Protein AF-A0A354T948-F1 (afdb_monomer_lite)

Sequence (761 aa):
MATTEVTRESWFSRLGNSIKGMIGGIILFVAGIGVTAWNEGRAVKTAKGLEEGSAAVISVESASADSANEGRLVHLSGLATTEEILRDDIFAVEAKALRLKRNAEMLQWKEKSSSKTQNKVGGGTETVTTYTYEKVWSDKVIPSDGFREAATHVNPGVLPVESATKAAKVVTLGGFQLGGSMPGRVGKAEPLAPPAQVPPEFKVQGNTIYRSITPNAVMPQPGVVQPGAVVPNPLGSAPGAVPAPTAVATTPAAMTPQIGDVRITFEVVKPAEVSVVAQQRGSRLEPYRTKTGTSIELVDDGVVPAADMFAAAVAANTMMTWLLRLGGFVAMYIGMSMLLAPLGVLADVLPILGSIMRFGTSLIAVVVAVPTSLVTIAIAWLAYRPALGITLLVIGVGVPIALLIMKKGKAAAPPPAAALLLLAGLLFSGSGFQIHASTPVGGLAVGVSSDGKFLAAAGDNRVLYILDPVTLETKQRILADTTVVKLIFSKDNSRLALLDTSDEIRLFKTSDWSADGTPADAPYFTAAPMADVYACALSSPKRVEIRSLTDHKVKATIPLPDKPNAALLGLDSKGSRVAVLFSSEDDKTETKQTPPTDLKRAEKNAFVHANDAKSSQFLIADATSGKIIQQGKTGYSAPYSGAFGFIDEGDFFVVKSGDDNARIKPDGSFSIFDLTVSGFYGAGLSNDRKVLATGSMRDGMLTTVANIQPVKFKVDTIPGWPEYFQSFSFNGDGTLYGSTSAYRVTRIAKDGKVEKTASVY

pLDDT: mean 83.77, std 18.14, range [21.73, 98.31]

Secondary structure (DSSP, 8-state):
--EEEEEEE-HHHHHHHHHHHHHHHHHHHHHHHHHHHHHHHHHHHHHHHHHHHHHH-EE--SSS--GGGTTSEEEEEEEEE---EEE-TTT--EEESSEEEEEEEEEEEEEEEEEEEEEPTTS-EEEEEEEEEEEEEESS----TT-TTTTTS---SS-SS--EEEE-S--EETTEEE-TTGGGTSS--EEEPPPS---TT-EEETTEEEE---S---PPP-----------------------------PPP-----TT-EEEEEEEE-SEEEEEEEEEETTEEE-EE-TTS-EE-EEEESS--HHHHHHHHHHHHHHHHHHHHHHHHHHHHHHHHHHHHHHHHHHTTSHHHHHHHHHHHHHHHHHHHHHHHHHHHHHHHHTT-HHHHHHHHIIIIIHHHHHHHHTTSS-PPPPPHHHHHHHHHHTT-SS------SS-S---EEEE-TTS--EEEE-TT-EEEEE-TTT--EEEEEE-SS-EEEEEE-TTSSEEEEEETTSEEEEEETTT--EEEEEEE-TT-EEEGGGTEEEEEEETTEEEEEEETTT--EEEEEE--SSSPEEEEEE-TTS-EEEEEEPPEE-TTSPP-PPPTT--HHHHHHHHHTTSSEEEEEEEEETTT--EEEEEEESSPPPSSSEEEEEETTEEEEEESSS-EEEE-TTS-EEEE--SSS--SEEEE-TTS-EEEEEETTEEEEEETTTTEEEEEEPPPPSSSPP-EEEEEE-TTS-EEEEETTSEEEEE-TTS-EEEEEE--

Radius of gyration: 33.38 Å; chains: 1; bounding box: 106×67×81 Å

Structure (mmCIF, N/CA/C/O backbone):
data_AF-A0A354T948-F1
#
_entry.id   AF-A0A354T948-F1
#
loop_
_atom_site.group_PDB
_atom_site.id
_atom_site.type_symbol
_atom_site.label_atom_id
_atom_site.label_alt_id
_atom_site.label_comp_id
_atom_site.label_asym_id
_atom_site.label_entity_id
_atom_site.label_seq_id
_atom_site.pdbx_PDB_ins_code
_atom_site.Cartn_x
_atom_site.Cartn_y
_atom_site.Cartn_z
_atom_site.occupancy
_atom_site.B_iso_or_equiv
_atom_site.auth_seq_id
_atom_site.auth_comp_id
_atom_site.auth_asym_id
_atom_site.auth_atom_id
_atom_site.pdbx_PDB_model_num
ATOM 1 N N . MET A 1 1 ? 22.321 0.120 25.757 1.00 53.56 1 MET A N 1
ATOM 2 C CA . MET A 1 1 ? 21.807 0.622 27.051 1.00 53.56 1 MET A CA 1
ATOM 3 C C . MET A 1 1 ? 21.145 1.968 26.795 1.00 53.56 1 MET A C 1
ATOM 5 O O . MET A 1 1 ? 21.493 2.592 25.801 1.00 53.56 1 MET A O 1
ATOM 9 N N . ALA A 1 2 ? 20.140 2.345 27.583 1.00 72.06 2 ALA A N 1
ATOM 10 C CA . ALA A 1 2 ? 19.379 3.578 27.388 1.00 72.06 2 ALA A CA 1
ATOM 11 C C . ALA A 1 2 ? 19.568 4.486 28.605 1.00 72.06 2 ALA A C 1
ATOM 13 O O . ALA A 1 2 ? 19.483 3.995 29.731 1.00 72.06 2 ALA A O 1
ATOM 14 N N . THR A 1 3 ? 19.789 5.777 28.375 1.00 84.31 3 THR A N 1
ATOM 15 C CA . THR A 1 3 ? 20.048 6.754 29.442 1.00 84.31 3 THR A CA 1
ATOM 16 C C . THR A 1 3 ? 18.938 7.774 29.498 1.00 84.31 3 THR A C 1
ATOM 18 O O . THR A 1 3 ? 18.426 8.203 28.466 1.00 84.31 3 THR A O 1
ATOM 21 N N . THR A 1 4 ? 18.515 8.129 30.708 1.00 86.75 4 THR A N 1
ATOM 22 C CA . THR A 1 4 ? 17.354 8.991 30.930 1.00 86.75 4 THR A CA 1
ATOM 23 C C . THR A 1 4 ? 17.757 10.304 31.578 1.00 86.75 4 THR A C 1
ATOM 25 O O . THR A 1 4 ? 18.403 10.306 32.622 1.00 86.75 4 THR A O 1
ATOM 28 N N . GLU A 1 5 ? 17.312 11.414 31.003 1.00 87.19 5 GLU A N 1
ATOM 29 C CA . GLU A 1 5 ? 17.450 12.762 31.553 1.00 87.19 5 GLU A CA 1
ATOM 30 C C . GLU A 1 5 ? 16.074 13.288 31.962 1.00 87.19 5 GLU A C 1
ATOM 32 O O . GLU A 1 5 ? 15.095 13.109 31.235 1.00 87.19 5 GLU A O 1
ATOM 37 N N . VAL A 1 6 ? 15.999 13.949 33.116 1.00 85.31 6 VAL A N 1
ATOM 38 C CA . VAL A 1 6 ? 14.759 14.542 33.623 1.00 85.31 6 VAL A CA 1
ATOM 39 C C . VAL A 1 6 ? 14.909 16.057 33.675 1.00 85.31 6 VAL A C 1
ATOM 41 O O . VAL A 1 6 ? 15.645 16.585 34.506 1.00 85.31 6 VAL A O 1
ATOM 44 N N . THR A 1 7 ? 14.180 16.769 32.819 1.00 84.88 7 THR A N 1
ATOM 45 C CA . THR A 1 7 ? 14.152 18.238 32.800 1.00 84.88 7 THR A CA 1
ATOM 46 C C . THR A 1 7 ? 12.864 18.748 33.435 1.00 84.88 7 THR A C 1
ATOM 48 O O . THR A 1 7 ? 11.784 18.196 33.208 1.00 84.88 7 THR A O 1
ATOM 51 N N . ARG A 1 8 ? 12.960 19.818 34.232 1.00 84.12 8 ARG A N 1
ATOM 52 C CA . ARG A 1 8 ? 11.815 20.455 34.895 1.00 84.12 8 ARG A CA 1
ATOM 53 C C . ARG A 1 8 ? 11.693 21.903 34.454 1.00 84.12 8 ARG A C 1
ATOM 55 O O . ARG A 1 8 ? 12.653 22.657 34.560 1.00 84.12 8 ARG A O 1
ATOM 62 N N . GLU A 1 9 ? 10.502 22.297 34.023 1.00 81.00 9 GLU A N 1
ATOM 63 C CA . GLU A 1 9 ? 10.200 23.688 33.684 1.00 81.00 9 GLU A CA 1
ATOM 64 C C . GLU A 1 9 ? 9.137 24.254 34.622 1.00 81.00 9 GLU A C 1
ATOM 66 O O . GLU A 1 9 ? 8.114 23.614 34.892 1.00 81.00 9 GLU A O 1
ATOM 71 N N . SER A 1 10 ? 9.372 25.477 35.102 1.00 82.44 10 SER A N 1
ATOM 72 C CA . SER A 1 10 ? 8.384 26.226 35.875 1.00 82.44 10 SER A CA 1
ATOM 73 C C . SER A 1 10 ? 7.283 26.774 34.966 1.00 82.44 10 SER A C 1
ATOM 75 O O . SER A 1 10 ? 7.501 27.055 33.786 1.00 82.44 10 SER A O 1
ATOM 77 N N . TRP A 1 11 ? 6.095 26.978 35.531 1.00 79.62 11 TRP A N 1
ATOM 78 C CA . TRP A 1 11 ? 4.948 27.525 34.807 1.00 79.62 11 TRP A CA 1
ATOM 79 C C . TRP A 1 11 ? 5.238 28.895 34.157 1.00 79.62 11 TRP A C 1
ATOM 81 O O . TRP A 1 11 ? 4.944 29.094 32.980 1.00 79.62 11 TRP A O 1
ATOM 91 N N . PHE A 1 12 ? 5.905 29.811 34.873 1.00 77.25 12 PHE A N 1
ATOM 92 C CA . PHE A 1 12 ? 6.280 31.132 34.345 1.00 77.25 12 PHE A CA 1
ATOM 93 C C . PHE A 1 12 ? 7.278 31.056 33.179 1.00 77.25 12 PHE A C 1
ATOM 95 O O . PHE A 1 12 ? 7.148 31.812 32.217 1.00 77.25 12 PHE A O 1
ATOM 102 N N . SER A 1 13 ? 8.240 30.125 33.233 1.00 81.25 13 SER A N 1
ATOM 103 C CA . SER A 1 13 ? 9.189 29.891 32.132 1.00 81.25 13 SER A CA 1
ATOM 104 C C . SER A 1 13 ? 8.460 29.418 30.869 1.00 81.25 13 SER A C 1
ATOM 106 O O . SER A 1 13 ? 8.652 29.968 29.783 1.00 81.25 13 SER A O 1
ATOM 108 N N . ARG A 1 14 ? 7.528 28.467 31.026 1.00 80.06 14 ARG A N 1
ATOM 109 C CA . ARG A 1 14 ? 6.680 27.953 29.937 1.00 80.06 14 ARG A CA 1
ATOM 110 C C . ARG A 1 14 ? 5.821 29.056 29.323 1.00 80.06 14 ARG A C 1
ATOM 112 O O . ARG A 1 14 ? 5.702 29.131 28.100 1.00 80.06 14 ARG A O 1
ATOM 119 N N . LEU A 1 15 ? 5.255 29.935 30.154 1.00 80.38 15 LEU A N 1
ATOM 120 C CA . LEU A 1 15 ? 4.430 31.049 29.689 1.00 80.38 15 LEU A CA 1
ATOM 121 C C . LEU A 1 15 ? 5.271 32.054 28.891 1.00 80.38 15 LEU A C 1
ATOM 123 O O . LEU A 1 15 ? 4.910 32.387 27.762 1.00 80.38 15 LEU A O 1
ATOM 127 N N . GLY A 1 16 ? 6.434 32.454 29.412 1.00 80.06 16 GLY A N 1
ATOM 128 C CA . GLY A 1 16 ? 7.366 33.341 28.710 1.00 80.06 16 GLY A CA 1
ATOM 129 C C . GLY A 1 16 ? 7.846 32.776 27.367 1.00 80.06 16 GLY A C 1
ATOM 130 O O . GLY A 1 16 ? 7.874 33.498 26.368 1.00 80.06 16 GLY A O 1
ATOM 131 N N . ASN A 1 17 ? 8.155 31.477 27.306 1.00 81.69 17 ASN A N 1
ATOM 132 C CA . ASN A 1 17 ? 8.554 30.803 26.066 1.00 81.69 17 ASN A CA 1
ATOM 133 C C . ASN A 1 17 ? 7.406 30.726 25.046 1.00 81.69 17 ASN A C 1
ATOM 135 O O . ASN A 1 17 ? 7.630 30.953 23.857 1.00 81.69 17 ASN A O 1
ATOM 139 N N . SER A 1 18 ? 6.170 30.483 25.495 1.00 81.81 18 SER A N 1
ATOM 140 C CA . SER A 1 18 ? 5.000 30.456 24.607 1.00 81.81 18 SER A CA 1
ATOM 141 C C . SER A 1 18 ? 4.702 31.817 23.963 1.00 81.81 18 SER A C 1
ATOM 143 O O . SER A 1 18 ? 4.337 3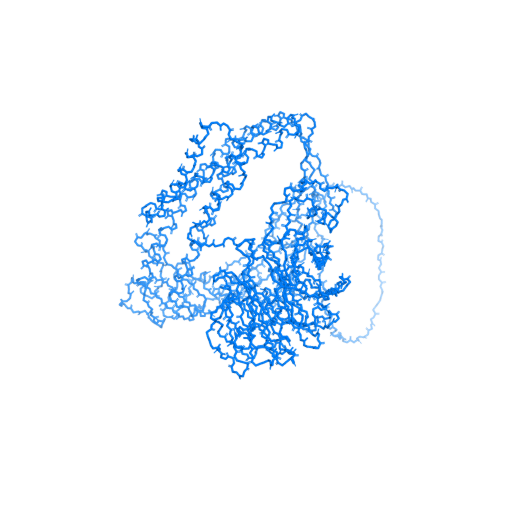1.871 22.791 1.00 81.81 18 SER A O 1
ATOM 145 N N . ILE A 1 19 ? 4.934 32.923 24.682 1.00 83.88 19 ILE A N 1
ATOM 146 C CA . ILE A 1 19 ? 4.753 34.287 24.157 1.00 83.88 19 ILE A CA 1
ATOM 147 C C . ILE A 1 19 ? 5.798 34.597 23.077 1.00 83.88 19 ILE A C 1
ATOM 149 O O . ILE A 1 19 ? 5.452 35.134 22.028 1.00 83.88 19 ILE A O 1
ATOM 153 N N . LYS A 1 20 ? 7.063 34.202 23.275 1.00 82.19 20 LYS A N 1
ATOM 154 C CA . LYS A 1 20 ? 8.100 34.318 22.230 1.00 82.19 20 LYS A CA 1
ATOM 155 C C . LYS A 1 20 ? 7.758 33.467 21.002 1.00 82.19 20 LYS A C 1
ATOM 157 O O . LYS A 1 20 ? 7.931 33.916 19.870 1.00 82.19 20 LYS A O 1
ATOM 162 N N . GLY A 1 21 ? 7.220 32.266 21.228 1.00 85.00 21 GLY A N 1
ATOM 163 C CA . GLY A 1 21 ? 6.734 31.373 20.177 1.00 85.00 21 GLY A CA 1
ATOM 164 C C . GLY A 1 21 ? 5.606 31.971 19.330 1.00 85.00 21 GLY A C 1
ATOM 165 O O . GLY A 1 21 ? 5.540 31.684 18.139 1.00 85.00 21 GLY A O 1
ATOM 166 N N . MET A 1 22 ? 4.771 32.855 19.887 1.00 88.56 22 MET A N 1
ATOM 167 C CA . MET A 1 22 ? 3.660 33.494 19.168 1.00 88.56 22 MET A CA 1
ATOM 168 C C . MET A 1 22 ? 4.124 34.258 17.918 1.00 88.56 22 MET A C 1
ATOM 170 O O . MET A 1 22 ? 3.529 34.114 16.851 1.00 88.56 22 MET A O 1
ATOM 174 N N . ILE A 1 23 ? 5.210 35.031 18.028 1.00 89.12 23 ILE A N 1
ATOM 175 C CA . ILE A 1 23 ? 5.761 35.820 16.912 1.00 89.12 23 ILE A CA 1
ATOM 176 C C . ILE A 1 23 ? 6.252 34.888 15.798 1.00 89.12 23 ILE A C 1
ATOM 178 O O . ILE A 1 23 ? 5.931 35.093 14.627 1.00 89.12 23 ILE A O 1
ATOM 182 N N . GLY A 1 24 ? 6.971 33.822 16.166 1.00 89.25 24 GLY A N 1
ATOM 183 C CA . GLY A 1 24 ? 7.383 32.782 15.219 1.00 89.25 24 GLY A CA 1
ATOM 184 C C . GLY A 1 24 ? 6.187 32.093 14.555 1.00 89.25 24 GLY A C 1
ATOM 185 O O . GLY A 1 24 ? 6.221 31.818 13.358 1.00 89.25 24 GLY A O 1
ATOM 186 N N . GLY A 1 25 ? 5.102 31.889 15.307 1.00 92.62 25 GLY A N 1
ATOM 187 C CA . GLY A 1 25 ? 3.852 31.328 14.805 1.00 92.62 25 GLY A CA 1
ATOM 188 C C . GLY A 1 25 ? 3.198 32.181 13.716 1.00 92.62 25 GLY A C 1
ATOM 189 O O . GLY A 1 25 ? 2.814 31.647 12.678 1.00 92.62 25 GLY A O 1
ATOM 190 N N . ILE A 1 26 ? 3.136 33.506 13.904 1.00 93.06 26 ILE A N 1
ATOM 191 C CA . ILE A 1 26 ? 2.608 34.449 12.899 1.00 93.06 26 ILE A CA 1
ATOM 192 C C . ILE A 1 26 ? 3.431 34.383 11.611 1.00 93.06 26 ILE A C 1
ATOM 194 O O . ILE A 1 26 ? 2.870 34.259 10.522 1.00 93.06 26 ILE A O 1
ATOM 198 N N . ILE A 1 27 ? 4.760 34.433 11.734 1.00 95.25 27 ILE A N 1
ATOM 199 C CA . ILE A 1 27 ? 5.670 34.371 10.584 1.00 95.25 27 ILE A CA 1
ATOM 200 C C . ILE A 1 27 ? 5.458 33.063 9.815 1.00 95.25 27 ILE A C 1
ATOM 202 O O . ILE A 1 27 ? 5.304 33.085 8.594 1.00 95.25 27 ILE A O 1
ATOM 206 N N . LEU A 1 28 ? 5.392 31.932 10.523 1.00 95.19 28 LEU A N 1
ATOM 207 C CA . LEU A 1 28 ? 5.191 30.619 9.914 1.00 95.19 28 LEU A CA 1
ATOM 208 C C . LEU A 1 28 ? 3.816 30.490 9.241 1.00 95.19 28 LEU A C 1
ATOM 210 O O . LEU A 1 28 ? 3.717 29.909 8.160 1.00 95.19 28 LEU A O 1
ATOM 214 N N . PHE A 1 29 ? 2.769 31.066 9.836 1.00 95.38 29 PHE A N 1
ATOM 215 C CA . PHE A 1 29 ? 1.426 31.085 9.256 1.00 95.38 29 PHE A CA 1
ATOM 216 C C . PHE A 1 29 ? 1.402 31.834 7.918 1.00 95.38 29 PHE A C 1
ATOM 218 O O . PHE A 1 29 ? 0.931 31.303 6.912 1.00 95.38 29 PHE A O 1
ATOM 225 N N . VAL A 1 30 ? 1.975 33.042 7.881 1.00 96.19 30 VAL A N 1
ATOM 226 C CA . VAL A 1 30 ? 2.074 33.857 6.658 1.00 96.19 30 VAL A CA 1
ATOM 227 C C . VAL A 1 30 ? 2.961 33.179 5.612 1.00 96.19 30 VAL A C 1
ATOM 229 O O . VAL A 1 30 ? 2.611 33.151 4.431 1.00 96.19 30 VAL A O 1
ATOM 232 N N . ALA A 1 31 ? 4.074 32.571 6.031 1.00 94.06 31 ALA A N 1
ATOM 233 C CA . ALA A 1 31 ? 4.928 31.792 5.141 1.00 94.06 31 ALA A CA 1
ATOM 234 C C . ALA A 1 31 ? 4.168 30.611 4.514 1.00 94.06 31 ALA A C 1
ATOM 236 O O . ALA A 1 31 ? 4.303 30.372 3.315 1.00 94.06 31 ALA A O 1
ATOM 237 N N . GLY A 1 32 ? 3.316 29.919 5.280 1.00 94.25 32 GLY A N 1
ATOM 238 C CA . GLY A 1 32 ? 2.462 28.839 4.778 1.00 94.25 32 GLY A CA 1
ATOM 239 C C . GLY A 1 32 ? 1.493 29.293 3.678 1.00 94.25 32 GLY A C 1
ATOM 240 O O . GLY A 1 32 ? 1.347 28.600 2.667 1.00 94.25 32 GLY A O 1
ATOM 241 N N . ILE A 1 33 ? 0.899 30.486 3.815 1.00 94.31 33 ILE A N 1
ATOM 242 C CA . ILE A 1 33 ? 0.080 31.110 2.758 1.00 94.31 33 ILE A CA 1
ATOM 243 C C . ILE A 1 33 ? 0.937 31.387 1.519 1.00 94.31 33 ILE A C 1
ATOM 245 O O . ILE A 1 33 ? 0.562 31.001 0.412 1.00 94.31 33 ILE A O 1
ATOM 249 N N . GLY A 1 34 ? 2.105 32.013 1.701 1.00 92.38 34 GLY A N 1
ATOM 250 C CA . GLY A 1 34 ? 3.020 32.352 0.609 1.00 92.38 34 GLY A CA 1
ATOM 251 C C . GLY A 1 34 ? 3.487 31.129 -0.185 1.00 92.38 34 GLY A C 1
ATOM 252 O O . GLY A 1 34 ? 3.417 31.131 -1.414 1.00 92.38 34 GLY A O 1
ATOM 253 N N . VAL A 1 35 ? 3.891 30.057 0.507 1.00 92.25 35 VAL A N 1
ATOM 254 C CA . VAL A 1 35 ? 4.288 28.779 -0.109 1.00 92.25 35 VAL A CA 1
ATOM 255 C C . VAL A 1 35 ? 3.128 28.166 -0.887 1.00 92.25 35 VAL A C 1
ATOM 257 O O . VAL A 1 35 ? 3.322 27.738 -2.024 1.00 92.25 35 VAL A O 1
ATOM 260 N N . THR A 1 36 ? 1.922 28.162 -0.314 1.00 90.75 36 THR A N 1
ATOM 261 C CA . THR A 1 36 ? 0.729 27.616 -0.976 1.00 90.75 36 THR A CA 1
ATOM 262 C C . THR A 1 36 ? 0.400 28.410 -2.242 1.00 90.75 36 THR A C 1
ATOM 264 O O . THR A 1 36 ? 0.282 27.826 -3.315 1.00 90.75 36 THR A O 1
ATOM 267 N N . ALA A 1 37 ? 0.338 29.742 -2.163 1.00 89.88 37 ALA A N 1
ATOM 268 C CA . ALA A 1 37 ? 0.035 30.604 -3.307 1.00 89.88 37 ALA A CA 1
ATOM 269 C C . ALA A 1 37 ? 1.082 30.486 -4.430 1.00 89.88 37 ALA A C 1
ATOM 271 O O . ALA A 1 37 ? 0.734 30.351 -5.607 1.00 89.88 37 ALA A O 1
ATOM 272 N N . TRP A 1 38 ? 2.370 30.487 -4.073 1.00 92.38 38 TRP A N 1
ATOM 273 C CA . TRP A 1 38 ? 3.459 30.276 -5.026 1.00 92.38 38 TRP A CA 1
ATOM 274 C C . TRP A 1 38 ? 3.371 28.898 -5.693 1.00 92.38 38 TRP A C 1
ATOM 276 O O . TRP A 1 38 ? 3.515 28.788 -6.915 1.00 92.38 38 TRP A O 1
ATOM 286 N N . ASN A 1 39 ? 3.078 27.858 -4.907 1.00 93.19 39 ASN A N 1
ATOM 287 C CA . ASN A 1 39 ? 2.915 26.497 -5.395 1.00 93.19 39 ASN A CA 1
ATOM 288 C C . ASN A 1 39 ? 1.792 26.380 -6.432 1.00 93.19 39 ASN A C 1
ATOM 290 O O . ASN A 1 39 ? 2.011 25.753 -7.467 1.00 93.19 39 ASN A O 1
ATOM 294 N N . GLU A 1 40 ? 0.630 26.996 -6.199 1.00 87.38 40 GLU A N 1
ATOM 295 C CA . GLU A 1 40 ? -0.472 26.971 -7.169 1.00 87.38 40 GLU A CA 1
ATOM 296 C C . GLU A 1 40 ? -0.082 27.648 -8.487 1.00 87.38 40 GLU A C 1
ATOM 298 O O . GLU A 1 40 ? -0.295 27.095 -9.568 1.00 87.38 40 GLU A O 1
ATOM 303 N N . GLY A 1 41 ? 0.567 28.815 -8.408 1.00 87.31 41 GLY A N 1
ATOM 304 C CA . GLY A 1 41 ? 1.059 29.520 -9.590 1.00 87.31 41 GLY A CA 1
ATOM 305 C C . GLY A 1 41 ? 2.058 28.685 -10.397 1.00 87.31 41 GLY A C 1
ATOM 306 O O . GLY A 1 41 ? 1.950 28.599 -11.621 1.00 87.31 41 GLY A O 1
ATOM 307 N N . ARG A 1 42 ? 3.008 28.029 -9.718 1.00 90.31 42 ARG A N 1
ATOM 308 C CA . ARG A 1 42 ? 3.953 27.079 -10.327 1.00 90.31 42 ARG A CA 1
ATOM 309 C C . ARG A 1 42 ? 3.215 25.906 -10.973 1.00 90.31 42 ARG A C 1
ATOM 311 O O . ARG A 1 42 ? 3.457 25.617 -12.141 1.00 90.31 42 ARG A O 1
ATOM 318 N N . ALA A 1 43 ? 2.323 25.249 -10.232 1.00 86.56 43 ALA A N 1
ATOM 319 C CA . ALA A 1 43 ? 1.613 24.052 -10.674 1.00 86.56 43 ALA A CA 1
ATOM 320 C C . ALA A 1 43 ? 0.853 24.300 -11.979 1.00 86.56 43 ALA A C 1
ATOM 322 O O . ALA A 1 43 ? 0.963 23.505 -12.914 1.00 86.56 43 ALA A O 1
ATOM 323 N N . VAL A 1 44 ? 0.148 25.431 -12.062 1.00 85.62 44 VAL A N 1
ATOM 324 C CA . VAL A 1 44 ? -0.618 25.813 -13.248 1.00 85.62 44 VAL A CA 1
ATOM 325 C C . VAL A 1 44 ? 0.282 26.184 -14.425 1.00 85.62 44 VAL A C 1
ATOM 327 O O . VAL A 1 44 ? 0.035 25.724 -15.540 1.00 85.62 44 VAL A O 1
ATOM 330 N N . LYS A 1 45 ? 1.333 26.988 -14.203 1.00 88.31 45 LYS A N 1
ATOM 331 C CA . LYS A 1 45 ? 2.289 27.344 -15.269 1.00 88.31 45 LYS A CA 1
ATOM 332 C C . LYS A 1 45 ? 2.926 26.099 -15.878 1.00 88.31 45 LYS A C 1
ATOM 334 O O . LYS A 1 45 ? 2.988 25.990 -17.102 1.00 88.31 45 LYS A O 1
ATOM 339 N N . THR A 1 46 ? 3.328 25.151 -15.031 1.00 88.62 46 THR A N 1
ATOM 340 C CA . THR A 1 46 ? 3.888 23.867 -15.455 1.00 88.62 46 THR A CA 1
ATOM 341 C C . THR A 1 46 ? 2.867 23.011 -16.189 1.00 88.62 46 THR A C 1
ATOM 343 O O . THR A 1 46 ? 3.191 22.507 -17.254 1.00 88.62 46 THR A O 1
ATOM 346 N N . ALA A 1 47 ? 1.634 22.887 -15.688 1.00 87.56 47 ALA A N 1
ATOM 347 C CA . ALA A 1 47 ? 0.594 22.101 -16.355 1.00 87.56 47 ALA A CA 1
ATOM 348 C C . ALA A 1 47 ? 0.293 22.621 -17.771 1.00 87.56 47 ALA A C 1
ATOM 350 O O . ALA A 1 47 ? 0.309 21.844 -18.718 1.00 87.56 47 ALA A O 1
ATOM 351 N N . LYS A 1 48 ? 0.117 23.940 -17.929 1.00 87.38 48 LYS A N 1
ATOM 352 C CA . LYS A 1 48 ? -0.080 24.571 -19.245 1.00 87.38 48 LYS A CA 1
ATOM 353 C C . LYS A 1 48 ? 1.131 24.419 -20.162 1.00 87.38 48 LYS A C 1
ATOM 355 O O . LYS A 1 48 ? 0.967 24.208 -21.355 1.00 87.38 48 LYS A O 1
ATOM 360 N N . GLY A 1 49 ? 2.339 24.543 -19.608 1.00 92.00 49 GLY A N 1
ATOM 361 C CA . GLY A 1 49 ? 3.568 24.341 -20.369 1.00 92.00 49 GLY A CA 1
ATOM 362 C C . GLY A 1 49 ? 3.675 22.909 -20.894 1.00 92.00 49 GLY A C 1
ATOM 363 O O . GLY A 1 49 ? 3.987 22.712 -22.061 1.00 92.00 49 GLY A O 1
ATOM 364 N N . LEU A 1 50 ? 3.358 21.911 -20.064 1.00 92.56 50 LEU A N 1
ATOM 365 C CA . LEU A 1 50 ? 3.344 20.504 -20.472 1.00 92.56 50 LEU A CA 1
ATOM 366 C C . LEU A 1 50 ? 2.248 20.210 -21.503 1.00 92.56 50 LEU A C 1
ATOM 368 O O . LEU A 1 50 ? 2.513 19.476 -22.445 1.00 92.56 50 LEU A O 1
ATOM 372 N N . GLU A 1 51 ? 1.061 20.807 -21.370 1.00 90.00 51 GLU A N 1
ATOM 373 C CA . GLU A 1 51 ? -0.014 20.708 -22.367 1.00 90.00 51 GLU A CA 1
ATOM 374 C C . GLU A 1 51 ? 0.427 21.291 -23.722 1.00 90.00 51 GLU A C 1
ATOM 376 O O . GLU A 1 51 ? 0.347 20.602 -24.738 1.00 90.00 51 GLU A O 1
ATOM 381 N N . GLU A 1 52 ? 0.996 22.505 -23.727 1.00 91.62 52 GLU A N 1
ATOM 382 C CA . GLU A 1 52 ? 1.587 23.137 -24.918 1.00 91.62 52 GLU A CA 1
ATOM 383 C C . GLU A 1 52 ? 2.658 22.242 -25.554 1.00 91.62 52 GLU A C 1
ATOM 385 O O . GLU A 1 52 ? 2.640 22.012 -26.762 1.00 91.62 52 GLU A O 1
ATOM 390 N N . GLY A 1 53 ? 3.570 21.705 -24.741 1.00 93.94 53 GLY A N 1
ATOM 391 C CA . GLY A 1 53 ? 4.620 20.808 -25.209 1.00 93.94 53 GLY A CA 1
ATOM 392 C C . GLY A 1 53 ? 4.076 19.513 -25.802 1.00 93.94 53 GLY A C 1
ATOM 393 O O . GLY A 1 53 ? 4.492 19.119 -26.886 1.00 93.94 53 GLY A O 1
ATOM 394 N N . SER A 1 54 ? 3.110 18.884 -25.133 1.00 94.31 54 SER A N 1
ATOM 395 C CA . SER A 1 54 ? 2.494 17.636 -25.596 1.00 94.31 54 SER A CA 1
ATOM 396 C C . SER A 1 54 ? 1.756 17.802 -26.926 1.00 94.31 54 SER A C 1
ATOM 398 O O . SER A 1 54 ? 1.745 16.882 -27.736 1.00 94.31 54 SER A O 1
ATOM 400 N N . ALA A 1 55 ? 1.192 18.986 -27.185 1.00 91.56 55 ALA A N 1
ATOM 401 C CA . ALA A 1 55 ? 0.541 19.305 -28.451 1.00 91.56 55 ALA A CA 1
ATOM 402 C C . ALA A 1 55 ? 1.538 19.674 -29.566 1.00 91.56 55 ALA A C 1
ATOM 404 O O . ALA A 1 55 ? 1.217 19.539 -30.745 1.00 91.56 55 ALA A O 1
ATOM 405 N N . ALA A 1 56 ? 2.729 20.168 -29.209 1.00 93.50 56 ALA A N 1
ATOM 406 C CA . ALA A 1 56 ? 3.739 20.641 -30.157 1.00 93.50 56 ALA A CA 1
ATOM 407 C C . ALA A 1 56 ? 4.812 19.596 -30.509 1.00 93.50 56 ALA A C 1
ATOM 409 O O . ALA A 1 56 ? 5.494 19.756 -31.526 1.00 93.50 56 ALA A O 1
ATOM 410 N N . VAL A 1 57 ? 4.996 18.574 -29.665 1.00 97.44 57 VAL A N 1
ATOM 411 C CA . VAL A 1 57 ? 6.047 17.564 -29.824 1.00 97.44 57 VAL A CA 1
ATOM 412 C C . VAL A 1 57 ? 5.838 16.737 -31.092 1.00 97.44 57 VAL A C 1
ATOM 414 O O . VAL A 1 57 ? 4.731 16.303 -31.404 1.00 97.44 57 VAL A O 1
ATOM 417 N N . ILE A 1 58 ? 6.927 16.485 -31.811 1.00 96.50 58 ILE A N 1
ATOM 418 C CA . ILE A 1 58 ? 6.963 15.558 -32.947 1.00 96.50 58 ILE A CA 1
ATOM 419 C C . ILE A 1 58 ? 8.004 14.474 -32.687 1.00 96.50 58 ILE A C 1
ATOM 421 O O . ILE A 1 58 ? 9.071 14.763 -32.155 1.00 96.50 58 ILE A O 1
ATOM 425 N N . SER A 1 59 ? 7.705 13.224 -33.039 1.00 96.88 59 SER A N 1
ATOM 426 C CA . SER A 1 59 ? 8.691 12.142 -32.931 1.00 96.88 59 SER A CA 1
ATOM 427 C C . SER A 1 59 ? 9.572 12.103 -34.175 1.00 96.88 59 SER A C 1
ATOM 429 O O . SER A 1 59 ? 9.055 12.181 -35.288 1.00 96.88 59 SER A O 1
ATOM 431 N N . VAL A 1 60 ? 10.883 11.995 -33.981 1.00 96.31 60 VAL A N 1
ATOM 432 C CA . VAL A 1 60 ? 11.899 11.990 -35.039 1.00 96.31 60 VAL A CA 1
ATOM 433 C C . VAL A 1 60 ? 12.885 10.845 -34.816 1.00 96.31 60 VAL A C 1
ATOM 435 O O . VAL A 1 60 ? 13.009 10.320 -33.708 1.00 96.31 60 VAL A O 1
ATOM 438 N N . GLU A 1 61 ? 13.600 10.452 -35.866 1.00 93.69 61 GLU A N 1
ATOM 439 C CA . GLU A 1 61 ? 14.683 9.477 -35.744 1.00 93.69 61 GLU A CA 1
ATOM 440 C C . GLU A 1 61 ? 15.919 10.100 -35.086 1.00 93.69 61 GLU A C 1
ATOM 442 O O . GLU A 1 61 ? 16.227 11.277 -35.275 1.00 93.69 61 GLU A O 1
ATOM 447 N N . SER A 1 62 ? 16.668 9.296 -34.330 1.00 92.69 62 SER A N 1
ATOM 448 C CA . SER A 1 62 ? 17.872 9.758 -33.636 1.00 92.69 62 SER A CA 1
ATOM 449 C C . SER A 1 62 ? 19.124 9.794 -34.515 1.00 92.69 62 SER A C 1
ATOM 451 O O . SER A 1 62 ? 20.142 10.316 -34.075 1.00 92.69 62 SER A O 1
ATOM 453 N N . ALA A 1 63 ? 19.084 9.284 -35.752 1.00 91.75 63 ALA A N 1
ATOM 454 C CA . ALA A 1 63 ? 20.273 9.102 -36.592 1.00 91.75 63 ALA A CA 1
ATOM 455 C C . ALA A 1 63 ? 20.977 10.417 -36.985 1.00 91.75 63 ALA A C 1
ATOM 457 O O . ALA A 1 63 ? 22.204 10.490 -36.931 1.00 91.75 63 ALA A O 1
ATOM 458 N N . SER A 1 64 ? 20.228 11.460 -37.355 1.00 90.12 64 SER A N 1
ATOM 459 C CA . SER A 1 64 ? 20.789 12.752 -37.773 1.00 90.12 64 SER A CA 1
ATOM 460 C C . SER A 1 64 ? 19.803 13.901 -37.582 1.00 90.12 64 SER A C 1
ATOM 462 O O . SER A 1 64 ? 18.597 13.716 -37.731 1.00 90.12 64 SER A O 1
ATOM 464 N N . ALA A 1 65 ? 20.324 15.102 -37.331 1.00 91.31 65 ALA A N 1
ATOM 465 C CA . ALA A 1 65 ? 19.522 16.318 -37.272 1.00 91.31 65 ALA A CA 1
ATOM 466 C C . ALA A 1 65 ? 18.932 16.693 -38.638 1.00 91.31 65 ALA A C 1
ATOM 468 O O . ALA A 1 65 ? 19.651 16.759 -39.634 1.00 91.31 65 ALA A O 1
ATOM 469 N N . ASP A 1 66 ? 17.636 17.007 -38.657 1.00 92.31 66 ASP A N 1
ATOM 470 C CA . ASP A 1 66 ? 16.949 17.559 -39.826 1.00 92.31 66 ASP A CA 1
ATOM 471 C C . ASP A 1 66 ? 16.709 19.058 -39.625 1.00 92.31 66 ASP A C 1
ATOM 473 O O . ASP A 1 66 ? 16.038 19.467 -38.675 1.00 92.31 66 ASP A O 1
ATOM 477 N N . SER A 1 67 ? 17.227 19.885 -40.534 1.00 93.25 67 SER A N 1
ATOM 478 C CA . SER A 1 67 ? 17.033 21.340 -40.521 1.00 93.25 67 SER A CA 1
ATOM 479 C C . SER A 1 67 ? 15.560 21.779 -40.506 1.00 93.25 67 SER A C 1
ATOM 481 O O . SER A 1 67 ? 15.259 22.857 -39.995 1.00 93.25 67 SER A O 1
ATOM 483 N N . ALA A 1 68 ? 14.625 20.948 -40.984 1.00 93.88 68 ALA A N 1
ATOM 484 C CA . ALA A 1 68 ? 13.188 21.223 -40.917 1.00 93.88 68 ALA A CA 1
ATOM 485 C C . ALA A 1 68 ? 12.630 21.226 -39.478 1.00 93.88 68 ALA A C 1
ATOM 487 O O . ALA A 1 68 ? 11.556 21.781 -39.224 1.00 93.88 68 ALA A O 1
ATOM 488 N N . ASN A 1 69 ? 13.361 20.632 -38.529 1.00 96.06 69 ASN A N 1
ATOM 489 C CA . ASN A 1 69 ? 12.990 20.551 -37.118 1.00 96.06 69 ASN A CA 1
ATOM 490 C C . ASN A 1 69 ? 13.683 21.603 -36.243 1.00 96.06 69 ASN A C 1
ATOM 492 O O . ASN A 1 69 ? 13.505 21.598 -35.025 1.00 96.06 69 ASN A O 1
ATOM 496 N N . GLU A 1 70 ? 14.436 22.532 -36.838 1.00 96.44 70 GLU A N 1
ATOM 497 C CA . GLU A 1 70 ? 15.143 23.579 -36.103 1.00 96.44 70 GLU A CA 1
ATOM 498 C C . GLU A 1 70 ? 14.189 24.404 -35.222 1.00 96.44 70 GLU A C 1
ATOM 500 O O . GLU A 1 70 ? 13.168 24.928 -35.674 1.00 96.44 70 GLU A O 1
ATOM 505 N N . GLY A 1 71 ? 14.502 24.496 -33.928 1.00 95.25 71 GLY A N 1
ATOM 506 C CA . GLY A 1 71 ? 13.685 25.187 -32.932 1.00 95.25 71 GLY A CA 1
ATOM 507 C C . GLY A 1 71 ? 12.399 24.457 -32.525 1.00 95.25 71 GLY A C 1
ATOM 508 O O . GLY A 1 71 ? 11.697 24.938 -31.627 1.00 95.25 71 GLY A O 1
ATOM 509 N N . ARG A 1 72 ? 12.079 23.301 -33.120 1.00 96.50 72 ARG A N 1
ATOM 510 C CA . ARG A 1 72 ? 10.905 22.498 -32.753 1.00 96.50 72 ARG A CA 1
ATOM 511 C C . ARG A 1 72 ? 11.183 21.637 -31.526 1.00 96.50 72 ARG A C 1
ATOM 513 O O . ARG A 1 72 ? 12.323 21.283 -31.233 1.00 96.50 72 ARG A O 1
ATOM 520 N N . LEU A 1 73 ? 10.111 21.308 -30.811 1.00 97.62 73 LEU A N 1
ATOM 521 C CA . LEU A 1 73 ? 10.128 20.321 -29.740 1.00 97.62 73 LEU A CA 1
ATOM 522 C C . LEU A 1 73 ? 10.071 18.927 -30.365 1.00 97.62 73 LEU A C 1
ATOM 524 O O . LEU A 1 73 ? 9.091 18.587 -31.028 1.00 97.62 73 LEU A O 1
ATOM 528 N N . VAL A 1 74 ? 11.121 18.141 -30.167 1.00 98.00 74 VAL A N 1
ATOM 529 C CA . VAL A 1 74 ? 11.258 16.807 -30.747 1.00 98.00 74 VAL A CA 1
ATOM 530 C C . VAL A 1 74 ? 11.296 15.748 -29.655 1.00 98.00 74 VAL A C 1
ATOM 532 O O . VAL A 1 74 ? 11.775 15.996 -28.549 1.00 98.00 74 VAL A O 1
ATOM 535 N N . HIS A 1 75 ? 10.781 14.573 -29.985 1.00 98.31 75 HIS A N 1
ATOM 536 C CA . HIS A 1 75 ? 10.915 13.341 -29.230 1.00 98.31 75 HIS A CA 1
ATOM 537 C C . HIS A 1 75 ? 11.769 12.363 -30.036 1.00 98.31 75 HIS A C 1
ATOM 539 O O . HIS A 1 75 ? 11.497 12.148 -31.215 1.00 98.31 75 HIS A O 1
ATOM 545 N N . LEU A 1 76 ? 12.772 11.755 -29.414 1.00 97.25 76 LEU A N 1
ATOM 546 C CA . LEU A 1 76 ? 13.541 10.678 -30.031 1.00 97.25 76 LEU A CA 1
ATOM 547 C C . LEU A 1 76 ? 14.036 9.684 -28.987 1.00 97.25 76 LEU A C 1
ATOM 549 O O . LEU A 1 76 ? 14.299 10.048 -27.839 1.00 97.25 76 LEU A O 1
ATOM 553 N N . SER A 1 77 ? 14.223 8.448 -29.436 1.00 97.06 77 SER A N 1
ATOM 554 C CA . SER A 1 77 ? 14.814 7.370 -28.650 1.00 97.06 77 SER A CA 1
ATOM 555 C C . SER A 1 77 ? 16.083 6.856 -29.325 1.00 97.06 77 SER A C 1
ATOM 557 O O . SER A 1 77 ? 16.218 6.882 -30.554 1.00 97.06 77 SER A O 1
ATOM 559 N N . GLY A 1 78 ? 17.032 6.385 -28.527 1.00 94.94 78 GLY A N 1
ATOM 560 C CA . GLY A 1 78 ? 18.257 5.784 -29.038 1.00 94.94 78 GLY A CA 1
ATOM 561 C C . GLY A 1 78 ? 19.249 5.444 -27.937 1.00 94.94 78 GLY A C 1
ATOM 562 O O . GLY A 1 78 ? 18.999 5.677 -26.756 1.00 94.94 78 GLY A O 1
ATOM 563 N N . LEU A 1 79 ? 20.402 4.915 -28.336 1.00 95.38 79 LEU A N 1
ATOM 564 C CA . LEU A 1 79 ? 21.499 4.637 -27.419 1.00 95.38 79 LEU A CA 1
ATOM 565 C C . LEU A 1 79 ? 22.231 5.940 -27.074 1.00 95.38 79 LEU A C 1
ATOM 567 O O . LEU A 1 79 ? 22.861 6.548 -27.943 1.00 95.38 79 LEU A O 1
ATOM 571 N N . ALA A 1 80 ? 22.167 6.361 -25.812 1.00 95.94 80 ALA A N 1
ATOM 572 C CA . ALA A 1 80 ? 22.990 7.453 -25.318 1.00 95.94 80 ALA A CA 1
ATOM 573 C C . ALA A 1 80 ? 24.417 6.960 -25.060 1.00 95.94 80 ALA A C 1
ATOM 575 O O . ALA A 1 80 ? 24.626 6.001 -24.318 1.00 95.94 80 ALA A O 1
ATOM 576 N N . THR A 1 81 ? 25.408 7.617 -25.652 1.00 96.06 81 THR A N 1
ATOM 577 C CA . THR A 1 81 ? 26.821 7.226 -25.613 1.00 96.06 81 THR A CA 1
ATOM 578 C C . THR A 1 81 ? 27.724 8.411 -25.269 1.00 96.06 81 THR A C 1
ATOM 580 O O . THR A 1 81 ? 27.316 9.571 -25.296 1.00 96.06 81 THR A O 1
ATOM 583 N N . THR A 1 82 ? 28.973 8.120 -24.915 1.00 96.00 82 THR A N 1
ATOM 584 C CA . THR A 1 82 ? 30.045 9.109 -24.772 1.00 96.00 82 THR A CA 1
ATOM 585 C C . THR A 1 82 ? 31.378 8.454 -25.112 1.00 96.00 82 THR A C 1
ATOM 587 O O . THR A 1 82 ? 31.532 7.246 -24.925 1.00 96.00 82 THR A O 1
ATOM 590 N N . GLU A 1 83 ? 32.339 9.249 -25.577 1.00 94.81 83 GLU A N 1
ATOM 591 C CA . GLU A 1 83 ? 33.737 8.839 -25.759 1.00 94.81 83 GLU A CA 1
ATOM 592 C C . GLU A 1 83 ? 34.617 9.188 -24.549 1.00 94.81 83 GLU A C 1
ATOM 594 O O . GLU A 1 83 ? 35.786 8.812 -24.499 1.00 94.81 83 GLU A O 1
ATOM 599 N N . GLU A 1 84 ? 34.066 9.879 -23.547 1.00 94.81 84 GLU A N 1
ATOM 600 C CA . GLU A 1 84 ? 34.808 10.255 -22.347 1.00 94.81 84 GLU A CA 1
ATOM 601 C C . GLU A 1 84 ? 35.071 9.051 -21.432 1.00 94.81 84 GLU A C 1
ATOM 603 O O . GLU A 1 84 ? 34.189 8.235 -21.150 1.00 94.81 84 GLU A O 1
ATOM 608 N N . ILE A 1 85 ? 36.299 8.982 -20.913 1.00 95.06 85 ILE A N 1
ATOM 609 C CA . ILE A 1 85 ? 36.674 8.090 -19.815 1.00 95.06 85 ILE A CA 1
ATOM 610 C C . ILE A 1 85 ? 36.594 8.902 -18.525 1.00 95.06 85 ILE A C 1
ATOM 612 O O . ILE A 1 85 ? 37.346 9.857 -18.322 1.00 95.06 85 ILE A O 1
ATOM 616 N N . LEU A 1 86 ? 35.663 8.532 -17.650 1.00 95.00 86 LEU A N 1
ATOM 617 C CA . LEU A 1 86 ? 35.506 9.154 -16.343 1.00 95.00 86 LEU A CA 1
ATOM 618 C C . LEU A 1 86 ? 36.428 8.466 -15.343 1.00 95.00 86 LEU A C 1
ATOM 620 O O . LEU A 1 86 ? 36.444 7.240 -15.269 1.00 95.00 86 LEU A O 1
ATOM 624 N N . ARG A 1 87 ? 37.162 9.261 -14.558 1.00 93.62 87 ARG A N 1
ATOM 625 C CA . ARG A 1 87 ? 38.150 8.778 -13.587 1.00 93.62 87 ARG A CA 1
ATOM 626 C C . ARG A 1 87 ? 37.838 9.245 -12.175 1.00 93.62 87 ARG A C 1
ATOM 628 O O . ARG A 1 87 ? 37.690 10.442 -11.959 1.00 93.62 87 ARG A O 1
ATOM 635 N N . ASP A 1 88 ? 37.816 8.348 -11.202 1.00 94.25 88 ASP A N 1
ATOM 636 C CA . ASP A 1 88 ? 37.920 8.699 -9.786 1.00 94.25 88 ASP A CA 1
ATOM 637 C C . ASP A 1 88 ? 39.388 8.930 -9.406 1.00 94.25 88 ASP A C 1
ATOM 639 O O . ASP A 1 88 ? 40.221 8.048 -9.596 1.00 94.25 88 ASP A O 1
ATOM 643 N N . ASP A 1 89 ? 39.727 10.103 -8.870 1.00 89.62 89 ASP A N 1
ATOM 644 C CA . ASP A 1 89 ? 41.136 10.458 -8.642 1.00 89.62 89 ASP A CA 1
ATOM 645 C C . ASP A 1 89 ? 41.732 9.800 -7.387 1.00 89.62 89 ASP A C 1
ATOM 647 O O . ASP A 1 89 ? 42.950 9.687 -7.289 1.00 89.62 89 ASP A O 1
ATOM 651 N N . ILE A 1 90 ? 40.895 9.347 -6.443 1.00 90.12 90 ILE A N 1
ATOM 652 C CA . ILE A 1 90 ? 41.353 8.748 -5.177 1.00 90.12 90 ILE A CA 1
ATOM 653 C C . ILE A 1 90 ? 41.679 7.270 -5.379 1.00 90.12 90 ILE A C 1
ATOM 655 O O . ILE A 1 90 ? 42.714 6.790 -4.925 1.00 90.12 90 ILE A O 1
ATOM 659 N N . PHE A 1 91 ? 40.796 6.549 -6.067 1.00 91.25 91 PHE A N 1
ATOM 660 C CA . PHE A 1 91 ? 40.930 5.107 -6.270 1.00 91.25 91 PHE A CA 1
ATOM 661 C C . PHE A 1 91 ? 41.383 4.742 -7.687 1.00 91.25 91 PHE A C 1
ATOM 663 O O . PHE A 1 91 ? 41.501 3.563 -7.992 1.00 91.25 91 PHE A O 1
ATOM 670 N N . ALA A 1 92 ? 41.632 5.729 -8.557 1.00 89.25 92 ALA A N 1
ATOM 671 C CA . ALA A 1 92 ? 42.011 5.525 -9.959 1.00 89.25 92 ALA A CA 1
ATOM 672 C C . ALA A 1 92 ? 41.039 4.606 -10.730 1.00 89.25 92 ALA A C 1
ATOM 674 O O . ALA A 1 92 ? 41.438 3.894 -11.649 1.00 89.25 92 ALA A O 1
ATOM 675 N N . VAL A 1 93 ? 39.755 4.613 -10.351 1.00 91.81 93 VAL A N 1
ATOM 676 C CA . VAL A 1 93 ? 38.704 3.866 -11.053 1.00 91.81 93 VAL A CA 1
ATOM 677 C C . VAL A 1 93 ? 38.364 4.608 -12.331 1.00 91.81 93 VAL A C 1
ATOM 679 O O . VAL A 1 93 ? 37.943 5.761 -12.273 1.00 91.81 93 VAL A O 1
ATOM 682 N N . GLU A 1 94 ? 38.518 3.943 -13.470 1.00 92.31 94 GLU A N 1
ATOM 683 C CA . GLU A 1 94 ? 38.234 4.503 -14.787 1.00 92.31 94 GLU A CA 1
ATOM 684 C C . GLU A 1 94 ? 37.131 3.712 -15.487 1.00 92.31 94 GLU A C 1
ATOM 686 O O . GLU A 1 94 ? 37.122 2.480 -15.475 1.00 92.31 94 GLU A O 1
ATOM 691 N N . ALA A 1 95 ? 36.193 4.421 -16.110 1.00 92.88 95 ALA A N 1
ATOM 692 C CA . ALA A 1 95 ? 35.151 3.813 -16.924 1.00 92.88 95 ALA A CA 1
ATOM 693 C C . ALA A 1 95 ? 34.766 4.733 -18.088 1.00 92.88 95 ALA A C 1
ATOM 695 O O . ALA A 1 95 ? 34.494 5.918 -17.885 1.00 92.88 95 ALA A O 1
ATOM 696 N N . LYS A 1 96 ? 34.678 4.174 -19.303 1.00 94.31 96 LYS A N 1
ATOM 697 C CA . LYS A 1 96 ? 33.983 4.823 -20.425 1.00 94.31 96 LYS A CA 1
ATOM 698 C C . LYS A 1 96 ? 32.484 4.781 -20.132 1.00 94.31 96 LYS A C 1
ATOM 700 O O . LYS A 1 96 ? 31.848 3.737 -20.279 1.00 94.31 96 LYS A O 1
ATOM 705 N N . ALA A 1 97 ? 31.949 5.883 -19.619 1.00 94.75 97 ALA A N 1
ATOM 706 C CA . ALA A 1 97 ? 30.639 5.907 -18.982 1.00 94.75 97 ALA A CA 1
ATOM 707 C C . ALA A 1 97 ? 30.006 7.296 -19.023 1.00 94.75 97 ALA A C 1
ATOM 709 O O . ALA A 1 97 ? 30.695 8.309 -18.982 1.00 94.75 97 ALA A O 1
ATOM 710 N N . LEU A 1 98 ? 28.674 7.332 -19.017 1.00 94.31 98 LEU A N 1
ATOM 711 C CA . LEU A 1 98 ? 27.894 8.566 -18.937 1.00 94.31 98 LEU A CA 1
ATOM 712 C C . LEU A 1 98 ? 28.028 9.219 -17.554 1.00 94.31 98 LEU A C 1
ATOM 714 O O . LEU A 1 98 ? 28.032 10.443 -17.429 1.00 94.31 98 LEU A O 1
ATOM 718 N N . ARG A 1 99 ? 28.166 8.400 -16.504 1.00 94.50 99 ARG A N 1
ATOM 719 C CA . ARG A 1 99 ? 28.368 8.853 -15.125 1.00 94.50 99 ARG A CA 1
ATOM 720 C C . ARG A 1 99 ? 29.134 7.818 -14.309 1.00 94.50 99 ARG A C 1
ATOM 722 O O . ARG A 1 99 ? 28.897 6.624 -14.447 1.00 94.50 99 ARG A O 1
ATOM 729 N N . LEU A 1 100 ? 30.005 8.289 -13.426 1.00 95.19 100 LEU A N 1
ATOM 730 C CA . LEU A 1 100 ? 30.741 7.506 -12.438 1.00 95.19 100 LEU A CA 1
ATOM 731 C C . LEU A 1 100 ? 30.480 8.110 -11.058 1.00 95.19 100 LEU A C 1
ATOM 733 O O . LEU A 1 100 ? 30.684 9.308 -10.851 1.00 95.19 100 LEU A O 1
ATOM 737 N N . LYS A 1 101 ? 30.028 7.293 -10.111 1.00 95.38 101 LYS A N 1
ATOM 738 C CA . LYS A 1 101 ? 29.700 7.717 -8.753 1.00 95.38 101 LYS A CA 1
ATOM 739 C C . LYS A 1 101 ? 30.448 6.869 -7.736 1.00 95.38 101 LYS A C 1
ATOM 741 O O . LYS A 1 101 ? 30.393 5.645 -7.766 1.00 95.38 101 LYS A O 1
ATOM 746 N N . ARG A 1 102 ? 31.124 7.546 -6.817 1.00 95.56 102 ARG A N 1
ATOM 747 C CA . ARG A 1 102 ? 31.716 6.982 -5.611 1.00 95.56 102 ARG A CA 1
ATOM 748 C C . ARG A 1 102 ? 30.760 7.231 -4.452 1.00 95.56 102 ARG A C 1
ATOM 750 O O . ARG A 1 102 ? 30.490 8.388 -4.133 1.00 95.56 102 ARG A O 1
ATOM 757 N N . ASN A 1 103 ? 30.289 6.166 -3.817 1.00 95.94 103 ASN A N 1
ATOM 758 C CA . ASN A 1 103 ? 29.514 6.228 -2.582 1.00 95.94 103 ASN A CA 1
ATOM 759 C C . ASN A 1 103 ? 30.440 5.879 -1.418 1.00 95.94 103 ASN A C 1
ATOM 761 O O . ASN A 1 103 ? 30.903 4.743 -1.336 1.00 95.94 103 ASN A O 1
ATOM 765 N N . ALA A 1 104 ? 30.720 6.845 -0.548 1.00 94.88 104 ALA A N 1
ATOM 766 C CA . ALA A 1 104 ? 31.531 6.661 0.649 1.00 94.88 104 ALA A CA 1
ATOM 767 C C . ALA A 1 104 ? 30.676 6.889 1.897 1.00 94.88 104 ALA A C 1
ATOM 769 O O . ALA A 1 104 ? 30.016 7.921 2.028 1.00 94.88 104 ALA A O 1
ATOM 770 N N . GLU A 1 105 ? 30.705 5.926 2.812 1.00 95.69 105 GLU A N 1
ATOM 771 C CA . GLU A 1 105 ? 29.996 5.985 4.087 1.00 95.69 105 GLU A CA 1
ATOM 772 C C . GLU A 1 105 ? 30.947 5.632 5.227 1.00 95.69 105 GLU A C 1
ATOM 774 O O . GLU A 1 105 ? 31.780 4.734 5.098 1.00 95.69 105 GLU A O 1
ATOM 779 N N . MET A 1 106 ? 30.782 6.296 6.367 1.00 94.38 106 MET A N 1
ATOM 780 C CA . MET A 1 106 ? 31.532 6.029 7.591 1.00 94.38 106 MET A CA 1
ATOM 781 C C . MET A 1 106 ? 30.607 5.450 8.658 1.00 94.38 106 MET A C 1
ATOM 783 O O . MET A 1 106 ? 29.512 5.980 8.880 1.00 94.38 106 MET A O 1
ATOM 787 N N . LEU A 1 107 ? 31.043 4.376 9.322 1.00 94.00 107 LEU A N 1
ATOM 788 C CA . LEU A 1 107 ? 30.310 3.792 10.438 1.00 94.00 107 LEU A CA 1
ATOM 789 C C . LEU A 1 107 ? 30.406 4.723 11.645 1.00 94.00 107 LEU A C 1
ATOM 791 O O . LEU A 1 107 ? 31.490 5.016 12.139 1.00 94.00 107 LEU A O 1
ATOM 795 N N . GLN A 1 108 ? 29.268 5.190 12.131 1.00 95.25 108 GLN A N 1
ATOM 796 C CA . GLN A 1 108 ? 29.177 6.203 13.174 1.00 95.25 108 GLN A CA 1
ATOM 797 C C . GLN A 1 108 ? 28.082 5.828 14.167 1.00 95.25 108 GLN A C 1
ATOM 799 O O . GLN A 1 108 ? 27.107 5.156 13.827 1.00 95.25 108 GLN A O 1
ATOM 804 N N . TRP A 1 109 ? 28.228 6.269 15.408 1.00 95.12 109 TRP A N 1
ATOM 805 C CA . TRP A 1 109 ? 27.145 6.275 16.373 1.00 95.12 109 TRP A CA 1
ATOM 806 C C . TRP A 1 109 ? 26.082 7.286 15.960 1.00 95.12 109 TRP A C 1
ATOM 808 O O . TRP A 1 109 ? 26.388 8.392 15.514 1.00 95.12 109 TRP A O 1
ATOM 818 N N . LYS A 1 110 ? 24.822 6.920 16.161 1.00 95.00 110 LYS A N 1
ATOM 819 C CA . LYS A 1 110 ? 23.671 7.801 16.014 1.00 95.00 110 LYS A CA 1
ATOM 820 C C . LYS A 1 110 ? 22.847 7.756 17.288 1.00 95.00 110 LYS A C 1
ATOM 822 O O . LYS A 1 110 ? 22.360 6.694 17.673 1.00 95.00 110 LYS A O 1
ATOM 827 N N . GLU A 1 111 ? 22.690 8.915 17.917 1.00 94.00 111 GLU A N 1
ATOM 828 C CA . GLU A 1 111 ? 21.776 9.092 19.038 1.00 94.00 111 GLU A CA 1
ATOM 829 C C . GLU A 1 111 ? 20.329 9.175 18.534 1.00 94.00 111 GLU A C 1
ATOM 831 O O . GLU A 1 111 ? 20.003 9.888 17.582 1.00 94.00 111 GLU A O 1
ATOM 836 N N . LYS A 1 112 ? 19.447 8.439 19.200 1.00 90.62 112 LYS A N 1
ATOM 837 C CA . LYS A 1 112 ? 17.996 8.544 19.095 1.00 90.62 112 LYS A CA 1
ATOM 838 C C . LYS A 1 112 ? 17.456 8.953 20.453 1.00 90.62 112 LYS A C 1
ATOM 840 O O . LYS A 1 112 ? 17.695 8.256 21.439 1.00 90.62 112 LYS A O 1
ATOM 845 N N . SER A 1 113 ? 16.689 10.034 20.491 1.00 86.38 113 SER A N 1
ATOM 846 C CA . SER A 1 113 ? 16.014 10.500 21.697 1.00 86.38 113 SER A CA 1
ATOM 847 C C . SER A 1 113 ? 14.502 10.286 21.604 1.00 86.38 113 SER A C 1
ATOM 849 O O . SER A 1 113 ? 13.898 10.357 20.534 1.00 86.38 113 SER A O 1
ATOM 851 N N . SER A 1 114 ? 13.884 9.998 22.744 1.00 76.12 114 SER A N 1
ATOM 852 C CA . SER A 1 114 ? 12.435 9.911 22.901 1.00 76.12 114 SER A CA 1
ATOM 853 C C . SER A 1 114 ? 12.045 10.577 24.208 1.00 76.12 114 SER A C 1
ATOM 855 O O . SER A 1 114 ? 12.543 10.197 25.265 1.00 76.12 114 SER A O 1
ATOM 857 N N . SER A 1 115 ? 11.132 11.542 24.158 1.00 75.75 115 SER A N 1
ATOM 858 C CA . SER A 1 115 ? 10.724 12.315 25.331 1.00 75.75 115 SER A CA 1
ATOM 859 C C . SER A 1 115 ? 9.289 12.008 25.740 1.00 75.75 115 SER A C 1
ATOM 861 O O . SER A 1 115 ? 8.394 11.906 24.902 1.00 75.75 115 SER A O 1
ATOM 863 N N . LYS A 1 116 ? 9.051 11.916 27.049 1.00 69.69 116 LYS A N 1
ATOM 864 C CA . LYS A 1 116 ? 7.718 11.851 27.648 1.00 69.69 116 LYS A CA 1
ATOM 865 C C . LYS A 1 116 ? 7.559 12.993 28.642 1.00 69.69 116 LYS A C 1
ATOM 867 O O . LYS A 1 116 ? 8.245 13.029 29.660 1.00 69.69 116 LYS A O 1
ATOM 872 N N . THR A 1 117 ? 6.643 13.909 28.353 1.00 75.56 117 THR A N 1
ATOM 873 C CA . THR A 1 117 ? 6.337 15.050 29.225 1.00 75.56 117 THR A CA 1
ATOM 874 C C . THR A 1 117 ? 5.105 14.763 30.073 1.00 75.56 117 THR A C 1
ATOM 876 O O . THR A 1 117 ? 4.087 14.298 29.563 1.00 75.56 117 THR A O 1
ATOM 879 N N . GLN A 1 118 ? 5.190 15.057 31.368 1.00 71.19 118 GLN A N 1
ATOM 880 C CA . GLN A 1 118 ? 4.089 14.977 32.321 1.00 71.19 118 GLN A CA 1
ATOM 881 C C . GLN A 1 118 ? 3.899 16.327 33.019 1.00 71.19 118 GLN A C 1
ATOM 883 O O . GLN A 1 118 ? 4.864 16.991 33.401 1.00 71.19 118 GLN A O 1
ATOM 888 N N . ASN A 1 119 ? 2.643 16.734 33.190 1.00 70.56 119 ASN A N 1
ATOM 889 C CA . ASN A 1 119 ? 2.296 17.943 33.932 1.00 70.56 119 ASN A CA 1
ATOM 890 C C . ASN A 1 119 ? 2.363 17.668 35.441 1.00 70.56 119 ASN A C 1
ATOM 892 O O . ASN A 1 119 ? 1.941 16.608 35.903 1.00 70.56 119 ASN A O 1
ATOM 896 N N . LYS A 1 120 ? 2.855 18.637 36.213 1.00 66.12 120 LYS A N 1
ATOM 897 C CA . LYS A 1 120 ? 2.859 18.610 37.680 1.00 66.12 120 LYS A CA 1
ATOM 898 C C . LYS A 1 120 ? 1.766 19.507 38.249 1.00 66.12 120 LYS A C 1
ATOM 900 O O . LYS A 1 120 ? 1.355 20.487 37.629 1.00 66.12 120 LYS A O 1
ATOM 905 N N . VAL A 1 121 ? 1.335 19.186 39.468 1.00 59.62 121 VAL A N 1
ATOM 906 C CA . VAL A 1 121 ? 0.463 20.055 40.269 1.00 59.62 121 VAL A CA 1
ATOM 907 C C . VAL A 1 121 ? 1.147 21.423 40.420 1.00 59.62 121 VAL A C 1
ATOM 909 O O . VAL A 1 121 ? 2.307 21.481 40.825 1.00 59.62 121 VAL A O 1
ATOM 912 N N . GLY A 1 122 ? 0.461 22.506 40.028 1.00 60.47 122 GLY A N 1
ATOM 913 C CA . GLY A 1 122 ? 1.020 23.869 39.982 1.00 60.47 122 GLY A CA 1
ATOM 914 C C . GLY A 1 122 ? 1.523 24.344 38.607 1.00 60.47 122 GLY A C 1
ATOM 915 O O . GLY A 1 122 ? 2.183 25.377 38.528 1.00 60.47 122 GLY A O 1
ATOM 916 N N . GLY A 1 123 ? 1.242 23.616 37.518 1.00 59.88 123 GLY A N 1
ATOM 917 C CA . GLY A 1 123 ? 1.454 24.080 36.135 1.00 59.88 123 GLY A CA 1
ATOM 918 C C . GLY A 1 123 ? 2.874 23.959 35.571 1.00 59.88 123 GLY A C 1
ATOM 919 O O . GLY A 1 123 ? 3.124 24.361 34.430 1.00 59.88 123 GLY A O 1
ATOM 920 N N . GLY A 1 124 ? 3.809 23.385 36.331 1.00 71.38 124 GLY A N 1
ATOM 921 C CA . GLY A 1 124 ? 5.123 22.980 35.820 1.00 71.38 124 GLY A CA 1
ATOM 922 C C . GLY A 1 124 ? 5.064 21.676 35.015 1.00 71.38 124 GLY A C 1
ATOM 923 O O . GLY A 1 124 ? 4.102 20.915 35.116 1.00 71.38 124 GLY A O 1
ATOM 924 N N . THR A 1 125 ? 6.109 21.385 34.242 1.00 76.19 125 THR A N 1
ATOM 925 C CA . THR A 1 125 ? 6.260 20.104 33.526 1.00 76.19 125 THR A CA 1
ATOM 926 C C . THR A 1 125 ? 7.529 19.378 33.918 1.00 76.19 125 THR A C 1
ATOM 928 O O . THR A 1 125 ? 8.550 20.002 34.201 1.00 76.19 125 THR A O 1
ATOM 931 N N . GLU A 1 126 ? 7.464 18.052 33.894 1.00 81.25 126 GLU A N 1
ATOM 932 C CA . GLU A 1 126 ? 8.622 17.170 33.937 1.00 81.25 126 GLU A CA 1
ATOM 933 C C . GLU A 1 126 ? 8.705 16.388 32.627 1.00 81.25 126 GLU A C 1
ATOM 935 O O . GLU A 1 126 ? 7.769 15.681 32.257 1.00 81.25 126 GLU A O 1
ATOM 940 N N . THR A 1 127 ? 9.814 16.544 31.911 1.00 79.00 127 THR A N 1
ATOM 941 C CA . THR A 1 127 ? 10.094 15.824 30.668 1.00 79.00 127 THR A CA 1
ATOM 942 C C . THR A 1 127 ? 11.179 14.800 30.939 1.00 79.00 127 THR A C 1
ATOM 944 O O . THR A 1 127 ? 12.286 15.168 31.323 1.00 79.00 127 THR A O 1
ATOM 947 N N . VAL A 1 128 ? 10.856 13.524 30.737 1.00 83.56 128 VAL A N 1
ATOM 948 C CA . VAL A 1 128 ? 11.823 12.425 30.775 1.00 83.56 128 VAL A CA 1
ATOM 949 C C . VAL A 1 128 ? 12.247 12.127 29.344 1.00 83.56 128 VAL A C 1
ATOM 951 O O . VAL A 1 128 ? 11.429 11.655 28.554 1.00 83.56 128 VAL A O 1
ATOM 954 N N . THR A 1 129 ? 13.501 12.402 29.002 1.00 83.75 129 THR A N 1
ATOM 955 C CA . THR A 1 129 ? 14.074 12.081 27.690 1.00 83.75 129 THR A CA 1
ATOM 956 C C . THR A 1 129 ? 14.956 10.850 27.809 1.00 83.75 129 THR A C 1
ATOM 958 O O . THR A 1 129 ? 15.892 10.827 28.598 1.00 83.75 129 THR A O 1
ATOM 961 N N . THR A 1 130 ? 14.638 9.810 27.045 1.00 85.12 130 THR A N 1
ATOM 962 C CA . THR A 1 130 ? 15.431 8.586 26.920 1.00 85.12 130 THR A CA 1
ATOM 963 C C . THR A 1 130 ? 16.282 8.657 25.662 1.00 85.12 130 THR A C 1
ATOM 965 O O . THR A 1 130 ? 15.746 8.858 24.574 1.00 85.12 130 THR A O 1
ATOM 968 N N . TYR A 1 131 ? 17.585 8.454 25.811 1.00 88.06 131 TYR A N 1
ATOM 969 C CA . TYR A 1 131 ? 18.567 8.434 24.735 1.00 88.06 131 TYR A CA 1
ATOM 970 C C . TYR A 1 131 ? 19.036 7.001 24.498 1.00 88.06 131 TYR A C 1
ATOM 972 O O . TYR A 1 131 ? 19.322 6.256 25.437 1.00 88.06 131 TYR A O 1
ATOM 980 N N . THR A 1 132 ? 19.086 6.610 23.231 1.00 89.25 132 THR A N 1
ATOM 981 C CA . THR A 1 132 ? 19.553 5.304 22.760 1.00 89.25 132 THR A CA 1
ATOM 982 C C . THR A 1 132 ? 20.539 5.507 21.622 1.00 89.25 132 THR A C 1
ATOM 984 O O . THR A 1 132 ? 20.441 6.492 20.895 1.00 89.25 132 THR A O 1
ATOM 987 N N . TYR A 1 133 ? 21.476 4.578 21.455 1.00 90.31 133 TYR A N 1
ATOM 988 C CA . TYR A 1 133 ? 22.533 4.687 20.455 1.00 90.31 133 TYR A CA 1
ATOM 989 C C . TYR A 1 133 ? 22.565 3.450 19.573 1.00 90.31 133 TYR A C 1
ATOM 991 O O . TYR A 1 133 ? 22.448 2.320 20.052 1.00 90.31 133 TYR A O 1
ATOM 999 N N . GLU A 1 134 ? 22.755 3.670 18.281 1.00 93.69 134 GLU A N 1
ATOM 1000 C CA . GLU A 1 134 ? 22.953 2.619 17.287 1.00 93.69 134 GLU A CA 1
ATOM 1001 C C . GLU A 1 134 ? 24.130 2.966 16.377 1.00 93.69 134 GLU A C 1
ATOM 1003 O O . GLU A 1 134 ? 24.471 4.137 16.211 1.00 93.69 134 GLU A O 1
ATOM 1008 N N . LYS A 1 135 ? 24.757 1.949 15.782 1.00 93.06 135 LYS A N 1
ATOM 1009 C CA . LYS A 1 135 ? 25.797 2.144 14.769 1.00 93.06 135 LYS A CA 1
ATOM 1010 C C . LYS A 1 135 ? 25.143 2.194 13.394 1.00 93.06 135 LYS A C 1
ATOM 1012 O O . LYS A 1 135 ? 24.403 1.279 13.040 1.00 93.06 135 LYS A O 1
ATOM 1017 N N . VAL A 1 136 ? 25.436 3.230 12.620 1.00 94.50 136 VAL A N 1
ATOM 1018 C CA . VAL A 1 136 ? 24.906 3.432 11.269 1.00 94.50 136 VAL A CA 1
ATOM 1019 C C . VAL A 1 136 ? 26.033 3.754 10.304 1.00 94.50 136 VAL A C 1
ATOM 1021 O O . VAL A 1 136 ? 26.990 4.433 10.664 1.00 94.50 136 VAL A O 1
ATOM 1024 N N . TRP A 1 137 ? 25.912 3.290 9.067 1.00 94.38 137 TRP A N 1
ATOM 1025 C CA . TRP A 1 137 ? 26.709 3.818 7.966 1.00 94.38 137 TRP A CA 1
ATOM 1026 C C . TRP A 1 137 ? 26.063 5.121 7.501 1.00 94.38 137 TRP A C 1
ATOM 1028 O O . TRP A 1 137 ? 24.850 5.167 7.300 1.00 94.38 137 TRP A O 1
ATOM 1038 N N . SER A 1 138 ? 26.853 6.186 7.415 1.00 94.12 138 SER A N 1
ATOM 1039 C CA . SER A 1 138 ? 26.376 7.512 7.025 1.00 94.12 138 SER A CA 1
ATOM 1040 C C . SER A 1 138 ? 27.347 8.143 6.037 1.00 94.12 138 SER A C 1
ATOM 1042 O O . SER A 1 138 ? 28.559 8.113 6.251 1.00 94.12 138 SER A O 1
ATOM 1044 N N . ASP A 1 139 ? 26.803 8.737 4.977 1.00 92.44 139 ASP A N 1
ATOM 1045 C CA . ASP A 1 139 ? 27.521 9.519 3.963 1.00 92.44 139 ASP A CA 1
ATOM 1046 C C . ASP A 1 139 ? 27.851 10.949 4.434 1.00 92.44 139 ASP A C 1
ATOM 1048 O O . ASP A 1 139 ? 28.487 11.718 3.716 1.00 92.44 139 ASP A O 1
ATOM 1052 N N . LYS A 1 140 ? 27.416 11.305 5.649 1.00 93.00 140 LYS A N 1
ATOM 1053 C CA . LYS A 1 140 ? 27.657 12.587 6.326 1.00 93.00 140 LYS A CA 1
ATOM 1054 C C . LYS A 1 140 ? 28.261 12.368 7.709 1.00 93.00 140 LYS A C 1
ATOM 1056 O O . LYS A 1 140 ? 27.980 11.356 8.360 1.00 93.00 140 LYS A O 1
ATOM 1061 N N . VAL A 1 141 ? 29.038 13.343 8.182 1.00 92.38 141 VAL A N 1
ATOM 1062 C CA . VAL A 1 141 ? 29.504 13.396 9.577 1.00 92.38 141 VAL A CA 1
ATOM 1063 C C . VAL A 1 141 ? 28.296 13.528 10.507 1.00 92.38 141 VAL A C 1
ATOM 1065 O O . VAL A 1 141 ? 27.434 14.380 10.287 1.00 92.38 141 VAL A O 1
ATOM 1068 N N . ILE A 1 142 ? 28.244 12.696 11.546 1.00 93.06 142 ILE A N 1
ATOM 1069 C CA . ILE A 1 142 ? 27.294 12.798 12.654 1.00 93.06 142 ILE A CA 1
ATOM 1070 C C . ILE A 1 142 ? 28.057 13.378 13.853 1.00 93.06 142 ILE A C 1
ATOM 1072 O O . ILE A 1 142 ? 28.795 12.633 14.506 1.00 93.06 142 ILE A O 1
ATOM 1076 N N . PRO A 1 143 ? 27.897 14.681 14.161 1.00 91.00 143 PRO A N 1
ATOM 1077 C CA . PRO A 1 143 ? 28.589 15.300 15.286 1.00 91.00 143 PRO A CA 1
ATOM 1078 C C . PRO A 1 143 ? 28.187 14.627 16.602 1.00 91.00 143 PRO A C 1
ATOM 1080 O O . PRO A 1 143 ? 27.015 14.657 16.979 1.00 91.00 143 PRO A O 1
ATOM 1083 N N . SER A 1 144 ? 29.151 14.023 17.299 1.00 92.12 144 SER A N 1
ATOM 1084 C CA . SER A 1 144 ? 28.922 13.365 18.593 1.00 92.12 144 SER A CA 1
ATOM 1085 C C . SER A 1 144 ? 29.067 14.302 19.793 1.00 92.12 144 SER A C 1
ATOM 1087 O O . SER A 1 144 ? 28.700 13.919 20.897 1.00 92.12 144 SER A O 1
ATOM 1089 N N . ASP A 1 145 ? 29.561 15.531 19.602 1.00 89.38 145 ASP A N 1
ATOM 1090 C CA . ASP A 1 145 ? 29.768 16.509 20.688 1.00 89.38 145 ASP A CA 1
ATOM 1091 C C . ASP A 1 145 ? 28.460 16.879 21.404 1.00 89.38 145 ASP A C 1
ATOM 1093 O O . ASP A 1 145 ? 28.459 17.252 22.574 1.00 89.38 145 ASP A O 1
ATOM 1097 N N . GLY A 1 146 ? 27.335 16.764 20.691 1.00 86.62 146 GLY A N 1
ATOM 1098 C CA . GLY A 1 146 ? 25.994 16.986 21.228 1.00 86.62 146 GLY A CA 1
ATOM 1099 C C . GLY A 1 146 ? 25.342 15.748 21.847 1.00 86.62 146 GLY A C 1
ATOM 1100 O O . GLY A 1 146 ? 24.232 15.869 22.364 1.00 86.62 146 GLY A O 1
ATOM 1101 N N . PHE A 1 147 ? 25.979 14.573 21.788 1.00 92.81 147 PHE A N 1
ATOM 1102 C CA . PHE A 1 147 ? 25.412 13.355 22.363 1.00 92.81 147 PHE A CA 1
ATOM 1103 C C . PHE A 1 147 ? 25.384 13.442 23.881 1.00 92.81 147 PHE A C 1
ATOM 1105 O O . PHE A 1 147 ? 26.320 13.924 24.523 1.00 92.81 147 PHE A O 1
ATOM 1112 N N . ARG A 1 148 ? 24.330 12.898 24.485 1.00 91.31 148 ARG A N 1
ATOM 1113 C CA . ARG A 1 148 ? 24.219 12.833 25.943 1.00 91.31 148 ARG A CA 1
ATOM 1114 C C . ARG A 1 148 ? 25.290 11.974 26.580 1.00 91.31 148 ARG A C 1
ATOM 1116 O O . ARG A 1 148 ? 25.717 12.265 27.690 1.00 91.31 148 ARG A O 1
ATOM 1123 N N . GLU A 1 149 ? 25.754 10.962 25.865 1.00 87.75 149 GLU A N 1
ATOM 1124 C CA . GLU A 1 149 ? 26.861 10.099 26.257 1.00 87.75 149 GLU A CA 1
ATOM 1125 C C . GLU A 1 149 ? 28.044 10.256 25.303 1.00 87.75 149 GLU A C 1
ATOM 1127 O O . GLU A 1 149 ? 28.616 9.273 24.826 1.00 87.75 149 GLU A O 1
ATOM 1132 N N . ALA A 1 150 ? 28.435 11.504 25.031 1.00 86.88 150 ALA A N 1
ATOM 1133 C CA . ALA A 1 150 ? 29.581 11.804 24.176 1.00 86.88 150 ALA A CA 1
ATOM 1134 C C . ALA A 1 150 ? 30.871 11.093 24.632 1.00 86.88 150 ALA A C 1
ATOM 1136 O O . ALA A 1 150 ? 31.667 10.692 23.794 1.00 86.88 150 ALA A O 1
ATOM 1137 N N . ALA A 1 151 ? 31.055 10.854 25.938 1.00 82.62 151 ALA A N 1
ATOM 1138 C CA . ALA A 1 151 ? 32.240 10.180 26.480 1.00 82.62 151 ALA A CA 1
ATOM 1139 C C . ALA A 1 151 ? 32.412 8.721 26.010 1.00 82.62 151 ALA A C 1
ATOM 1141 O O . ALA A 1 151 ? 33.535 8.223 25.961 1.00 82.62 151 ALA A O 1
ATOM 1142 N N . THR A 1 152 ? 31.320 8.026 25.677 1.00 85.38 152 THR A N 1
ATOM 1143 C CA . THR A 1 152 ? 31.329 6.604 25.280 1.00 85.38 152 THR A CA 1
ATOM 1144 C C . THR A 1 152 ? 30.915 6.382 23.822 1.00 85.38 152 THR A C 1
ATOM 1146 O O . THR A 1 152 ? 31.147 5.299 23.284 1.00 85.38 152 THR A O 1
ATOM 1149 N N . HIS A 1 153 ? 30.359 7.402 23.158 1.00 90.75 153 HIS A N 1
ATOM 1150 C CA . HIS A 1 153 ? 29.835 7.336 21.790 1.00 90.75 153 HIS A CA 1
ATOM 1151 C C . HIS A 1 153 ? 30.469 8.396 20.874 1.00 90.75 153 HIS A C 1
ATOM 1153 O O . HIS A 1 153 ? 29.779 9.158 20.201 1.00 90.75 153 HIS A O 1
ATOM 1159 N N . VAL A 1 154 ? 31.801 8.445 20.848 1.00 91.56 154 VAL A N 1
ATOM 1160 C CA . VAL A 1 154 ? 32.565 9.403 20.034 1.00 91.56 154 VAL A CA 1
ATOM 1161 C C . VAL A 1 154 ? 32.567 8.993 18.558 1.00 91.56 154 VAL A C 1
ATOM 1163 O O . VAL A 1 154 ? 32.866 7.842 18.236 1.00 91.56 154 VAL A O 1
ATOM 1166 N N . ASN A 1 155 ? 32.291 9.947 17.667 1.00 91.31 155 ASN A N 1
ATOM 1167 C CA . ASN A 1 155 ? 32.448 9.819 16.219 1.00 91.31 155 ASN A CA 1
ATOM 1168 C C . ASN A 1 155 ? 33.640 10.650 15.721 1.00 91.31 155 ASN A C 1
ATOM 1170 O O . ASN A 1 155 ? 33.918 11.713 16.277 1.00 91.31 155 ASN A O 1
ATOM 1174 N N . PRO A 1 156 ? 34.315 10.239 14.633 1.00 90.62 156 PRO A N 1
ATOM 1175 C CA . PRO A 1 156 ? 35.258 11.114 13.946 1.00 90.62 156 PRO A CA 1
ATOM 1176 C C . PRO A 1 156 ? 34.564 12.372 13.407 1.00 90.62 156 PRO A C 1
ATOM 1178 O O . PRO A 1 156 ? 33.508 12.288 12.782 1.00 90.62 156 PRO A O 1
ATOM 1181 N N . GLY A 1 157 ? 35.181 13.539 13.608 1.00 85.44 157 GLY A N 1
ATOM 1182 C CA . GLY A 1 157 ? 34.626 14.832 13.182 1.00 85.44 157 GLY A CA 1
ATOM 1183 C C . GLY A 1 157 ? 34.757 15.138 11.685 1.00 85.44 157 GLY A C 1
ATOM 1184 O O . GLY A 1 157 ? 34.288 16.179 11.235 1.00 85.44 157 GLY A O 1
ATOM 1185 N N . VAL A 1 158 ? 35.399 14.261 10.911 1.00 85.69 158 VAL A N 1
ATOM 1186 C CA . VAL A 1 158 ? 35.626 14.429 9.469 1.00 85.69 158 VAL A CA 1
ATOM 1187 C C . VAL A 1 158 ? 35.400 13.109 8.744 1.00 85.69 158 VAL A C 1
ATOM 1189 O O . VAL A 1 158 ? 35.714 12.046 9.281 1.00 85.69 158 VAL A O 1
ATOM 1192 N N . LEU A 1 159 ? 34.886 13.174 7.515 1.00 85.25 159 LEU A N 1
ATOM 1193 C CA . LEU A 1 159 ? 34.841 12.022 6.619 1.00 85.25 159 LEU A CA 1
ATOM 1194 C C . LEU A 1 159 ? 36.201 11.876 5.926 1.00 85.25 159 LEU A C 1
ATOM 1196 O O . LEU A 1 159 ? 36.606 12.787 5.207 1.00 85.25 159 LEU A O 1
ATOM 1200 N N . PRO A 1 160 ? 36.915 10.747 6.090 1.00 87.12 160 PRO A N 1
ATOM 1201 C CA . PRO A 1 160 ? 38.210 10.560 5.438 1.00 87.12 160 PRO A CA 1
ATOM 1202 C C . PRO A 1 160 ? 38.115 10.468 3.909 1.00 87.12 160 PRO A C 1
ATOM 1204 O O . PRO A 1 160 ? 39.094 10.725 3.214 1.00 87.12 160 PRO A O 1
ATOM 1207 N N . VAL A 1 161 ? 36.951 10.058 3.398 1.00 89.44 161 VAL A N 1
ATOM 1208 C CA . VAL A 1 161 ? 36.617 9.997 1.973 1.00 89.44 161 VAL A CA 1
ATOM 1209 C C . VAL A 1 161 ? 35.163 10.424 1.817 1.00 89.44 161 VAL A C 1
ATOM 1211 O O . VAL A 1 161 ? 34.286 9.875 2.481 1.00 89.44 161 VAL A O 1
ATOM 1214 N N . GLU A 1 162 ? 34.906 11.372 0.922 1.00 90.75 162 GLU A N 1
ATOM 1215 C CA . GLU A 1 162 ? 33.552 11.825 0.600 1.00 90.75 162 GLU A CA 1
ATOM 1216 C C . GLU A 1 162 ? 33.009 11.142 -0.656 1.00 90.75 162 GLU A C 1
ATOM 1218 O O . GLU A 1 162 ? 33.758 10.730 -1.554 1.00 90.75 162 GLU A O 1
ATOM 1223 N N . SER A 1 163 ? 31.684 11.051 -0.741 1.00 93.31 163 SER A N 1
ATOM 1224 C CA . SER A 1 163 ? 31.012 10.642 -1.971 1.00 93.31 163 SER A CA 1
ATOM 1225 C C . SER A 1 163 ? 31.264 11.664 -3.082 1.00 93.31 163 SER A C 1
ATOM 1227 O O . SER A 1 163 ? 31.322 12.866 -2.839 1.00 93.31 163 SER A O 1
ATOM 1229 N N . ALA A 1 164 ? 31.409 11.194 -4.317 1.00 93.00 164 ALA A N 1
ATOM 1230 C CA . ALA A 1 164 ? 31.660 12.050 -5.472 1.00 93.00 164 ALA A CA 1
ATOM 1231 C C . ALA A 1 164 ? 30.927 11.513 -6.700 1.00 93.00 164 ALA A C 1
ATOM 1233 O O . ALA A 1 164 ? 30.732 10.311 -6.846 1.00 93.00 164 ALA A O 1
ATOM 1234 N N . THR A 1 165 ? 30.509 12.399 -7.598 1.00 92.88 165 THR A N 1
ATOM 1235 C CA . THR A 1 165 ? 29.894 12.022 -8.876 1.00 92.88 165 THR A CA 1
ATOM 1236 C C . THR A 1 165 ? 30.560 12.806 -9.994 1.00 92.88 165 THR A C 1
ATOM 1238 O O . THR A 1 165 ? 30.614 14.032 -9.939 1.00 92.88 165 THR A O 1
ATOM 1241 N N . LYS A 1 166 ? 31.047 12.102 -11.014 1.00 91.62 166 LYS A N 1
ATOM 1242 C CA . LYS A 1 166 ? 31.526 12.678 -12.273 1.00 91.62 166 LYS A CA 1
ATOM 1243 C C . LYS A 1 166 ? 30.570 12.262 -13.385 1.00 91.62 166 LYS A C 1
ATOM 1245 O O . LYS A 1 166 ? 30.191 11.098 -13.457 1.00 91.62 166 LYS A O 1
ATOM 1250 N N . ALA A 1 167 ? 30.167 13.202 -14.230 1.00 91.25 167 ALA A N 1
ATOM 1251 C CA . ALA A 1 167 ? 29.330 12.947 -15.399 1.00 91.25 167 ALA A CA 1
ATOM 1252 C C . ALA A 1 167 ? 30.088 13.350 -16.666 1.00 91.25 167 ALA A C 1
ATOM 1254 O O . ALA A 1 167 ? 30.878 14.299 -16.628 1.00 91.25 167 ALA A O 1
ATOM 1255 N N . ALA A 1 168 ? 29.843 12.637 -17.763 1.00 92.44 168 ALA A N 1
ATOM 1256 C CA . ALA A 1 168 ? 30.354 13.003 -19.075 1.00 92.44 168 ALA A CA 1
ATOM 1257 C C . ALA A 1 168 ? 29.789 14.368 -19.486 1.00 92.44 168 ALA A C 1
ATOM 1259 O O . ALA A 1 168 ? 28.606 14.661 -19.289 1.00 92.44 168 ALA A O 1
ATOM 1260 N N . LYS A 1 169 ? 30.650 15.223 -20.035 1.00 89.19 169 LYS A N 1
ATOM 1261 C CA . LYS A 1 169 ? 30.282 16.560 -20.517 1.00 89.19 169 LYS A CA 1
ATOM 1262 C C . LYS A 1 169 ? 29.622 16.493 -21.892 1.00 89.19 169 LYS A C 1
ATOM 1264 O O . LYS A 1 169 ? 28.799 17.342 -22.227 1.00 89.19 169 LYS A O 1
ATOM 1269 N N . VAL A 1 170 ? 30.002 15.500 -22.685 1.00 92.88 170 VAL A N 1
ATOM 1270 C CA . VAL A 1 170 ? 29.551 15.240 -24.044 1.00 92.88 170 VAL A CA 1
ATOM 1271 C C . VAL A 1 170 ? 28.877 13.879 -24.053 1.00 92.88 170 VAL A C 1
ATOM 1273 O O . VAL A 1 170 ? 29.528 12.836 -24.070 1.00 92.88 170 VAL A O 1
ATOM 1276 N N . VAL A 1 171 ? 27.548 13.906 -24.044 1.00 95.62 171 VAL A N 1
ATOM 1277 C CA . VAL A 1 171 ? 26.713 12.722 -24.244 1.00 95.62 171 VAL A CA 1
ATOM 1278 C C . VAL A 1 171 ? 25.967 12.891 -25.555 1.00 95.62 171 VAL A C 1
ATOM 1280 O O . VAL A 1 171 ? 25.384 13.948 -25.801 1.00 95.62 171 VAL A O 1
ATOM 1283 N N . THR A 1 172 ? 25.998 11.863 -26.393 1.00 96.25 172 THR A N 1
ATOM 1284 C CA . THR A 1 172 ? 25.336 11.839 -27.696 1.00 96.25 172 THR A CA 1
ATOM 1285 C C . THR A 1 172 ? 24.219 10.812 -27.717 1.00 96.25 172 THR A C 1
ATOM 1287 O O . THR A 1 172 ? 24.361 9.746 -27.135 1.00 96.25 172 THR A O 1
ATOM 1290 N N . LEU A 1 173 ? 23.125 11.119 -28.402 1.00 95.62 173 LEU A N 1
ATOM 1291 C CA . LEU A 1 173 ? 21.998 10.237 -28.671 1.00 95.62 173 LEU A CA 1
ATOM 1292 C C . LEU A 1 173 ? 21.827 10.179 -30.191 1.00 95.62 173 LEU A C 1
ATOM 1294 O O . LEU A 1 173 ? 21.254 11.089 -30.792 1.00 95.62 173 LEU A O 1
ATOM 1298 N N . GLY A 1 174 ? 22.418 9.157 -30.813 1.00 92.75 174 GLY A N 1
ATOM 1299 C CA . GLY A 1 174 ? 22.595 9.117 -32.266 1.00 92.75 174 GLY A CA 1
ATOM 1300 C C . GLY A 1 174 ? 23.359 10.348 -32.780 1.00 92.75 174 GLY A C 1
ATOM 1301 O O . GLY A 1 174 ? 24.444 10.651 -32.289 1.00 92.75 174 GLY A O 1
ATOM 1302 N N . GLY A 1 175 ? 22.794 11.070 -33.746 1.00 93.31 175 GLY A N 1
ATOM 1303 C CA . GLY A 1 175 ? 23.373 12.277 -34.342 1.00 93.31 175 GLY A CA 1
ATOM 1304 C C . GLY A 1 175 ? 23.244 13.555 -33.504 1.00 93.31 175 GLY A C 1
ATOM 1305 O O . GLY A 1 175 ? 23.631 14.623 -33.982 1.00 93.31 175 GLY A O 1
ATOM 1306 N N . PHE A 1 176 ? 22.703 13.482 -32.282 1.00 96.94 176 PHE A N 1
ATOM 1307 C CA . PHE A 1 176 ? 22.467 14.648 -31.427 1.00 96.94 176 PHE A CA 1
ATOM 1308 C C . PHE A 1 176 ? 23.334 14.651 -30.170 1.00 96.94 176 PHE A C 1
ATOM 1310 O O . PHE A 1 176 ? 23.486 13.629 -29.513 1.00 96.94 176 PHE A O 1
ATOM 1317 N N . GLN A 1 177 ? 23.827 15.817 -29.759 1.00 96.75 177 GLN A N 1
ATOM 1318 C CA . GLN A 1 177 ? 24.440 16.028 -28.448 1.00 96.75 177 GLN A CA 1
ATOM 1319 C C . GLN A 1 177 ? 23.387 16.477 -27.424 1.00 96.75 177 GLN A C 1
ATOM 1321 O O . GLN A 1 177 ? 22.643 17.431 -27.661 1.00 96.75 177 GLN A O 1
ATOM 1326 N N . LEU A 1 178 ? 23.356 15.841 -26.254 1.00 95.44 178 LEU A N 1
ATOM 1327 C CA . LEU A 1 178 ? 22.478 16.215 -25.148 1.00 95.44 178 LEU A CA 1
ATOM 1328 C C . LEU A 1 178 ? 23.022 17.457 -24.424 1.00 95.44 178 LEU A C 1
ATOM 1330 O O . LEU A 1 178 ? 24.139 17.457 -23.908 1.00 95.44 178 LEU A O 1
ATOM 1334 N N . GLY A 1 179 ? 22.235 18.531 -24.392 1.00 92.75 179 GLY A N 1
ATOM 1335 C CA . GLY A 1 179 ? 22.506 19.751 -23.633 1.00 92.75 179 GLY A CA 1
ATOM 1336 C C . GLY A 1 179 ? 21.782 19.812 -22.283 1.00 92.75 179 GLY A C 1
ATOM 1337 O O . GLY A 1 179 ? 21.126 18.866 -21.858 1.00 92.75 179 GLY A O 1
ATOM 1338 N N . GLY A 1 180 ? 21.901 20.956 -21.604 1.00 88.44 180 GLY A N 1
ATOM 1339 C CA . GLY A 1 180 ? 21.181 21.226 -20.356 1.00 88.44 180 GLY A CA 1
ATOM 1340 C C . GLY A 1 180 ? 21.540 20.275 -19.208 1.00 88.44 180 GLY A C 1
ATOM 1341 O O . GLY A 1 180 ? 22.713 20.022 -18.938 1.00 88.44 180 GLY A O 1
ATOM 1342 N N . SER A 1 181 ? 20.517 19.793 -18.505 1.00 89.81 181 SER A N 1
ATOM 1343 C CA . SER A 1 181 ? 20.624 18.822 -17.413 1.00 89.81 181 SER A CA 1
ATOM 1344 C C . SER A 1 181 ? 20.521 17.364 -17.880 1.00 89.81 181 SER A C 1
ATOM 1346 O O . SER A 1 181 ? 20.793 16.460 -17.085 1.00 89.81 181 SER A O 1
ATOM 1348 N N . MET A 1 182 ? 20.163 17.121 -19.151 1.00 92.25 182 MET A N 1
ATOM 1349 C CA . MET A 1 182 ? 19.934 15.776 -19.700 1.00 92.25 182 MET A CA 1
ATOM 1350 C C . MET A 1 182 ? 21.097 14.801 -19.468 1.00 92.25 182 MET A C 1
ATOM 1352 O O . MET A 1 182 ? 20.818 13.721 -18.951 1.00 92.25 182 MET A O 1
ATOM 1356 N N . PRO A 1 183 ? 22.381 15.137 -19.731 1.00 89.31 183 PRO A N 1
ATOM 1357 C CA . PRO A 1 183 ? 23.488 14.194 -19.527 1.00 89.31 183 PRO A CA 1
ATOM 1358 C C . PRO A 1 183 ? 23.545 13.596 -18.114 1.00 89.31 183 PRO A C 1
ATOM 1360 O O . PRO A 1 183 ? 23.879 12.429 -17.938 1.00 89.31 183 PRO A O 1
ATOM 1363 N N . GLY A 1 184 ? 23.168 14.375 -17.095 1.00 85.06 184 GLY A N 1
ATOM 1364 C CA . GLY A 1 184 ? 23.142 13.931 -15.700 1.00 85.06 184 GLY A CA 1
ATOM 1365 C C . GLY A 1 184 ? 21.910 13.103 -15.312 1.00 85.06 184 GLY A C 1
ATOM 1366 O O . GLY A 1 184 ? 21.825 12.654 -14.170 1.00 85.06 184 GLY A O 1
ATOM 1367 N N . ARG A 1 185 ? 20.944 12.919 -16.216 1.00 87.81 185 ARG A N 1
ATOM 1368 C CA . ARG A 1 185 ? 19.654 12.249 -15.968 1.00 87.81 185 ARG A CA 1
ATOM 1369 C C . ARG A 1 185 ? 19.437 11.000 -16.823 1.00 87.81 185 ARG A C 1
ATOM 1371 O O . ARG A 1 185 ? 18.454 10.307 -16.611 1.00 87.81 185 ARG A O 1
ATOM 1378 N N . VAL A 1 186 ? 20.343 10.728 -17.756 1.00 89.00 186 VAL A N 1
ATOM 1379 C CA . VAL A 1 186 ? 20.324 9.555 -18.635 1.00 89.00 186 VAL A CA 1
ATOM 1380 C C . VAL A 1 186 ? 20.845 8.334 -17.889 1.00 89.00 186 VAL A C 1
ATOM 1382 O O . VAL A 1 186 ? 21.893 8.422 -17.247 1.00 89.00 186 VAL A O 1
ATOM 1385 N N . GLY A 1 187 ? 20.162 7.202 -18.050 1.00 83.94 187 GLY A N 1
ATOM 1386 C CA . GLY A 1 187 ? 20.649 5.873 -17.718 1.00 83.94 187 GLY A CA 1
ATOM 1387 C C . GLY A 1 187 ? 20.579 5.519 -16.231 1.00 83.94 187 GLY A C 1
ATOM 1388 O O . GLY A 1 187 ? 20.759 6.344 -15.324 1.00 83.94 187 GLY A O 1
ATOM 1389 N N . LYS A 1 188 ? 20.394 4.222 -15.976 1.00 86.38 188 LYS A N 1
ATOM 1390 C CA . LYS A 1 188 ? 20.378 3.651 -14.626 1.00 86.38 188 LYS A CA 1
ATOM 1391 C C . LYS A 1 188 ? 21.794 3.419 -14.113 1.00 86.38 188 LYS A C 1
ATOM 1393 O O . LYS A 1 188 ? 22.692 3.036 -14.859 1.00 86.38 188 LYS A O 1
ATOM 1398 N N . ALA A 1 189 ? 21.987 3.666 -12.820 1.00 89.62 189 ALA A N 1
ATOM 1399 C CA . ALA A 1 189 ? 23.240 3.369 -12.143 1.00 89.62 189 ALA A CA 1
ATOM 1400 C C . ALA A 1 189 ? 23.349 1.860 -11.877 1.00 89.62 189 ALA A C 1
ATOM 1402 O O . ALA A 1 189 ? 22.431 1.253 -11.330 1.00 89.62 189 ALA A O 1
ATOM 1403 N N . GLU A 1 190 ? 24.482 1.274 -12.246 1.00 92.44 190 GLU A N 1
ATOM 1404 C CA . GLU A 1 190 ? 24.837 -0.123 -12.006 1.00 92.44 190 GLU A CA 1
ATOM 1405 C C . GLU A 1 190 ? 26.060 -0.199 -11.084 1.00 92.44 190 GLU A C 1
ATOM 1407 O O . GLU A 1 190 ? 26.939 0.660 -11.185 1.00 92.44 190 GLU A O 1
ATOM 1412 N N . PRO A 1 191 ? 26.191 -1.224 -10.224 1.00 93.38 191 PRO A N 1
ATOM 1413 C CA . PRO A 1 191 ? 27.412 -1.431 -9.452 1.00 93.38 191 PRO A CA 1
ATOM 1414 C C . PRO A 1 191 ? 28.640 -1.591 -10.360 1.00 93.38 191 PRO A C 1
ATOM 1416 O O . PRO A 1 191 ? 28.621 -2.352 -11.328 1.00 93.38 191 PRO A O 1
ATOM 1419 N N . LEU A 1 192 ? 29.727 -0.899 -10.021 1.00 92.88 192 LEU A N 1
ATOM 1420 C CA . LEU A 1 192 ? 31.029 -1.030 -10.669 1.00 92.88 192 LEU A CA 1
ATOM 1421 C C . LEU A 1 192 ? 32.005 -1.732 -9.723 1.00 92.88 192 LEU A C 1
ATOM 1423 O O . LEU A 1 192 ? 32.033 -1.453 -8.520 1.00 92.88 192 LEU A O 1
ATOM 1427 N N . ALA A 1 193 ? 32.801 -2.645 -10.278 1.00 90.06 193 ALA A N 1
ATOM 1428 C CA . ALA A 1 193 ? 33.822 -3.358 -9.528 1.00 90.06 193 ALA A CA 1
ATOM 1429 C C . ALA A 1 193 ? 34.923 -2.408 -9.026 1.00 90.06 193 ALA A C 1
ATOM 1431 O O . ALA A 1 193 ? 35.302 -1.476 -9.742 1.00 90.06 193 ALA A O 1
ATOM 1432 N N . PRO A 1 194 ? 35.458 -2.632 -7.813 1.00 88.62 194 PRO A N 1
ATOM 1433 C CA . PRO A 1 194 ? 36.607 -1.888 -7.324 1.00 88.62 194 PRO A CA 1
ATOM 1434 C C . PRO A 1 194 ? 37.849 -2.159 -8.195 1.00 88.62 194 PRO A C 1
ATOM 1436 O O . PRO A 1 194 ? 37.937 -3.202 -8.851 1.00 88.62 194 PRO A O 1
ATOM 1439 N N . PRO A 1 195 ? 38.827 -1.240 -8.205 1.00 87.44 195 PRO A N 1
ATOM 1440 C CA . PRO A 1 195 ? 40.043 -1.393 -8.993 1.00 87.44 195 PRO A CA 1
ATOM 1441 C C . PRO A 1 195 ? 40.926 -2.506 -8.410 1.00 87.44 195 PRO A C 1
ATOM 1443 O O . PRO A 1 195 ? 40.867 -2.811 -7.218 1.00 87.44 195 PRO A O 1
ATOM 1446 N N . ALA A 1 196 ? 41.785 -3.098 -9.247 1.00 80.56 196 ALA A N 1
ATOM 1447 C CA . ALA A 1 196 ? 42.683 -4.183 -8.834 1.00 80.56 196 ALA A CA 1
ATOM 1448 C C . ALA A 1 196 ? 43.718 -3.746 -7.780 1.00 80.56 196 ALA A C 1
ATOM 1450 O O . ALA A 1 196 ? 44.192 -4.564 -6.994 1.00 80.56 196 ALA A O 1
ATOM 1451 N N . GLN A 1 197 ? 44.067 -2.458 -7.768 1.00 84.56 197 GLN A N 1
ATOM 1452 C CA . GLN A 1 197 ? 44.947 -1.842 -6.783 1.00 84.56 197 GLN A CA 1
ATOM 1453 C C . GLN A 1 197 ? 44.209 -0.676 -6.131 1.00 84.56 197 GLN A C 1
ATOM 1455 O O . GLN A 1 197 ? 43.624 0.158 -6.817 1.00 84.56 197 GLN A O 1
ATOM 1460 N N . VAL A 1 198 ? 44.249 -0.624 -4.805 1.00 89.50 198 VAL A N 1
ATOM 1461 C CA . VAL A 1 198 ? 43.722 0.477 -3.991 1.00 89.50 198 VAL A CA 1
ATOM 1462 C C . VAL A 1 198 ? 44.866 1.068 -3.163 1.00 89.50 198 VAL A C 1
ATOM 1464 O O . VAL A 1 198 ? 45.869 0.373 -2.967 1.00 89.50 198 VAL A O 1
ATOM 1467 N N . PRO A 1 199 ? 44.760 2.320 -2.676 1.00 89.81 199 PRO A N 1
ATOM 1468 C CA . PRO A 1 199 ? 45.792 2.881 -1.809 1.00 89.81 199 PRO A CA 1
ATOM 1469 C C . PRO A 1 199 ? 46.038 1.984 -0.573 1.00 89.81 199 PRO A C 1
ATOM 1471 O O . PRO A 1 199 ? 45.099 1.316 -0.128 1.00 89.81 199 PRO A O 1
ATOM 1474 N N . PRO A 1 200 ? 47.271 1.923 -0.026 1.00 84.94 200 PRO A N 1
ATOM 1475 C CA . PRO A 1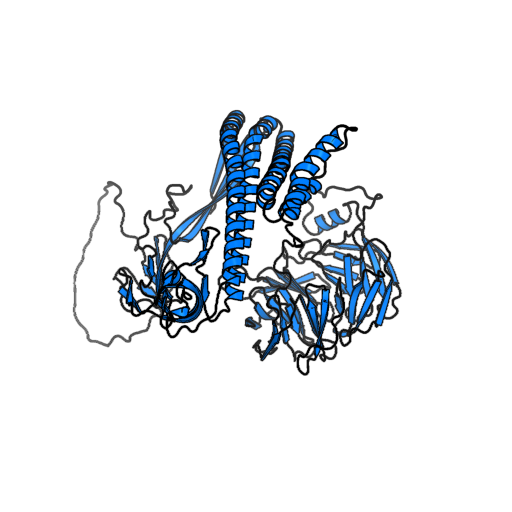 200 ? 47.677 0.916 0.968 1.00 84.94 200 PRO A CA 1
ATOM 1476 C C . PRO A 1 200 ? 46.822 0.852 2.243 1.00 84.94 200 PRO A C 1
ATOM 1478 O O . PRO A 1 200 ? 46.757 -0.183 2.904 1.00 84.94 200 PRO A O 1
ATOM 1481 N N . GLU A 1 201 ? 46.174 1.955 2.607 1.00 84.88 201 GLU A N 1
ATOM 1482 C CA . GLU A 1 201 ? 45.278 2.076 3.755 1.00 84.88 201 GLU A CA 1
ATOM 1483 C C . GLU A 1 201 ? 43.876 1.480 3.522 1.00 84.88 201 GLU A C 1
ATOM 1485 O O . GLU A 1 201 ? 43.067 1.419 4.453 1.00 84.88 201 GLU A O 1
ATOM 1490 N N . PHE A 1 202 ? 43.585 1.020 2.303 1.00 88.69 202 PHE A N 1
ATOM 1491 C CA . PHE A 1 202 ? 42.325 0.394 1.922 1.00 88.69 202 PHE A CA 1
ATOM 1492 C C . PHE A 1 202 ? 42.494 -1.094 1.595 1.00 88.69 202 PHE A C 1
ATOM 1494 O O . PHE A 1 202 ? 43.539 -1.557 1.144 1.00 88.69 202 PHE A O 1
ATOM 1501 N N . LYS A 1 203 ? 41.421 -1.861 1.788 1.00 88.00 203 LYS A N 1
ATOM 1502 C CA . LYS A 1 203 ? 41.325 -3.278 1.431 1.00 88.00 203 LYS A CA 1
ATOM 1503 C C . LYS A 1 203 ? 40.053 -3.532 0.641 1.00 88.00 203 LYS A C 1
ATOM 1505 O O . LYS A 1 203 ? 38.991 -3.029 0.995 1.00 88.00 203 LYS A O 1
ATOM 1510 N N . VAL A 1 204 ? 40.147 -4.340 -0.407 1.00 87.06 204 VAL A N 1
ATOM 1511 C CA . VAL A 1 204 ? 38.990 -4.743 -1.212 1.00 87.06 204 VAL A CA 1
ATOM 1512 C C . VAL A 1 204 ? 38.382 -6.019 -0.635 1.00 87.06 204 VAL A C 1
ATOM 1514 O O . VAL A 1 204 ? 39.091 -6.999 -0.408 1.00 87.06 204 VAL A O 1
ATOM 1517 N N . GLN A 1 205 ? 37.068 -6.026 -0.420 1.00 84.69 205 GLN A N 1
ATOM 1518 C CA . GLN A 1 205 ? 36.304 -7.220 -0.067 1.00 84.69 205 GLN A CA 1
ATOM 1519 C C . GLN A 1 205 ? 34.999 -7.248 -0.873 1.00 84.69 205 GLN A C 1
ATOM 1521 O O . GLN A 1 205 ? 34.096 -6.437 -0.658 1.00 84.69 205 GLN A O 1
ATOM 1526 N N . GLY A 1 206 ? 34.893 -8.193 -1.812 1.00 85.25 206 GLY A N 1
ATOM 1527 C CA . GLY A 1 206 ? 33.783 -8.229 -2.766 1.00 85.25 206 GLY A CA 1
ATOM 1528 C C . GLY A 1 206 ? 33.756 -6.964 -3.627 1.00 85.25 206 GLY A C 1
ATOM 1529 O O . GLY A 1 206 ? 34.774 -6.591 -4.202 1.00 85.25 206 GLY A O 1
ATOM 1530 N N . ASN A 1 207 ? 32.604 -6.289 -3.684 1.00 85.06 207 ASN A N 1
ATOM 1531 C CA . ASN A 1 207 ? 32.428 -5.040 -4.436 1.00 85.06 207 ASN A CA 1
ATOM 1532 C C . ASN A 1 207 ? 32.668 -3.766 -3.600 1.00 85.06 207 ASN A C 1
ATOM 1534 O O . ASN A 1 207 ? 32.302 -2.669 -4.021 1.00 85.06 207 ASN A O 1
ATOM 1538 N N . THR A 1 208 ? 33.236 -3.913 -2.402 1.00 88.50 208 THR A N 1
ATOM 1539 C CA . THR A 1 208 ? 33.383 -2.822 -1.438 1.00 88.50 208 THR A CA 1
ATOM 1540 C C . THR A 1 208 ? 34.844 -2.638 -1.065 1.00 88.50 208 THR A C 1
ATOM 1542 O O . THR A 1 208 ? 35.561 -3.599 -0.780 1.00 88.50 208 THR A O 1
ATOM 1545 N N . ILE A 1 209 ? 35.283 -1.385 -1.040 1.00 90.50 209 ILE A N 1
ATOM 1546 C CA . ILE A 1 209 ? 36.594 -0.986 -0.540 1.00 90.50 209 ILE A CA 1
ATOM 1547 C C . ILE A 1 209 ? 36.414 -0.521 0.902 1.00 90.50 209 ILE A C 1
ATOM 1549 O O . ILE A 1 209 ? 35.608 0.365 1.173 1.00 90.50 209 ILE A O 1
ATOM 1553 N N . TYR A 1 210 ? 37.162 -1.106 1.825 1.00 88.88 210 TYR A N 1
ATOM 1554 C CA . TYR A 1 210 ? 37.131 -0.762 3.238 1.00 88.88 210 TYR A CA 1
ATOM 1555 C C . TYR A 1 210 ? 38.418 -0.072 3.651 1.00 88.88 210 TYR A C 1
ATOM 1557 O O . TYR A 1 210 ? 39.508 -0.523 3.310 1.00 88.88 210 TYR A O 1
ATOM 1565 N N . ARG A 1 211 ? 38.296 0.970 4.465 1.00 88.25 211 ARG A N 1
ATOM 1566 C CA . ARG A 1 211 ? 39.389 1.471 5.295 1.00 88.25 211 ARG A CA 1
ATOM 1567 C C . ARG A 1 211 ? 38.992 1.266 6.736 1.00 88.25 211 ARG A C 1
ATOM 1569 O O . ARG A 1 211 ? 38.012 1.857 7.184 1.00 88.25 211 ARG A O 1
ATOM 1576 N N . SER A 1 212 ? 39.757 0.441 7.440 1.00 79.94 212 SER A N 1
ATOM 1577 C CA . SER A 1 212 ? 39.616 0.358 8.885 1.00 79.94 212 SER A CA 1
ATOM 1578 C C . SER A 1 212 ? 40.489 1.420 9.530 1.00 79.94 212 SER A C 1
ATOM 1580 O O . SER A 1 212 ? 41.637 1.615 9.120 1.00 79.94 212 SER A O 1
ATOM 1582 N N . ILE A 1 213 ? 39.955 2.123 10.521 1.00 71.00 213 ILE A N 1
ATOM 1583 C CA . ILE A 1 213 ? 40.801 2.948 11.374 1.00 71.00 213 ILE A CA 1
ATOM 1584 C C . ILE A 1 213 ? 41.455 1.989 12.362 1.00 71.00 213 ILE A C 1
ATOM 1586 O O . ILE A 1 213 ? 40.819 1.537 13.307 1.00 71.00 213 ILE A O 1
ATOM 1590 N N . THR A 1 214 ? 42.729 1.652 12.155 1.00 52.97 214 THR A N 1
ATOM 1591 C CA . THR A 1 214 ? 43.487 0.944 13.189 1.00 52.97 214 THR A CA 1
ATOM 1592 C C . THR A 1 214 ? 43.468 1.816 14.450 1.00 52.97 214 THR A C 1
ATOM 1594 O O . THR A 1 214 ? 43.871 2.982 14.364 1.00 52.97 214 THR A O 1
ATOM 1597 N N . PRO A 1 215 ? 43.023 1.315 15.617 1.00 41.47 215 PRO A N 1
ATOM 1598 C CA . PRO A 1 215 ? 43.063 2.083 16.851 1.00 41.47 215 PRO A CA 1
ATOM 1599 C C . PRO A 1 215 ? 44.518 2.197 17.311 1.00 41.47 215 PRO A C 1
ATOM 1601 O O . PRO A 1 215 ? 45.001 1.375 18.077 1.00 41.47 215 PRO A O 1
ATOM 1604 N N . ASN A 1 216 ? 45.244 3.166 16.753 1.00 38.00 216 ASN A N 1
ATOM 1605 C CA . ASN A 1 216 ? 46.482 3.731 17.283 1.00 38.00 216 ASN A CA 1
ATOM 1606 C C . ASN A 1 216 ? 46.856 5.000 16.502 1.00 38.00 216 ASN A C 1
ATOM 1608 O O . ASN A 1 216 ? 47.815 5.051 15.739 1.00 38.00 216 ASN A O 1
ATOM 1612 N N . ALA A 1 217 ? 46.088 6.056 16.747 1.00 32.53 217 ALA A N 1
ATOM 1613 C CA . ALA A 1 217 ? 46.614 7.411 16.811 1.00 32.53 217 ALA A CA 1
ATOM 1614 C C . ALA A 1 217 ? 46.005 8.036 18.067 1.00 32.53 217 ALA A C 1
ATOM 1616 O O . ALA A 1 217 ? 44.964 8.687 18.035 1.00 32.53 217 ALA A O 1
ATOM 1617 N N . VAL A 1 218 ? 46.616 7.725 19.210 1.00 31.41 218 VAL A N 1
ATOM 1618 C CA . VAL A 1 218 ? 46.367 8.424 20.469 1.00 31.41 218 VAL A CA 1
ATOM 1619 C C . VAL A 1 218 ? 46.641 9.907 20.215 1.00 31.41 218 VAL A C 1
ATOM 1621 O O . VAL A 1 218 ? 47.787 10.292 19.993 1.00 31.41 218 VAL A O 1
ATOM 1624 N N . MET A 1 219 ? 45.602 10.743 20.234 1.00 30.80 219 MET A N 1
ATOM 1625 C CA . MET A 1 219 ? 45.787 12.176 20.467 1.00 30.80 219 MET A CA 1
ATOM 1626 C C . MET A 1 219 ? 46.377 12.310 21.884 1.00 30.80 219 MET A C 1
ATOM 1628 O O . MET A 1 219 ? 45.778 11.783 22.826 1.00 30.80 219 MET A O 1
ATOM 1632 N N . PRO A 1 220 ? 47.563 12.917 22.061 1.00 31.38 220 PRO A N 1
ATOM 1633 C CA . PRO A 1 220 ? 48.281 12.868 23.328 1.00 31.38 220 PRO A CA 1
ATOM 1634 C C . PRO A 1 220 ? 47.528 13.642 24.417 1.00 31.38 220 PRO A C 1
ATOM 1636 O O . PRO A 1 220 ? 47.282 14.840 24.296 1.00 31.38 220 PRO A O 1
ATOM 1639 N N . GLN A 1 221 ? 47.197 12.948 25.506 1.00 29.86 221 GLN A N 1
ATOM 1640 C CA . GLN A 1 221 ? 46.866 13.564 26.791 1.00 29.86 221 GLN A CA 1
ATOM 1641 C C . GLN A 1 221 ? 48.172 14.078 27.433 1.00 29.86 221 GLN A C 1
ATOM 1643 O O . GLN A 1 221 ? 49.163 13.338 27.441 1.00 29.86 221 GLN A O 1
ATOM 1648 N N . PRO A 1 222 ? 48.228 15.310 27.975 1.00 32.28 222 PRO A N 1
ATOM 1649 C CA . PRO A 1 222 ? 49.418 15.810 28.653 1.00 32.28 222 PRO A CA 1
ATOM 1650 C C . PRO A 1 222 ? 49.688 15.032 29.950 1.00 32.28 222 PRO A C 1
ATOM 1652 O O . PRO A 1 222 ? 48.943 15.137 30.916 1.00 32.28 222 PRO A O 1
ATOM 1655 N N . GLY A 1 223 ? 50.784 14.271 29.939 1.00 31.20 223 GLY A N 1
ATOM 1656 C CA . GLY A 1 223 ? 51.670 13.984 31.069 1.00 31.20 223 GLY A CA 1
ATOM 1657 C C . GLY A 1 223 ? 51.061 13.515 32.393 1.00 31.20 223 GLY A C 1
ATOM 1658 O O . GLY A 1 223 ? 50.788 14.326 33.271 1.00 31.20 223 GLY A O 1
ATOM 1659 N N . VAL A 1 224 ? 51.091 12.200 32.625 1.00 31.17 224 VAL A N 1
ATOM 1660 C CA . VAL A 1 224 ? 51.405 11.655 33.954 1.00 31.17 224 VAL A CA 1
ATOM 1661 C C . VAL A 1 224 ? 52.479 10.586 33.776 1.00 31.17 224 VAL A C 1
ATOM 1663 O O . VAL A 1 224 ? 52.274 9.567 33.122 1.00 31.17 224 VAL A O 1
ATOM 1666 N N . VAL A 1 225 ? 53.660 10.876 34.312 1.00 32.28 225 VAL A N 1
ATOM 1667 C CA . VAL A 1 225 ? 54.833 10.002 34.326 1.00 32.28 225 VAL A CA 1
ATOM 1668 C C . VAL A 1 225 ? 54.675 8.994 35.461 1.00 32.28 225 VAL A C 1
ATOM 1670 O O . VAL A 1 225 ? 54.424 9.408 36.591 1.00 32.28 225 VAL A O 1
ATOM 1673 N N . GLN A 1 226 ? 54.932 7.709 35.207 1.00 27.22 226 GLN A N 1
ATOM 1674 C CA . GLN A 1 226 ? 55.516 6.836 36.228 1.00 27.22 226 GLN A CA 1
ATOM 1675 C C . GLN A 1 226 ? 56.415 5.746 35.606 1.00 27.22 226 GLN A C 1
ATOM 1677 O O . GLN A 1 226 ? 56.097 5.260 34.521 1.00 27.22 226 GLN A O 1
ATOM 1682 N N . PRO A 1 227 ? 57.557 5.395 36.238 1.00 33.12 227 PRO A N 1
ATOM 1683 C CA . PRO A 1 227 ? 58.664 4.688 35.593 1.00 33.12 227 PRO A CA 1
ATOM 1684 C C . PRO A 1 227 ? 58.842 3.224 36.044 1.00 33.12 227 PRO A C 1
ATOM 1686 O O . PRO A 1 227 ? 58.536 2.868 37.178 1.00 33.12 227 PRO A O 1
ATOM 1689 N N . GLY A 1 228 ? 59.475 2.423 35.177 1.00 31.17 228 GLY A N 1
ATOM 1690 C CA . GLY A 1 228 ? 60.023 1.087 35.475 1.00 31.17 228 GLY A CA 1
ATOM 1691 C C . GLY A 1 228 ? 59.210 -0.055 34.844 1.00 31.17 228 GLY A C 1
ATOM 1692 O O . GLY A 1 228 ? 57.994 0.002 34.823 1.00 31.17 228 GLY A O 1
ATOM 1693 N N . ALA A 1 229 ? 59.776 -1.134 34.306 1.00 27.69 229 ALA A N 1
ATOM 1694 C CA . ALA A 1 229 ? 61.146 -1.613 34.346 1.00 27.69 229 ALA A CA 1
ATOM 1695 C C . ALA A 1 229 ? 61.343 -2.736 33.293 1.00 27.69 229 ALA A C 1
ATOM 1697 O O . ALA A 1 229 ? 60.477 -3.588 33.129 1.00 27.69 229 ALA A O 1
ATOM 1698 N N . VAL A 1 230 ? 62.532 -2.728 32.676 1.00 30.62 230 VAL A N 1
ATOM 1699 C CA . VAL A 1 230 ? 63.363 -3.878 32.256 1.00 30.62 230 VAL A CA 1
ATOM 1700 C C . VAL A 1 230 ? 62.929 -4.726 31.044 1.00 30.62 230 VAL A C 1
ATOM 1702 O O . VAL A 1 230 ? 62.040 -5.567 31.095 1.00 30.62 230 VAL A O 1
ATOM 1705 N N . VAL A 1 231 ? 63.723 -4.574 29.979 1.00 35.31 231 VAL A N 1
ATOM 1706 C CA . VAL A 1 231 ? 64.013 -5.584 28.946 1.00 35.31 231 VAL A CA 1
ATOM 1707 C C . VAL A 1 231 ? 65.237 -6.391 29.412 1.00 35.31 231 VAL A C 1
ATOM 1709 O O . VAL A 1 231 ? 66.112 -5.812 30.062 1.00 35.31 231 VAL A O 1
ATOM 1712 N N . PRO A 1 232 ? 65.370 -7.677 29.044 1.00 33.66 232 PRO A N 1
ATOM 1713 C CA . PRO A 1 232 ? 66.463 -7.982 28.114 1.00 33.66 232 PRO A CA 1
ATOM 1714 C C . PRO A 1 232 ? 66.119 -9.040 27.044 1.00 33.66 232 PRO A C 1
ATOM 1716 O O . PRO A 1 232 ? 65.617 -10.121 27.327 1.00 33.66 232 PRO A O 1
ATOM 1719 N N . ASN A 1 233 ? 66.477 -8.712 25.802 1.00 34.09 233 ASN A N 1
ATOM 1720 C CA . ASN A 1 233 ? 66.916 -9.648 24.747 1.00 34.09 233 ASN A CA 1
ATOM 1721 C C . ASN A 1 233 ? 68.386 -10.074 25.082 1.00 34.09 233 ASN A C 1
ATOM 1723 O O . ASN A 1 233 ? 68.944 -9.377 25.937 1.00 34.09 233 ASN A O 1
ATOM 1727 N N . PRO A 1 234 ? 69.110 -11.043 24.444 1.00 47.50 234 PRO A N 1
ATOM 1728 C CA . PRO A 1 234 ? 68.931 -11.576 23.075 1.00 47.50 234 PRO A CA 1
ATOM 1729 C C . PRO A 1 234 ? 69.450 -13.027 22.749 1.00 47.50 234 PRO A C 1
ATOM 1731 O O . PRO A 1 234 ? 70.078 -13.690 23.564 1.00 47.50 234 PRO A O 1
ATOM 1734 N N . LEU A 1 235 ? 69.296 -13.420 21.466 1.00 28.58 235 LEU A N 1
ATOM 1735 C CA . LEU A 1 235 ? 70.247 -14.171 20.593 1.00 28.58 235 LEU A CA 1
ATOM 1736 C C . LEU A 1 235 ? 70.420 -15.721 20.641 1.00 28.58 235 LEU A C 1
ATOM 1738 O O . LEU A 1 235 ? 70.696 -16.318 21.673 1.00 28.58 235 LEU A O 1
ATOM 1742 N N . GLY A 1 236 ? 70.431 -16.312 19.425 1.00 28.47 236 GLY A N 1
ATOM 1743 C CA . GLY A 1 236 ? 70.933 -17.654 19.027 1.00 28.47 236 GLY A CA 1
ATOM 1744 C C . GLY A 1 236 ? 69.825 -18.560 18.446 1.00 28.47 236 GLY A C 1
ATOM 1745 O O . GLY A 1 236 ? 68.781 -18.671 19.065 1.00 28.47 236 GLY A O 1
ATOM 1746 N N . SER A 1 237 ? 69.888 -19.262 17.303 1.00 31.45 237 SER A N 1
ATOM 1747 C CA . SER A 1 237 ? 70.958 -19.699 16.386 1.00 31.45 237 SER A CA 1
ATOM 1748 C C . SER A 1 237 ? 70.320 -20.185 15.051 1.00 31.45 237 SER A C 1
ATOM 1750 O O . SER A 1 237 ? 69.129 -20.483 15.021 1.00 31.45 237 SER A O 1
ATOM 1752 N N . ALA A 1 238 ? 71.100 -20.269 13.965 1.00 29.11 238 ALA A N 1
ATOM 1753 C CA . ALA A 1 238 ? 70.718 -20.651 12.582 1.00 29.11 238 ALA A CA 1
ATOM 1754 C C . ALA A 1 238 ? 70.603 -22.196 12.336 1.00 29.11 238 ALA A C 1
ATOM 1756 O O . ALA A 1 238 ? 70.646 -22.948 13.305 1.00 29.11 238 ALA A O 1
ATOM 1757 N N . PRO A 1 239 ? 70.611 -22.725 11.083 1.00 41.91 239 PRO A N 1
ATOM 1758 C CA . PRO A 1 239 ? 69.542 -22.772 10.069 1.00 41.91 239 PRO A CA 1
ATOM 1759 C C . PRO A 1 239 ? 69.162 -24.222 9.644 1.00 41.91 239 PRO A C 1
ATOM 1761 O O . PRO A 1 239 ? 69.978 -25.137 9.716 1.00 41.91 239 PRO A O 1
ATOM 1764 N N . GLY A 1 240 ? 67.949 -24.439 9.116 1.00 31.16 240 GLY A N 1
ATOM 1765 C CA . GLY A 1 240 ? 67.498 -25.739 8.587 1.00 31.16 240 GLY A CA 1
ATOM 1766 C C . GLY A 1 240 ? 66.489 -25.594 7.439 1.00 31.16 240 GLY A C 1
ATOM 1767 O O . GLY A 1 240 ? 65.685 -24.668 7.431 1.00 31.16 240 GLY A O 1
ATOM 1768 N N . ALA A 1 241 ? 66.588 -26.475 6.444 1.00 29.42 241 ALA A N 1
ATOM 1769 C CA . ALA A 1 241 ? 66.018 -26.358 5.102 1.00 29.42 241 ALA A CA 1
ATOM 1770 C C . ALA A 1 241 ? 64.482 -26.559 4.971 1.00 29.42 241 ALA A C 1
ATOM 1772 O O . ALA A 1 241 ? 63.918 -27.478 5.551 1.00 29.42 241 ALA A O 1
ATOM 1773 N N . VAL A 1 242 ? 63.885 -25.677 4.149 1.00 37.88 242 VAL A N 1
ATOM 1774 C CA . VAL A 1 242 ? 62.737 -25.730 3.193 1.00 37.88 242 VAL A CA 1
ATOM 1775 C C . VAL A 1 242 ? 61.670 -26.847 3.342 1.00 37.88 242 VAL A C 1
ATOM 1777 O O . VAL A 1 242 ? 62.008 -28.027 3.366 1.00 37.88 242 VAL A O 1
ATOM 1780 N N . PRO A 1 243 ? 60.360 -26.501 3.283 1.00 31.23 243 PRO A N 1
ATOM 1781 C CA . PRO A 1 243 ? 59.640 -26.611 2.003 1.00 31.23 243 PRO A CA 1
ATOM 1782 C C . PRO A 1 243 ? 58.731 -25.408 1.660 1.00 31.23 243 PRO A C 1
ATOM 1784 O O . PRO A 1 243 ? 58.429 -24.557 2.492 1.00 31.23 243 PRO A O 1
ATOM 1787 N N . ALA A 1 244 ? 58.336 -25.341 0.386 1.00 27.70 244 ALA A N 1
ATOM 1788 C CA . ALA A 1 244 ? 57.520 -24.304 -0.247 1.00 27.70 244 ALA A CA 1
ATOM 1789 C C . ALA A 1 244 ? 56.216 -23.961 0.510 1.00 27.70 244 ALA A C 1
ATOM 1791 O O . ALA A 1 244 ? 55.567 -24.868 1.036 1.00 27.70 244 ALA A O 1
ATOM 1792 N N . PRO A 1 245 ? 55.767 -22.687 0.517 1.00 35.03 245 PRO A N 1
ATOM 1793 C CA . PRO A 1 245 ? 54.472 -22.344 1.077 1.00 35.03 245 PRO A CA 1
ATOM 1794 C C . PRO A 1 245 ? 53.367 -22.832 0.139 1.00 35.03 245 PRO A C 1
ATOM 1796 O O . PRO A 1 245 ? 53.111 -22.266 -0.924 1.00 35.03 245 PRO A O 1
ATOM 1799 N N . THR A 1 246 ? 52.682 -23.885 0.567 1.00 30.45 246 THR A N 1
ATOM 1800 C CA . THR A 1 246 ? 51.327 -24.209 0.135 1.00 30.45 246 THR A CA 1
ATOM 1801 C C . THR A 1 246 ? 50.467 -22.972 0.390 1.00 30.45 246 THR A C 1
ATOM 1803 O O . THR A 1 246 ? 50.223 -22.609 1.542 1.00 30.45 246 THR A O 1
ATOM 1806 N N . ALA A 1 247 ? 50.041 -22.287 -0.671 1.00 32.50 247 ALA A N 1
ATOM 1807 C CA . ALA A 1 247 ? 49.068 -21.210 -0.573 1.00 32.50 247 ALA A CA 1
ATOM 1808 C C . ALA A 1 247 ? 47.721 -21.816 -0.154 1.00 32.50 247 ALA A C 1
ATOM 1810 O O . ALA A 1 247 ? 46.896 -22.199 -0.980 1.00 32.50 247 ALA A O 1
ATOM 1811 N N . VAL A 1 248 ? 47.520 -21.948 1.156 1.00 31.86 248 VAL A N 1
ATOM 1812 C CA . VAL A 1 248 ? 46.195 -22.124 1.736 1.00 31.86 248 VAL A CA 1
ATOM 1813 C C . VAL A 1 248 ? 45.456 -20.825 1.449 1.00 31.86 248 VAL A C 1
ATOM 1815 O O . VAL A 1 248 ? 45.777 -19.784 2.020 1.00 31.86 248 VAL A O 1
ATOM 1818 N N . ALA A 1 249 ? 44.497 -20.880 0.528 1.00 31.52 249 ALA A N 1
ATOM 1819 C CA . ALA A 1 249 ? 43.505 -19.835 0.354 1.00 31.52 249 ALA A CA 1
ATOM 1820 C C . ALA A 1 249 ? 42.694 -19.742 1.654 1.00 31.52 249 ALA A C 1
ATOM 1822 O O . ALA A 1 249 ? 41.694 -20.433 1.841 1.00 31.52 249 ALA A O 1
ATOM 1823 N N . THR A 1 250 ? 43.170 -18.932 2.597 1.00 31.03 250 THR A N 1
ATOM 1824 C CA . THR A 1 250 ? 42.388 -18.526 3.753 1.00 31.03 250 THR A CA 1
ATOM 1825 C C . THR A 1 250 ? 41.302 -17.593 3.244 1.00 31.03 250 THR A C 1
ATOM 1827 O O . THR A 1 250 ? 41.554 -16.468 2.818 1.00 31.03 250 THR A O 1
ATOM 1830 N N . THR A 1 251 ? 40.067 -18.084 3.254 1.00 30.20 251 THR A N 1
ATOM 1831 C CA . THR A 1 251 ? 38.869 -17.256 3.135 1.00 30.20 251 THR A CA 1
ATOM 1832 C C . THR A 1 251 ? 39.022 -16.065 4.091 1.00 30.20 251 THR A C 1
ATOM 1834 O O . THR A 1 251 ? 39.221 -16.297 5.288 1.00 30.20 251 THR A O 1
ATOM 1837 N N . PRO A 1 252 ? 39.000 -14.803 3.620 1.00 40.72 252 PRO A N 1
ATOM 1838 C CA . PRO A 1 252 ? 39.233 -13.665 4.497 1.00 40.72 252 PRO A CA 1
ATOM 1839 C C . PRO A 1 252 ? 38.154 -13.632 5.582 1.00 40.72 252 PRO A C 1
ATOM 1841 O O . PRO A 1 252 ? 36.959 -13.612 5.282 1.00 40.72 252 PRO A O 1
ATOM 1844 N N . ALA A 1 253 ? 38.587 -13.665 6.845 1.00 46.16 253 ALA A N 1
ATOM 1845 C CA . ALA A 1 253 ? 37.712 -13.567 8.006 1.00 46.16 253 ALA A CA 1
ATOM 1846 C C . ALA A 1 253 ? 36.813 -12.325 7.884 1.00 46.16 253 ALA A C 1
ATOM 1848 O O . ALA A 1 253 ? 37.278 -11.251 7.495 1.00 46.16 253 ALA A O 1
ATOM 1849 N N . ALA A 1 254 ? 35.525 -12.472 8.201 1.00 50.84 254 ALA A N 1
ATOM 1850 C CA . ALA A 1 254 ? 34.571 -11.370 8.175 1.00 50.84 254 ALA A CA 1
ATOM 1851 C C . ALA A 1 254 ? 35.068 -10.230 9.083 1.00 50.84 254 ALA A C 1
ATOM 1853 O O . ALA A 1 254 ? 35.174 -10.395 10.300 1.00 50.84 254 ALA A O 1
ATOM 1854 N N . MET A 1 255 ? 35.404 -9.080 8.492 1.00 61.84 255 MET A N 1
ATOM 1855 C CA . MET A 1 255 ? 35.775 -7.890 9.254 1.00 61.84 255 MET A CA 1
ATOM 1856 C C . MET A 1 255 ? 34.575 -7.467 10.102 1.00 61.84 255 MET A C 1
ATOM 1858 O O . MET A 1 255 ? 33.472 -7.326 9.581 1.00 61.84 255 MET A O 1
ATOM 1862 N N . THR A 1 256 ? 34.779 -7.276 11.405 1.00 74.94 256 THR A N 1
ATOM 1863 C CA . THR A 1 256 ? 33.767 -6.675 12.285 1.00 74.94 256 THR A CA 1
ATOM 1864 C C . THR A 1 256 ? 33.967 -5.159 12.252 1.00 74.94 256 THR A C 1
ATOM 1866 O O . THR A 1 256 ? 34.968 -4.701 12.804 1.00 74.94 256 THR A O 1
ATOM 1869 N N . PRO A 1 257 ? 33.081 -4.374 11.609 1.00 83.31 257 PRO A N 1
ATOM 1870 C CA . PRO A 1 257 ? 33.316 -2.946 11.403 1.00 83.31 257 PRO A CA 1
ATOM 1871 C C . PRO A 1 257 ? 33.341 -2.156 12.719 1.00 83.31 257 PRO A C 1
ATOM 1873 O O . PRO A 1 257 ? 32.516 -2.379 13.614 1.00 83.31 257 PRO A O 1
ATOM 1876 N N . GLN A 1 258 ? 34.270 -1.210 12.825 1.00 88.62 258 GLN A N 1
ATOM 1877 C CA . GLN A 1 258 ? 34.456 -0.313 13.965 1.00 88.62 258 GLN A CA 1
ATOM 1878 C C . GLN A 1 258 ? 34.015 1.118 13.641 1.00 88.62 258 GLN A C 1
ATOM 1880 O O . GLN A 1 258 ? 33.831 1.491 12.485 1.00 88.62 258 GLN A O 1
ATOM 1885 N N . ILE A 1 259 ? 33.783 1.923 14.680 1.00 90.31 259 ILE A N 1
ATOM 1886 C CA . ILE A 1 259 ? 33.413 3.331 14.500 1.00 90.31 259 ILE A CA 1
ATOM 1887 C C . ILE A 1 259 ? 34.553 4.066 13.800 1.00 90.31 259 ILE A C 1
ATOM 1889 O O . ILE A 1 259 ? 35.709 3.952 14.196 1.00 90.31 259 ILE A O 1
ATOM 1893 N N . GLY A 1 260 ? 34.198 4.821 12.767 1.00 87.38 260 GLY A N 1
ATOM 1894 C CA . GLY A 1 260 ? 35.125 5.515 11.892 1.00 87.38 260 GLY A CA 1
ATOM 1895 C C . GLY A 1 260 ? 35.621 4.686 10.710 1.00 87.38 260 GLY A C 1
ATOM 1896 O O . GLY A 1 260 ? 36.199 5.264 9.791 1.00 87.38 260 GLY A O 1
ATOM 1897 N N . ASP A 1 261 ? 35.352 3.376 10.668 1.00 91.31 261 ASP A N 1
ATOM 1898 C CA . ASP A 1 261 ? 35.607 2.596 9.460 1.00 91.31 261 ASP A CA 1
ATOM 1899 C C . ASP A 1 261 ? 34.814 3.185 8.293 1.00 91.31 261 ASP A C 1
ATOM 1901 O O . ASP A 1 261 ? 33.658 3.592 8.443 1.00 91.31 261 ASP A O 1
ATOM 1905 N N . VAL A 1 262 ? 35.444 3.214 7.123 1.00 92.62 262 VAL A N 1
ATOM 1906 C CA . VAL A 1 262 ? 34.851 3.727 5.889 1.00 92.62 262 VAL A CA 1
ATOM 1907 C C . VAL A 1 262 ? 34.627 2.567 4.938 1.00 92.62 262 VAL A C 1
ATOM 1909 O O . VAL A 1 262 ? 35.511 1.727 4.756 1.00 92.62 262 VAL A O 1
ATOM 1912 N N . ARG A 1 263 ? 33.460 2.546 4.297 1.00 93.94 263 ARG A N 1
ATOM 1913 C CA . ARG A 1 263 ? 33.169 1.669 3.167 1.00 93.94 263 ARG A CA 1
ATOM 1914 C C . ARG A 1 263 ? 32.901 2.511 1.931 1.00 93.94 263 ARG A C 1
ATOM 1916 O O . ARG A 1 263 ? 32.201 3.520 1.999 1.00 93.94 263 ARG A O 1
ATOM 1923 N N . ILE A 1 264 ? 33.464 2.088 0.810 1.00 95.00 264 ILE A N 1
ATOM 1924 C CA . ILE A 1 264 ? 33.328 2.747 -0.480 1.00 95.00 264 ILE A CA 1
ATOM 1925 C C . ILE A 1 264 ? 32.814 1.737 -1.496 1.00 95.00 264 ILE A C 1
ATOM 1927 O O . ILE A 1 264 ? 33.331 0.625 -1.600 1.00 95.00 264 ILE A O 1
ATOM 1931 N N . THR A 1 265 ? 31.811 2.140 -2.264 1.00 95.50 265 THR A N 1
ATOM 1932 C CA . THR A 1 265 ? 31.323 1.405 -3.435 1.00 95.50 265 THR A CA 1
ATOM 1933 C C . THR A 1 265 ? 31.298 2.330 -4.643 1.00 95.50 265 THR A C 1
ATOM 1935 O O . THR A 1 265 ? 31.198 3.553 -4.501 1.00 95.50 265 THR A O 1
ATOM 1938 N N . PHE A 1 266 ? 31.401 1.748 -5.833 1.00 95.75 266 PHE A N 1
ATOM 1939 C CA . PHE A 1 266 ? 31.305 2.482 -7.086 1.00 95.75 266 PHE A CA 1
ATOM 1940 C C . PHE A 1 266 ? 30.045 2.089 -7.841 1.00 95.75 266 PHE A C 1
ATOM 1942 O O . PHE A 1 266 ? 29.645 0.926 -7.857 1.00 95.75 266 PHE A O 1
ATOM 1949 N N . GLU A 1 267 ? 29.444 3.077 -8.485 1.00 95.56 267 GLU A N 1
ATOM 1950 C CA . GLU A 1 267 ? 28.338 2.922 -9.415 1.00 95.56 267 GLU A CA 1
ATOM 1951 C C . GLU A 1 267 ? 28.702 3.601 -10.734 1.00 95.56 267 GLU A C 1
ATOM 1953 O O . GLU A 1 267 ? 29.365 4.642 -10.761 1.00 95.56 267 GLU A O 1
ATOM 1958 N N . VAL A 1 268 ? 28.248 3.028 -11.839 1.00 95.25 268 VAL A N 1
ATOM 1959 C CA . VAL A 1 268 ? 28.483 3.531 -13.186 1.00 95.25 268 VAL A CA 1
ATOM 1960 C C . VAL A 1 268 ? 27.175 3.574 -13.959 1.00 95.25 268 VAL A C 1
ATOM 1962 O O . VAL A 1 268 ? 26.328 2.701 -13.813 1.00 95.25 268 VAL A O 1
ATOM 1965 N N . VAL A 1 269 ? 27.011 4.585 -14.801 1.00 94.62 269 VAL A N 1
ATOM 1966 C CA . VAL A 1 269 ? 25.968 4.612 -15.823 1.00 94.62 269 VAL A CA 1
ATOM 1967 C C . VAL A 1 269 ? 26.639 4.378 -17.165 1.00 94.62 269 VAL A C 1
ATOM 1969 O O . VAL A 1 269 ? 27.376 5.235 -17.660 1.00 94.62 269 VAL A O 1
ATOM 1972 N N . LYS A 1 270 ? 26.422 3.195 -17.730 1.00 93.44 270 LYS A N 1
ATOM 1973 C CA . LYS A 1 270 ? 26.939 2.820 -19.049 1.00 93.44 270 LYS A CA 1
ATOM 1974 C C . LYS A 1 270 ? 26.064 3.404 -20.160 1.00 93.44 270 LYS A C 1
ATOM 1976 O O . LYS A 1 270 ? 24.954 3.856 -19.877 1.00 93.44 270 LYS A O 1
ATOM 1981 N N . PRO A 1 271 ? 26.547 3.393 -21.416 1.00 94.50 271 PRO A N 1
ATOM 1982 C CA . PRO A 1 271 ? 25.692 3.651 -22.561 1.00 94.50 271 PRO A CA 1
ATOM 1983 C C . PRO A 1 271 ? 24.400 2.832 -22.499 1.00 94.50 271 PRO A C 1
ATOM 1985 O O . PRO A 1 271 ? 24.451 1.617 -22.312 1.00 94.50 271 PRO A O 1
ATOM 1988 N N . ALA A 1 272 ? 23.261 3.506 -22.619 1.00 92.00 272 ALA A N 1
ATOM 1989 C CA . ALA A 1 272 ? 21.943 2.915 -22.413 1.00 92.00 272 ALA A CA 1
ATOM 1990 C C . ALA A 1 272 ? 20.926 3.526 -23.376 1.00 92.00 272 ALA A C 1
ATOM 1992 O O . ALA A 1 272 ? 21.065 4.684 -23.779 1.00 92.00 272 ALA A O 1
ATOM 1993 N N . GLU A 1 273 ? 19.915 2.744 -23.753 1.00 94.25 273 GLU A N 1
ATOM 1994 C CA . GLU A 1 273 ? 18.787 3.282 -24.505 1.00 94.25 273 GLU A CA 1
ATOM 1995 C C . GLU A 1 273 ? 17.997 4.248 -23.629 1.00 94.25 273 GLU A C 1
ATOM 1997 O O . GLU A 1 273 ? 17.682 3.930 -22.481 1.00 94.25 273 GLU A O 1
ATOM 2002 N N . VAL A 1 274 ? 17.688 5.422 -24.172 1.00 95.81 274 VAL A N 1
ATOM 2003 C CA . VAL A 1 274 ? 16.882 6.454 -23.518 1.00 95.81 274 VAL A CA 1
ATOM 2004 C C . VAL A 1 274 ? 15.977 7.146 -24.519 1.00 95.81 274 VAL A C 1
ATOM 2006 O O . VAL A 1 274 ? 16.238 7.140 -25.724 1.00 95.81 274 VAL A O 1
ATOM 2009 N N . SER A 1 275 ? 14.941 7.787 -23.993 1.00 96.81 275 SER A N 1
ATOM 2010 C CA . SER A 1 275 ? 14.033 8.649 -24.742 1.00 96.81 275 SER A CA 1
ATOM 2011 C C . SER A 1 275 ? 14.115 10.067 -24.206 1.00 96.81 275 SER A C 1
ATOM 2013 O O . SER A 1 275 ? 14.206 10.286 -22.996 1.00 96.81 275 SER A O 1
ATOM 2015 N N . VAL A 1 276 ? 14.133 11.036 -25.116 1.00 97.56 276 VAL A N 1
ATOM 2016 C CA . VAL A 1 276 ? 14.333 12.451 -24.801 1.00 97.56 276 VAL A CA 1
ATOM 2017 C C . VAL A 1 276 ? 13.261 13.286 -25.484 1.00 97.56 276 VAL A C 1
ATOM 2019 O O . VAL A 1 276 ? 12.998 13.103 -26.670 1.00 97.56 276 VAL A O 1
ATOM 2022 N N . VAL A 1 277 ? 12.692 14.246 -24.746 1.00 98.06 277 VAL A N 1
ATOM 2023 C CA . VAL A 1 277 ? 11.867 15.331 -25.298 1.00 98.06 277 VAL A CA 1
ATOM 2024 C C . VAL A 1 277 ? 12.546 16.669 -25.024 1.00 98.06 277 VAL A C 1
ATOM 2026 O O . VAL A 1 277 ? 12.652 17.095 -23.868 1.00 98.06 277 VAL A O 1
ATOM 2029 N N . ALA A 1 278 ? 12.996 17.334 -26.087 1.00 97.81 278 ALA A N 1
ATOM 2030 C CA . ALA A 1 278 ? 13.784 18.565 -26.018 1.00 97.81 278 ALA A CA 1
ATOM 2031 C C . ALA A 1 278 ? 13.670 19.397 -27.309 1.00 97.81 278 ALA A C 1
ATOM 2033 O O . ALA A 1 278 ? 13.156 18.931 -28.324 1.00 97.81 278 ALA A O 1
ATOM 2034 N N . GLN A 1 279 ? 14.137 20.646 -27.281 1.00 97.75 279 GLN A N 1
ATOM 2035 C CA . GLN A 1 279 ? 14.228 21.487 -28.474 1.00 97.75 279 GLN A CA 1
ATOM 2036 C C . GLN A 1 279 ? 15.425 21.064 -29.327 1.00 97.75 279 GLN A C 1
ATOM 2038 O O . GLN A 1 279 ? 16.538 20.988 -28.807 1.00 97.75 279 GLN A O 1
ATOM 2043 N N . GLN A 1 280 ? 15.232 20.884 -30.632 1.00 97.62 280 GLN A N 1
ATOM 2044 C CA . GLN A 1 280 ? 16.358 20.742 -31.553 1.00 97.62 280 GLN A CA 1
ATOM 2045 C C . GLN A 1 280 ? 16.981 22.111 -31.862 1.00 97.62 280 GLN A C 1
ATOM 2047 O O . GLN A 1 280 ? 16.275 23.043 -32.257 1.00 97.62 280 GLN A O 1
ATOM 2052 N N . ARG A 1 281 ? 18.306 22.217 -31.715 1.00 96.62 281 ARG A N 1
ATOM 2053 C CA . ARG A 1 281 ? 19.129 23.320 -32.223 1.00 96.62 281 ARG A CA 1
ATOM 2054 C C . ARG A 1 281 ? 20.367 22.791 -32.935 1.00 96.62 281 ARG A C 1
ATOM 2056 O O . ARG A 1 281 ? 21.328 22.368 -32.292 1.00 96.62 281 ARG A O 1
ATOM 2063 N N . GLY A 1 282 ? 20.340 22.778 -34.261 1.00 95.00 282 GLY A N 1
ATOM 2064 C CA . GLY A 1 282 ? 21.288 22.036 -35.082 1.00 95.00 282 GLY A CA 1
ATOM 2065 C C . GLY A 1 282 ? 21.350 20.573 -34.638 1.00 95.00 282 GLY A C 1
ATOM 2066 O O . GLY A 1 282 ? 20.325 19.913 -34.482 1.00 95.00 282 GLY A O 1
ATOM 2067 N N . SER A 1 283 ? 22.557 20.082 -34.363 1.00 94.94 283 SER A N 1
ATOM 2068 C CA . SER A 1 283 ? 22.808 18.742 -33.819 1.00 94.94 283 SER A CA 1
ATOM 2069 C C . SER A 1 283 ? 22.808 18.690 -32.285 1.00 94.94 283 SER A C 1
ATOM 2071 O O . SER A 1 283 ? 23.438 17.810 -31.700 1.00 94.94 283 SER A O 1
ATOM 2073 N N . ARG A 1 284 ? 22.154 19.634 -31.602 1.00 96.56 284 ARG A N 1
ATOM 2074 C CA . ARG A 1 284 ? 22.061 19.671 -30.138 1.00 96.56 284 ARG A CA 1
ATOM 2075 C C . ARG A 1 284 ? 20.610 19.629 -29.680 1.00 96.56 284 ARG A C 1
ATOM 2077 O O . ARG A 1 284 ? 19.742 20.250 -30.286 1.00 96.56 284 ARG A O 1
ATOM 2084 N N . LEU A 1 285 ? 20.366 18.929 -28.579 1.00 97.31 285 LEU A N 1
ATOM 2085 C CA . LEU A 1 285 ? 19.102 18.975 -27.854 1.00 97.31 285 LEU A CA 1
ATOM 2086 C C . LEU A 1 285 ? 19.240 19.922 -26.666 1.00 97.31 285 LEU A C 1
ATOM 2088 O O . LEU A 1 285 ? 20.136 19.762 -25.837 1.00 97.31 285 LEU A O 1
ATOM 2092 N N . GLU A 1 286 ? 18.358 20.910 -26.577 1.00 96.50 286 GLU A N 1
ATOM 2093 C CA . GLU A 1 286 ? 18.359 21.926 -25.524 1.00 96.50 286 GLU A CA 1
ATOM 2094 C C . GLU A 1 286 ? 16.993 22.020 -24.826 1.00 96.50 286 GLU A C 1
ATOM 2096 O O . GLU A 1 286 ? 15.975 21.618 -25.396 1.00 96.50 286 GLU A O 1
ATOM 2101 N N . PRO A 1 287 ? 16.927 22.557 -23.594 1.00 96.44 287 PRO A N 1
ATOM 2102 C CA . PRO A 1 287 ? 15.652 22.746 -22.914 1.00 96.44 287 PRO A CA 1
ATOM 2103 C C . PRO A 1 287 ? 14.697 23.634 -23.729 1.00 96.44 287 PRO A C 1
ATOM 2105 O O . PRO A 1 287 ? 15.041 24.751 -24.120 1.00 96.44 287 PRO A O 1
ATOM 2108 N N . TYR A 1 288 ? 13.473 23.159 -23.963 1.00 95.81 288 TYR A N 1
ATOM 2109 C CA . TYR A 1 288 ? 12.455 23.897 -24.708 1.00 95.81 288 TYR A CA 1
ATOM 2110 C C . TYR A 1 288 ? 11.680 24.841 -23.794 1.00 95.81 288 TYR A C 1
ATOM 2112 O O . TYR A 1 288 ? 11.072 24.414 -22.812 1.00 95.81 288 TYR A O 1
ATOM 2120 N N . ARG A 1 289 ? 11.649 26.134 -24.121 1.00 94.62 289 ARG A N 1
ATOM 2121 C CA . ARG A 1 289 ? 10.934 27.135 -23.323 1.00 94.62 289 ARG A CA 1
ATOM 2122 C C . ARG A 1 289 ? 9.526 27.363 -23.867 1.00 94.62 289 ARG A C 1
ATOM 2124 O O . ARG A 1 289 ? 9.354 27.899 -24.955 1.00 94.62 289 ARG A O 1
ATOM 2131 N N . THR A 1 290 ? 8.533 26.997 -23.066 1.00 93.12 290 THR A N 1
ATOM 2132 C CA . THR A 1 290 ? 7.103 27.210 -23.350 1.00 93.12 290 THR A CA 1
ATOM 2133 C C . THR A 1 290 ? 6.711 28.682 -23.195 1.00 93.12 290 THR A C 1
ATOM 2135 O O . THR A 1 290 ? 7.416 29.462 -22.539 1.00 93.12 290 THR A O 1
ATOM 2138 N N . LYS A 1 291 ? 5.542 29.073 -23.718 1.00 89.88 291 LYS A N 1
ATOM 2139 C CA . LYS A 1 291 ? 5.014 30.445 -23.577 1.00 89.88 291 LYS A CA 1
ATOM 2140 C C . LYS A 1 291 ? 4.738 30.827 -22.125 1.00 89.88 291 LYS A C 1
ATOM 2142 O O . LYS A 1 291 ? 4.783 32.004 -21.775 1.00 89.88 291 LYS A O 1
ATOM 2147 N N . THR A 1 292 ? 4.477 29.847 -21.260 1.00 83.94 292 THR A N 1
ATOM 2148 C CA . THR A 1 292 ? 4.258 30.073 -19.823 1.00 83.94 292 THR A CA 1
ATOM 2149 C C . THR A 1 292 ? 5.554 30.294 -19.039 1.00 83.94 292 THR A C 1
ATOM 2151 O O . THR A 1 292 ? 5.503 30.629 -17.852 1.00 83.94 292 THR A O 1
ATOM 2154 N N . GLY A 1 293 ? 6.713 30.137 -19.688 1.00 85.25 293 GLY A N 1
ATOM 2155 C CA . GLY A 1 293 ? 8.035 30.249 -19.079 1.00 85.25 293 GLY A CA 1
ATOM 2156 C C . GLY A 1 293 ? 8.541 28.954 -18.439 1.00 85.25 293 GLY A C 1
ATOM 2157 O O . GLY A 1 293 ? 9.644 28.960 -17.897 1.00 85.25 293 GLY A O 1
ATOM 2158 N N . THR A 1 294 ? 7.778 27.859 -18.516 1.00 86.75 294 THR A N 1
ATOM 2159 C CA . THR A 1 294 ? 8.211 26.522 -18.088 1.00 86.75 294 THR A CA 1
ATOM 2160 C C . THR A 1 294 ? 9.175 25.925 -19.112 1.00 86.75 294 THR A C 1
ATOM 2162 O O . THR A 1 294 ? 8.959 26.049 -20.319 1.00 86.75 294 THR A O 1
ATOM 2165 N N . SER A 1 295 ? 10.230 25.271 -18.630 1.00 92.25 295 SER A N 1
ATOM 2166 C CA . SER A 1 295 ? 11.193 24.558 -19.470 1.00 92.25 295 SER A CA 1
ATOM 2167 C C . SER A 1 295 ? 10.823 23.078 -19.574 1.00 92.25 295 SER A C 1
ATOM 2169 O O . SER A 1 295 ? 10.582 22.443 -18.548 1.00 92.25 295 SER A O 1
ATOM 2171 N N . ILE A 1 296 ? 10.794 22.534 -20.789 1.00 95.12 296 ILE A N 1
ATOM 2172 C CA . ILE A 1 296 ? 10.580 21.113 -21.075 1.00 95.12 296 ILE A CA 1
ATOM 2173 C C . ILE A 1 296 ? 11.920 20.495 -21.454 1.00 95.12 296 ILE A C 1
ATOM 2175 O O . ILE A 1 296 ? 12.572 20.912 -22.409 1.00 95.12 296 ILE A O 1
ATOM 2179 N N . GLU A 1 297 ? 12.318 19.515 -20.658 1.00 94.00 297 GLU A N 1
ATOM 2180 C CA . GLU A 1 297 ? 13.539 18.732 -20.812 1.00 94.00 297 GLU A CA 1
ATOM 2181 C C . GLU A 1 297 ? 13.268 17.371 -20.159 1.00 94.00 297 GLU A C 1
ATOM 2183 O O . GLU A 1 297 ? 13.538 17.160 -18.968 1.00 94.00 297 GLU A O 1
ATOM 2188 N N . LEU A 1 298 ? 12.596 16.485 -20.896 1.00 95.88 298 LEU A N 1
ATOM 2189 C CA . LEU A 1 298 ? 12.189 15.173 -20.390 1.00 95.88 298 LEU A CA 1
ATOM 2190 C C . LEU A 1 298 ? 13.200 14.124 -20.843 1.00 95.88 298 LEU A C 1
ATOM 2192 O O . LEU A 1 298 ? 13.632 14.140 -21.993 1.00 95.88 298 LEU A O 1
ATOM 2196 N N . VAL A 1 299 ? 13.572 13.237 -19.927 1.00 94.94 299 VAL A N 1
ATOM 2197 C CA . VAL A 1 299 ? 14.493 12.123 -20.160 1.00 94.94 299 VAL A CA 1
ATOM 2198 C C . VAL A 1 299 ? 13.940 10.945 -19.387 1.00 94.94 299 VAL A C 1
ATOM 2200 O O . VAL A 1 299 ? 13.759 11.081 -18.176 1.00 94.94 299 VAL A O 1
ATOM 2203 N N . ASP A 1 300 ? 13.708 9.838 -20.079 1.00 93.81 300 ASP A N 1
ATOM 2204 C CA . ASP A 1 300 ? 13.313 8.565 -19.486 1.00 93.81 300 ASP A CA 1
ATOM 2205 C C . ASP A 1 300 ? 14.231 7.446 -19.988 1.00 93.81 300 ASP A C 1
ATOM 2207 O O . ASP A 1 300 ? 14.732 7.480 -21.116 1.00 93.81 300 ASP A O 1
ATOM 2211 N N . ASP A 1 301 ? 14.466 6.458 -19.127 1.00 90.25 301 ASP A N 1
ATOM 2212 C CA . ASP A 1 301 ? 15.251 5.276 -19.471 1.00 90.25 301 ASP A CA 1
ATOM 2213 C C . ASP A 1 301 ? 14.457 4.343 -20.394 1.00 90.25 301 ASP A C 1
ATOM 2215 O O . ASP A 1 301 ? 13.290 4.043 -20.139 1.00 90.25 301 ASP A O 1
ATOM 2219 N N . GLY A 1 302 ? 15.121 3.808 -21.416 1.00 91.38 302 GLY A N 1
ATOM 2220 C CA . GLY A 1 302 ? 14.532 2.931 -22.423 1.00 91.38 302 GLY A CA 1
ATOM 2221 C C . GLY A 1 302 ? 13.803 3.675 -23.543 1.00 91.38 302 GLY A C 1
ATOM 2222 O O . GLY A 1 302 ? 13.879 4.899 -23.683 1.00 91.38 302 GLY A O 1
ATOM 2223 N N . VAL A 1 303 ? 13.097 2.905 -24.370 1.00 91.88 303 VAL A N 1
ATOM 2224 C CA . VAL A 1 303 ? 12.258 3.412 -25.462 1.00 91.88 303 VAL A CA 1
ATOM 2225 C C . VAL A 1 303 ? 10.859 3.697 -24.914 1.00 91.88 303 VAL A C 1
ATOM 2227 O O . VAL A 1 303 ? 10.072 2.780 -24.691 1.00 91.88 303 VAL A O 1
ATOM 2230 N N . VAL A 1 304 ? 10.565 4.972 -24.667 1.00 92.88 304 VAL A N 1
ATOM 2231 C CA . VAL A 1 304 ? 9.335 5.454 -24.034 1.00 92.88 304 VAL A CA 1
ATOM 2232 C C . VAL A 1 304 ? 8.655 6.439 -24.982 1.00 92.88 304 VAL A C 1
ATOM 2234 O O . VAL A 1 304 ? 9.285 7.414 -25.375 1.00 92.88 304 VAL A O 1
ATOM 2237 N N . PRO A 1 305 ? 7.383 6.231 -25.359 1.00 91.44 305 PRO A N 1
ATOM 2238 C CA . PRO A 1 305 ? 6.650 7.177 -26.194 1.00 91.44 305 PRO A CA 1
ATOM 2239 C C . PRO A 1 305 ? 6.521 8.564 -25.550 1.00 91.44 305 PRO A C 1
ATOM 2241 O O . PRO A 1 305 ? 6.254 8.681 -24.354 1.00 91.44 305 PRO A O 1
ATOM 2244 N N . ALA A 1 306 ? 6.576 9.629 -26.360 1.00 89.94 306 ALA A N 1
ATOM 2245 C CA . ALA A 1 306 ? 6.424 11.012 -25.888 1.00 89.94 306 ALA A CA 1
ATOM 2246 C C . ALA A 1 306 ? 5.183 11.221 -25.000 1.00 89.94 306 ALA A C 1
ATOM 2248 O O . ALA A 1 306 ? 5.259 11.915 -23.988 1.00 89.94 306 ALA A O 1
ATOM 2249 N N . ALA A 1 307 ? 4.047 10.614 -25.365 1.00 86.88 307 ALA A N 1
ATOM 2250 C CA . ALA A 1 307 ? 2.800 10.718 -24.608 1.00 86.88 307 ALA A CA 1
ATOM 2251 C C . ALA A 1 307 ? 2.961 10.236 -23.156 1.00 86.88 307 ALA A C 1
ATOM 2253 O O . ALA A 1 307 ? 2.496 10.910 -22.235 1.00 86.88 307 ALA A O 1
ATOM 2254 N N . ASP A 1 308 ? 3.683 9.133 -22.950 1.00 83.19 308 ASP A N 1
ATOM 2255 C CA . ASP A 1 308 ? 3.940 8.566 -21.626 1.00 83.19 308 ASP A CA 1
ATOM 2256 C C . ASP A 1 308 ? 4.926 9.434 -20.835 1.00 83.19 308 ASP A C 1
ATOM 2258 O O . ASP A 1 308 ? 4.703 9.689 -19.651 1.00 83.19 308 ASP A O 1
ATOM 2262 N N . MET A 1 309 ? 5.950 9.990 -21.496 1.00 91.19 309 MET A N 1
ATOM 2263 C CA . MET A 1 309 ? 6.888 10.935 -20.871 1.00 91.19 309 MET A CA 1
ATOM 2264 C C . MET A 1 309 ? 6.168 12.202 -20.371 1.00 91.19 309 MET A C 1
ATOM 2266 O O . MET A 1 309 ? 6.404 12.686 -19.259 1.00 91.19 309 MET A O 1
ATOM 2270 N N . PHE A 1 310 ? 5.240 12.744 -21.170 1.00 88.19 310 PHE A N 1
ATOM 2271 C CA . PHE A 1 310 ? 4.405 13.879 -20.767 1.00 88.19 310 PHE A CA 1
ATOM 2272 C C . PHE A 1 310 ? 3.426 13.505 -19.650 1.00 88.19 310 PHE A C 1
ATOM 2274 O O . PHE A 1 310 ? 3.270 14.281 -18.703 1.00 88.19 310 PHE A O 1
ATOM 2281 N N . ALA A 1 311 ? 2.804 12.324 -19.708 1.00 81.81 311 ALA A N 1
ATOM 2282 C CA . ALA A 1 311 ? 1.923 11.835 -18.649 1.00 81.81 311 ALA A CA 1
ATOM 2283 C C . ALA A 1 311 ? 2.674 11.683 -17.314 1.00 81.81 311 ALA A C 1
ATOM 2285 O O . ALA A 1 311 ? 2.193 12.153 -16.278 1.00 81.81 311 ALA A O 1
ATOM 2286 N N . ALA A 1 312 ? 3.888 11.126 -17.340 1.00 78.88 312 ALA A N 1
ATOM 2287 C CA . ALA A 1 312 ? 4.765 11.021 -16.178 1.00 78.88 312 ALA A CA 1
ATOM 2288 C C . ALA A 1 312 ? 5.139 12.405 -15.619 1.00 78.88 312 ALA A C 1
ATOM 2290 O O . ALA A 1 312 ? 5.047 12.635 -14.409 1.00 78.88 312 ALA A O 1
ATOM 2291 N N . ALA A 1 313 ? 5.472 13.369 -16.484 1.00 82.19 313 ALA A N 1
ATOM 2292 C CA . ALA A 1 313 ? 5.759 14.745 -16.077 1.00 82.19 313 ALA A CA 1
ATOM 2293 C C . ALA A 1 313 ? 4.541 15.444 -15.433 1.00 82.19 313 ALA A C 1
ATOM 2295 O O . ALA A 1 313 ? 4.682 16.153 -14.429 1.00 82.19 313 ALA A O 1
ATOM 2296 N N . VAL A 1 314 ? 3.330 15.219 -15.960 1.00 80.69 314 VAL A N 1
ATOM 2297 C CA . VAL A 1 314 ? 2.071 15.730 -15.386 1.00 80.69 314 VAL A CA 1
ATOM 2298 C C . VAL A 1 314 ? 1.789 15.095 -14.022 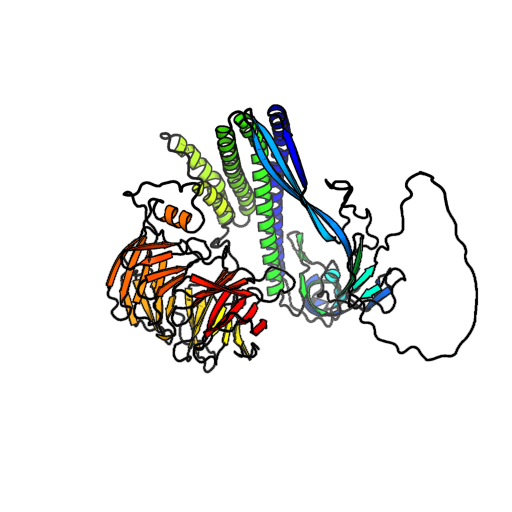1.00 80.69 314 VAL A C 1
ATOM 2300 O O . VAL A 1 314 ? 1.423 15.805 -13.076 1.00 80.69 314 VAL A O 1
ATOM 2303 N N . ALA A 1 315 ? 1.991 13.784 -13.890 1.00 74.44 315 ALA A N 1
ATOM 2304 C CA . ALA A 1 315 ? 1.822 13.062 -12.632 1.00 74.44 315 ALA A CA 1
ATOM 2305 C C . ALA A 1 315 ? 2.811 13.559 -11.563 1.00 74.44 315 ALA A C 1
ATOM 2307 O O . ALA A 1 315 ? 2.400 13.894 -10.449 1.00 74.44 315 ALA A O 1
ATOM 2308 N N . ALA A 1 316 ? 4.091 13.722 -11.914 1.00 76.50 316 ALA A N 1
ATOM 2309 C CA . ALA A 1 316 ? 5.117 14.261 -11.022 1.00 76.50 316 ALA A CA 1
ATOM 2310 C C . ALA A 1 316 ? 4.801 15.698 -10.568 1.00 76.50 316 ALA A C 1
ATOM 2312 O O . ALA A 1 316 ? 4.899 16.016 -9.378 1.00 76.50 316 ALA A O 1
ATOM 2313 N N . ASN A 1 317 ? 4.356 16.567 -11.485 1.00 83.75 317 ASN A N 1
ATOM 2314 C CA . ASN A 1 317 ? 3.944 17.929 -11.140 1.00 83.75 317 ASN A CA 1
ATOM 2315 C C . ASN A 1 317 ? 2.727 17.935 -10.201 1.00 83.75 317 ASN A C 1
ATOM 2317 O O . ASN A 1 317 ? 2.667 18.735 -9.264 1.00 83.75 317 ASN A O 1
ATOM 2321 N N . THR A 1 318 ? 1.776 17.027 -10.420 1.00 82.00 318 THR A N 1
ATOM 2322 C CA . THR A 1 318 ? 0.584 16.873 -9.582 1.00 82.00 318 THR A CA 1
ATOM 2323 C C . THR A 1 318 ? 0.969 16.409 -8.178 1.00 82.00 318 THR A C 1
ATOM 2325 O O . THR A 1 318 ? 0.580 17.049 -7.202 1.00 82.00 318 THR A O 1
ATOM 2328 N N . MET A 1 319 ? 1.808 15.378 -8.056 1.00 75.69 319 MET A N 1
ATOM 2329 C CA . MET A 1 319 ? 2.307 14.887 -6.769 1.00 75.69 319 MET A CA 1
ATOM 2330 C C . MET A 1 319 ? 3.051 15.978 -5.986 1.00 75.69 319 MET A C 1
ATOM 2332 O O . MET A 1 319 ? 2.754 16.208 -4.814 1.00 75.69 319 MET A O 1
ATOM 2336 N N . MET A 1 320 ? 3.951 16.721 -6.639 1.00 78.12 320 MET A N 1
ATOM 2337 C CA . MET A 1 320 ? 4.650 17.849 -6.010 1.00 78.12 320 MET A CA 1
ATOM 2338 C C . MET A 1 320 ? 3.677 18.937 -5.531 1.00 78.12 320 MET A C 1
ATOM 2340 O O . MET A 1 320 ? 3.845 19.499 -4.449 1.00 78.12 320 MET A O 1
ATOM 2344 N N . THR A 1 321 ? 2.627 19.214 -6.310 1.00 83.19 321 THR A N 1
ATOM 2345 C CA . THR A 1 321 ? 1.590 20.186 -5.936 1.00 83.19 321 THR A CA 1
ATOM 2346 C C . THR A 1 321 ? 0.893 19.775 -4.644 1.00 83.19 321 THR A C 1
ATOM 2348 O O . THR A 1 321 ? 0.723 20.611 -3.758 1.00 83.19 321 THR A O 1
ATOM 2351 N N . TRP A 1 322 ? 0.543 18.495 -4.509 1.00 83.31 322 TRP A N 1
ATOM 2352 C CA . TRP A 1 322 ? -0.068 17.948 -3.299 1.00 83.31 322 TRP A CA 1
ATOM 2353 C C . TRP A 1 322 ? 0.863 17.998 -2.088 1.00 83.31 322 TRP A C 1
ATOM 2355 O O . TRP A 1 322 ? 0.438 18.437 -1.019 1.00 83.31 322 TRP A O 1
ATOM 2365 N N . LEU A 1 323 ? 2.137 17.628 -2.251 1.00 82.19 323 LEU A N 1
ATOM 2366 C CA . LEU A 1 323 ? 3.124 17.690 -1.168 1.00 82.19 323 LEU A CA 1
ATOM 2367 C C . LEU A 1 323 ? 3.303 19.116 -0.637 1.00 82.19 323 LEU A C 1
ATOM 2369 O O . LEU A 1 323 ? 3.307 19.332 0.574 1.00 82.19 323 LEU A O 1
ATOM 2373 N N . LEU A 1 324 ? 3.392 20.104 -1.530 1.00 84.38 324 LEU A N 1
ATOM 2374 C CA . LEU A 1 324 ? 3.534 21.507 -1.142 1.00 84.38 324 LEU A CA 1
ATOM 2375 C C . LEU A 1 324 ? 2.244 22.096 -0.550 1.00 84.38 324 LEU A C 1
ATOM 2377 O O . LEU A 1 324 ? 2.332 22.920 0.358 1.00 84.38 324 LEU A O 1
ATOM 2381 N N . ARG A 1 325 ? 1.056 21.646 -0.984 1.00 86.94 325 ARG A N 1
ATOM 2382 C CA . ARG A 1 325 ? -0.222 21.989 -0.328 1.00 86.94 325 ARG A CA 1
ATOM 2383 C C . ARG A 1 325 ? -0.271 21.469 1.102 1.00 86.94 325 ARG A C 1
ATOM 2385 O O . ARG A 1 325 ? -0.614 22.222 2.010 1.00 86.94 325 ARG A O 1
ATOM 2392 N N . LEU A 1 326 ? 0.113 20.208 1.309 1.00 88.12 326 LEU A N 1
ATOM 2393 C CA . LEU A 1 326 ? 0.190 19.618 2.643 1.00 88.12 326 LEU A CA 1
ATOM 2394 C C . LEU A 1 326 ? 1.208 20.364 3.511 1.00 88.12 326 LEU A C 1
ATOM 2396 O O . LEU A 1 326 ? 0.894 20.722 4.642 1.00 88.12 326 LEU A O 1
ATOM 2400 N N . GLY A 1 327 ? 2.395 20.656 2.975 1.00 89.56 327 GLY A N 1
ATOM 2401 C CA . GLY A 1 327 ? 3.421 21.428 3.675 1.00 89.56 327 GLY A CA 1
ATOM 2402 C C . GLY A 1 327 ? 2.942 22.827 4.076 1.00 89.56 327 GLY A C 1
ATOM 2403 O O . GLY A 1 327 ? 3.108 23.224 5.229 1.00 89.56 327 GLY A O 1
ATOM 2404 N N . GLY A 1 328 ? 2.288 23.552 3.163 1.00 91.69 328 GLY A N 1
ATOM 2405 C CA . GLY A 1 328 ? 1.702 24.867 3.435 1.00 91.69 328 GLY A CA 1
ATOM 2406 C C . GLY A 1 328 ? 0.592 24.822 4.489 1.00 91.69 328 GLY A C 1
ATOM 2407 O O . GLY A 1 328 ? 0.583 25.641 5.409 1.00 91.69 328 GLY A O 1
ATOM 2408 N N . PHE A 1 329 ? -0.299 23.827 4.415 1.00 93.75 329 PHE A N 1
ATOM 2409 C CA . PHE A 1 329 ? -1.322 23.572 5.434 1.00 93.75 329 PHE A CA 1
ATOM 2410 C C . PHE A 1 329 ? -0.712 23.279 6.808 1.00 93.75 329 PHE A C 1
ATOM 2412 O O . PHE A 1 329 ? -1.110 23.894 7.795 1.00 93.75 329 PHE A O 1
ATOM 2419 N N . VAL A 1 330 ? 0.274 22.381 6.880 1.00 90.94 330 VAL A N 1
ATOM 2420 C CA . VAL A 1 330 ? 0.955 22.029 8.133 1.00 90.94 330 VAL A CA 1
ATOM 2421 C C . VAL A 1 330 ? 1.665 23.248 8.720 1.00 90.94 330 VAL A C 1
ATOM 2423 O O . VAL A 1 330 ? 1.555 23.485 9.920 1.00 90.94 330 VAL A O 1
ATOM 2426 N N . ALA A 1 331 ? 2.320 24.068 7.895 1.00 92.94 331 ALA A N 1
ATOM 2427 C CA . ALA A 1 331 ? 2.928 25.320 8.342 1.00 92.94 331 ALA A CA 1
ATOM 2428 C C . ALA A 1 331 ? 1.885 26.288 8.929 1.00 92.94 331 ALA A C 1
ATOM 2430 O O . ALA A 1 331 ? 2.090 26.812 10.023 1.00 92.94 331 ALA A O 1
ATOM 2431 N N . MET A 1 332 ? 0.734 26.470 8.270 1.00 95.50 332 MET A N 1
ATOM 2432 C CA . MET A 1 332 ? -0.376 27.272 8.805 1.00 95.50 332 MET A CA 1
ATOM 2433 C C . MET A 1 332 ? -0.934 26.687 10.111 1.00 95.50 332 MET A C 1
ATOM 2435 O O . MET A 1 332 ? -1.136 27.414 11.079 1.00 95.50 332 MET A O 1
ATOM 2439 N N . TYR A 1 333 ? -1.136 25.373 10.191 1.00 93.06 333 TYR A N 1
ATOM 2440 C CA . TYR A 1 333 ? -1.607 24.714 11.408 1.00 93.06 333 TYR A CA 1
ATOM 2441 C C . TYR A 1 333 ? -0.631 24.894 12.580 1.00 93.06 333 TYR A C 1
ATOM 2443 O O . TYR A 1 333 ? -1.051 25.267 13.678 1.00 93.06 333 TYR A O 1
ATOM 2451 N N . ILE A 1 334 ? 0.669 24.675 12.358 1.00 90.38 334 ILE A N 1
ATOM 2452 C CA . ILE A 1 334 ? 1.705 24.859 13.382 1.00 90.38 334 ILE A CA 1
ATOM 2453 C C . ILE A 1 334 ? 1.790 26.334 13.776 1.00 90.38 334 ILE A C 1
ATOM 2455 O O . ILE A 1 334 ? 1.779 26.643 14.966 1.00 90.38 334 ILE A O 1
ATOM 2459 N N . GLY A 1 335 ? 1.802 27.246 12.801 1.00 93.50 335 GLY A N 1
ATOM 2460 C CA . GLY A 1 335 ? 1.841 28.685 13.049 1.00 93.50 335 GLY A CA 1
ATOM 2461 C C . GLY A 1 335 ? 0.669 29.162 13.911 1.00 93.50 335 GLY A C 1
ATOM 2462 O O . GLY A 1 335 ? 0.865 29.857 14.908 1.00 93.50 335 GLY A O 1
ATOM 2463 N N . MET A 1 336 ? -0.543 28.697 13.600 1.00 92.88 336 MET A N 1
ATOM 2464 C CA . MET A 1 336 ? -1.747 28.995 14.378 1.00 92.88 336 MET A CA 1
ATOM 2465 C C . MET A 1 336 ? -1.736 28.325 15.762 1.00 92.88 336 MET A C 1
ATOM 2467 O O . MET A 1 336 ? -2.153 28.922 16.753 1.00 92.88 336 MET A O 1
ATOM 2471 N N . SER A 1 337 ? -1.205 27.106 15.868 1.00 87.38 337 SER A N 1
ATOM 2472 C CA . SER A 1 337 ? -1.047 26.413 17.153 1.00 87.38 337 SER A CA 1
ATOM 2473 C C . SER A 1 337 ? -0.063 27.142 18.074 1.00 87.38 337 SER A C 1
ATOM 2475 O O . SER A 1 337 ? -0.316 27.267 19.271 1.00 87.38 337 SER A O 1
ATOM 2477 N N . MET A 1 338 ? 1.032 27.676 17.523 1.00 89.50 338 MET A N 1
ATOM 2478 C CA . MET A 1 338 ? 2.001 28.508 18.246 1.00 89.50 338 MET A CA 1
ATOM 2479 C C . MET A 1 338 ? 1.394 29.845 18.678 1.00 89.50 338 MET A C 1
ATOM 2481 O O . MET A 1 338 ? 1.659 30.302 19.788 1.00 89.50 338 MET A O 1
ATOM 2485 N N . LEU A 1 339 ? 0.536 30.441 17.844 1.00 90.06 339 LEU A N 1
ATOM 2486 C CA . LEU A 1 339 ? -0.196 31.664 18.178 1.00 90.06 339 LEU A CA 1
ATOM 2487 C C . LEU A 1 339 ? -1.100 31.472 19.410 1.00 90.06 339 LEU A C 1
ATOM 2489 O O . LEU A 1 339 ? -1.158 32.332 20.286 1.00 90.06 339 LEU A O 1
ATOM 2493 N N . LEU A 1 340 ? -1.784 30.326 19.492 1.00 87.06 340 LEU A N 1
ATOM 2494 C CA . LEU A 1 340 ? -2.722 29.996 20.571 1.00 87.06 340 LEU A CA 1
ATOM 2495 C C . LEU A 1 340 ? -2.056 29.342 21.795 1.00 87.06 340 LEU A C 1
ATOM 2497 O O . LEU A 1 340 ? -2.710 29.160 22.825 1.00 87.06 340 LEU A O 1
ATOM 2501 N N . ALA A 1 341 ? -0.770 28.991 21.711 1.00 85.94 341 ALA A N 1
ATOM 2502 C CA . ALA A 1 341 ? -0.044 28.267 22.755 1.00 85.94 341 ALA A CA 1
ATOM 2503 C C . ALA A 1 341 ? -0.093 28.929 24.151 1.00 85.94 341 ALA A C 1
ATOM 2505 O O . ALA A 1 341 ? -0.275 28.190 25.126 1.00 85.94 341 ALA A O 1
ATOM 2506 N N . PRO A 1 342 ? -0.014 30.272 24.299 1.00 86.00 342 PRO A N 1
ATOM 2507 C CA . PRO A 1 342 ? -0.100 30.913 25.614 1.00 86.00 342 PRO A CA 1
ATOM 2508 C C . PRO A 1 342 ? -1.406 30.625 26.362 1.00 86.00 342 PRO A C 1
ATOM 2510 O O . PRO A 1 342 ? -1.383 30.472 27.580 1.00 86.00 342 PRO A O 1
ATOM 2513 N N . LEU A 1 343 ? -2.531 30.465 25.653 1.00 82.19 343 LEU A N 1
ATOM 2514 C CA . LEU A 1 343 ? -3.822 30.128 26.270 1.00 82.19 343 LEU A CA 1
ATOM 2515 C C . LEU A 1 343 ? -3.789 28.747 26.939 1.00 82.19 343 LEU A C 1
ATOM 2517 O O . LEU A 1 343 ? -4.333 28.567 28.026 1.00 82.19 343 LEU A O 1
ATOM 2521 N N . GLY A 1 344 ? -3.121 27.777 26.305 1.00 76.75 344 GLY A N 1
ATOM 2522 C CA . GLY A 1 344 ? -2.946 26.434 26.859 1.00 76.75 344 GLY A CA 1
ATOM 2523 C C . GLY A 1 344 ? -2.018 26.423 28.074 1.00 76.75 344 GLY A C 1
ATOM 2524 O O . GLY A 1 344 ? -2.313 25.762 29.064 1.00 76.75 344 GLY A O 1
ATOM 2525 N N . VAL A 1 345 ? -0.927 27.197 28.035 1.00 80.56 345 VAL A N 1
ATOM 2526 C CA . VAL A 1 345 ? 0.004 27.301 29.172 1.00 80.56 345 VAL A CA 1
ATOM 2527 C C . VAL A 1 345 ? -0.648 27.989 30.374 1.00 80.56 345 VAL A C 1
ATOM 2529 O O . VAL A 1 345 ? -0.467 27.534 31.502 1.00 80.56 345 VAL A O 1
ATOM 2532 N N . LEU A 1 346 ? -1.462 29.027 30.156 1.00 77.31 346 LEU A N 1
ATOM 2533 C CA . LEU A 1 346 ? -2.232 29.672 31.227 1.00 77.31 346 LEU A CA 1
ATOM 2534 C C . LEU A 1 346 ? -3.182 28.691 31.934 1.00 77.31 346 LEU A C 1
ATOM 2536 O O . LEU A 1 346 ? -3.336 28.753 33.151 1.00 77.31 346 LEU A O 1
ATOM 2540 N N . ALA A 1 347 ? -3.774 27.752 31.192 1.00 73.31 347 ALA A N 1
ATOM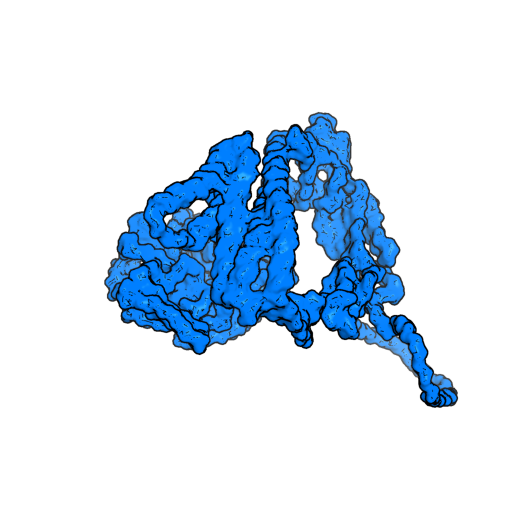 2541 C CA . ALA A 1 347 ? -4.700 26.758 31.729 1.00 73.31 347 ALA A CA 1
ATOM 2542 C C . ALA A 1 347 ? -4.023 25.578 32.452 1.00 73.31 347 ALA A C 1
ATOM 2544 O O . ALA A 1 347 ? -4.683 24.885 33.228 1.00 73.31 347 ALA A O 1
ATOM 2545 N N . ASP A 1 348 ? -2.718 25.357 32.247 1.00 72.56 348 ASP A N 1
ATOM 2546 C CA . ASP A 1 348 ? -1.975 24.241 32.852 1.00 72.56 348 ASP A CA 1
ATOM 2547 C C . ASP A 1 348 ? -1.843 24.353 34.389 1.00 72.56 348 ASP A C 1
ATOM 2549 O O . ASP A 1 348 ? -1.455 23.377 35.028 1.00 72.56 348 ASP A O 1
ATOM 2553 N N . VAL A 1 349 ? -2.201 25.491 35.010 1.00 68.56 349 VAL A N 1
ATOM 2554 C CA . VAL A 1 349 ? -2.265 25.644 36.483 1.00 68.56 349 VAL A CA 1
ATOM 2555 C C . VAL A 1 349 ? -3.194 24.595 37.118 1.00 68.56 349 VAL A C 1
ATOM 2557 O O . VAL A 1 349 ? -2.935 24.136 38.232 1.00 68.56 349 VAL A O 1
ATOM 2560 N N . LEU A 1 350 ? -4.231 24.159 36.388 1.00 58.56 350 LEU A N 1
ATOM 2561 C CA . LEU A 1 350 ? -5.119 23.058 36.764 1.00 58.56 350 LEU A CA 1
ATOM 2562 C C . LEU A 1 350 ? -4.943 21.878 35.780 1.00 58.56 350 LEU A C 1
ATOM 2564 O O . LEU A 1 350 ? -5.243 22.036 34.593 1.00 58.56 350 LEU A O 1
ATOM 2568 N N . PRO A 1 351 ? -4.518 20.676 36.234 1.00 56.66 351 PRO A N 1
ATOM 2569 C CA . PRO A 1 351 ? -4.126 19.568 35.349 1.00 56.66 351 PRO A CA 1
ATOM 2570 C C . PRO A 1 351 ? -5.181 19.146 34.311 1.00 56.66 351 PRO A C 1
ATOM 2572 O O . PRO A 1 351 ? -4.835 18.809 33.180 1.00 56.66 351 PRO A O 1
ATOM 2575 N N . ILE A 1 352 ? -6.468 19.191 34.675 1.00 59.25 352 ILE A N 1
ATOM 2576 C CA . ILE A 1 352 ? -7.585 18.803 33.797 1.00 59.25 352 ILE A CA 1
ATOM 2577 C C . ILE A 1 352 ? -7.867 19.897 32.754 1.00 59.25 352 ILE A C 1
ATOM 2579 O O . ILE A 1 352 ? -8.022 19.592 31.570 1.00 59.25 352 ILE A O 1
ATOM 2583 N N . LEU A 1 353 ? -7.859 21.173 33.159 1.00 58.50 353 LEU A N 1
ATOM 2584 C CA . LEU A 1 353 ? -8.147 22.303 32.268 1.00 58.50 353 LEU A CA 1
ATOM 2585 C C . LEU A 1 353 ? -7.064 22.495 31.201 1.00 58.50 353 LEU A C 1
ATOM 2587 O O . LEU A 1 353 ? -7.398 22.803 30.059 1.00 58.50 353 LEU A O 1
ATOM 2591 N N . GLY A 1 354 ? -5.793 22.249 31.532 1.00 59.09 354 GLY A N 1
ATOM 2592 C CA . GLY A 1 354 ? -4.684 22.342 30.576 1.00 59.09 354 GLY A CA 1
ATOM 2593 C C . GLY A 1 354 ? -4.832 21.401 29.374 1.00 59.09 354 GLY A C 1
ATOM 2594 O O . GLY A 1 354 ? -4.659 21.813 28.224 1.00 59.09 354 GLY A O 1
ATOM 2595 N N . SER A 1 355 ? -5.231 20.145 29.611 1.00 63.34 355 SER A N 1
ATOM 2596 C CA . SER A 1 355 ? -5.442 19.157 28.538 1.00 63.34 355 SER A CA 1
ATOM 2597 C C . SER A 1 355 ? -6.619 19.514 27.616 1.00 63.34 355 SER A C 1
ATOM 2599 O O . SER A 1 355 ? -6.488 19.445 26.392 1.00 63.34 355 SER A O 1
ATOM 2601 N N . ILE A 1 356 ? -7.731 19.984 28.192 1.00 67.19 356 ILE A N 1
ATOM 2602 C CA . ILE A 1 356 ? -8.932 20.416 27.462 1.00 67.19 356 ILE A CA 1
ATOM 2603 C C . ILE A 1 356 ? -8.633 21.665 26.629 1.00 67.19 356 ILE A C 1
ATOM 2605 O O . ILE A 1 356 ? -9.015 21.742 25.463 1.00 67.19 356 ILE A O 1
ATOM 2609 N N . MET A 1 357 ? -7.909 22.630 27.199 1.00 66.56 357 MET A N 1
ATOM 2610 C CA . MET A 1 357 ? -7.556 23.869 26.510 1.00 66.56 357 MET A CA 1
ATOM 2611 C C . MET A 1 357 ? -6.588 23.630 25.352 1.00 66.56 357 MET A C 1
ATOM 2613 O O . MET A 1 357 ? -6.783 24.215 24.294 1.00 66.56 357 MET A O 1
ATOM 2617 N N . ARG A 1 358 ? -5.604 22.730 25.491 1.00 64.88 358 ARG A N 1
ATOM 2618 C CA . ARG A 1 358 ? -4.696 22.352 24.389 1.00 64.88 358 ARG A CA 1
ATOM 2619 C C . ARG A 1 358 ? -5.406 21.623 23.250 1.00 64.88 358 ARG A C 1
ATOM 2621 O O . ARG A 1 358 ? -5.080 21.843 22.088 1.00 64.88 358 ARG A O 1
ATOM 2628 N N . PHE A 1 359 ? -6.382 20.777 23.574 1.00 69.38 359 PHE A N 1
ATOM 2629 C CA . PHE A 1 359 ? -7.251 20.170 22.568 1.00 69.38 359 PHE A CA 1
ATOM 2630 C C . PHE A 1 359 ? -8.139 21.222 21.881 1.00 69.38 359 PHE A C 1
ATOM 2632 O O . PHE A 1 359 ? -8.305 21.211 20.664 1.00 69.38 359 PHE A O 1
ATOM 2639 N N . GLY A 1 360 ? -8.671 22.180 22.643 1.00 70.69 360 GLY A N 1
ATOM 2640 C CA . GLY A 1 360 ? -9.451 23.291 22.102 1.00 70.69 360 GLY A CA 1
ATOM 2641 C C . GLY A 1 360 ? -8.634 24.195 21.175 1.00 70.69 360 GLY A C 1
ATOM 2642 O O . GLY A 1 360 ? -9.101 24.545 20.093 1.00 70.69 360 GLY A O 1
ATOM 2643 N N . THR A 1 361 ? -7.402 24.546 21.549 1.00 72.50 361 THR A N 1
ATOM 2644 C CA . THR A 1 361 ? -6.534 25.394 20.722 1.00 72.50 361 THR A CA 1
ATOM 2645 C C . THR A 1 361 ? -6.050 24.685 19.461 1.00 72.50 361 THR A C 1
ATOM 2647 O O . THR A 1 361 ? -5.995 25.329 18.414 1.00 72.50 361 THR A O 1
ATOM 2650 N N . SER A 1 362 ? -5.777 23.374 19.500 1.00 72.06 362 SER A N 1
ATOM 2651 C CA . SER A 1 362 ? -5.462 22.610 18.284 1.00 72.06 362 SER A CA 1
ATOM 2652 C C . SER A 1 362 ? -6.669 22.501 17.348 1.00 72.06 362 SER A C 1
ATOM 2654 O O . SER A 1 362 ? -6.519 22.651 16.135 1.00 72.06 362 SER A O 1
ATOM 2656 N N . LEU A 1 363 ? -7.883 22.345 17.889 1.00 77.56 363 LEU A N 1
ATOM 2657 C CA . LEU A 1 363 ? -9.108 22.357 17.092 1.00 77.56 363 LEU A CA 1
ATOM 2658 C C . LEU A 1 363 ? -9.312 23.716 16.409 1.00 77.56 363 LEU A C 1
ATOM 2660 O O . LEU A 1 363 ? -9.555 23.764 15.207 1.00 77.56 363 LEU A O 1
ATOM 2664 N N . ILE A 1 364 ? -9.150 24.821 17.145 1.00 78.50 364 ILE A N 1
ATOM 2665 C CA . ILE A 1 364 ? -9.227 26.181 16.586 1.00 78.50 364 ILE A CA 1
ATOM 2666 C C . ILE A 1 364 ? -8.158 26.382 15.505 1.00 78.50 364 ILE A C 1
ATOM 2668 O O . ILE A 1 364 ? -8.445 26.978 14.466 1.00 78.50 364 ILE A O 1
ATOM 2672 N N . ALA A 1 365 ? -6.947 25.854 15.705 1.00 85.25 365 ALA A N 1
ATOM 2673 C CA . ALA A 1 365 ? -5.893 25.935 14.704 1.00 85.25 365 ALA A CA 1
ATOM 2674 C C . ALA A 1 365 ? -6.294 25.259 13.385 1.00 85.25 365 ALA A C 1
ATOM 2676 O O . ALA A 1 365 ? -6.079 25.836 12.321 1.00 85.25 365 ALA A O 1
ATOM 2677 N N . VAL A 1 366 ? -6.958 24.099 13.439 1.00 84.31 366 VAL A N 1
ATOM 2678 C CA . VAL A 1 366 ? -7.528 23.443 12.248 1.00 84.31 366 VAL A CA 1
ATOM 2679 C C . VAL A 1 366 ? -8.683 24.259 11.653 1.00 84.31 366 VAL A C 1
ATOM 2681 O O . VAL A 1 366 ? -8.703 24.451 10.437 1.00 84.31 366 VAL A O 1
ATOM 2684 N N . VAL A 1 367 ? -9.600 24.792 12.479 1.00 84.81 367 VAL A N 1
ATOM 2685 C CA . VAL A 1 367 ? -10.735 25.634 12.025 1.00 84.81 367 VAL A CA 1
ATOM 2686 C C . VAL A 1 367 ? -10.259 26.836 11.220 1.00 84.81 367 VAL A C 1
ATOM 2688 O O . VAL A 1 367 ? -10.977 27.279 10.336 1.00 84.81 367 VAL A O 1
ATOM 2691 N N . VAL A 1 368 ? -9.079 27.379 11.512 1.00 87.25 368 VAL A N 1
ATOM 2692 C CA . VAL A 1 368 ? -8.544 28.541 10.793 1.00 87.25 368 VAL A CA 1
ATOM 2693 C C . VAL A 1 368 ? -7.648 28.126 9.627 1.00 87.25 368 VAL A C 1
ATOM 2695 O O . VAL A 1 368 ? -7.790 28.666 8.527 1.00 87.25 368 VAL A O 1
ATOM 2698 N N . ALA A 1 369 ? -6.755 27.154 9.825 1.00 89.44 369 ALA A N 1
ATOM 2699 C CA . ALA A 1 369 ? -5.813 26.723 8.793 1.00 89.44 369 ALA A CA 1
ATOM 2700 C C . ALA A 1 369 ? -6.522 26.104 7.578 1.00 89.44 369 ALA A C 1
ATOM 2702 O O . ALA A 1 369 ? -6.146 26.393 6.441 1.00 89.44 369 ALA A O 1
ATOM 2703 N N . VAL A 1 370 ? -7.577 25.307 7.795 1.00 89.06 370 VAL A N 1
ATOM 2704 C CA . VAL A 1 370 ? -8.303 24.641 6.706 1.00 89.06 370 VAL A CA 1
ATOM 2705 C C . VAL A 1 370 ? -8.976 25.660 5.767 1.00 89.06 370 VAL A C 1
ATOM 2707 O O . VAL A 1 370 ? -8.594 25.707 4.597 1.00 89.06 370 VAL A O 1
ATOM 2710 N N . PRO A 1 371 ? -9.884 26.541 6.231 1.00 91.38 371 PRO A N 1
ATOM 2711 C CA . PRO A 1 371 ? -10.443 27.629 5.427 1.00 91.38 371 PRO A CA 1
ATOM 2712 C C . PRO A 1 371 ? -9.402 28.503 4.739 1.00 91.38 371 PRO A C 1
ATOM 2714 O O . PRO A 1 371 ? -9.530 28.789 3.553 1.00 91.38 371 PRO A O 1
ATOM 2717 N N . THR A 1 372 ? -8.349 28.899 5.458 1.00 91.06 372 THR A N 1
ATOM 2718 C CA . THR A 1 372 ? -7.314 29.783 4.904 1.00 91.06 372 THR A CA 1
ATOM 2719 C C . THR A 1 372 ? -6.581 29.111 3.744 1.00 91.06 372 THR A C 1
ATOM 2721 O O . THR A 1 372 ? -6.379 29.725 2.694 1.00 91.06 372 THR A O 1
ATOM 2724 N N . SER A 1 373 ? -6.243 27.827 3.888 1.00 91.69 373 SER A N 1
ATOM 2725 C CA . SER A 1 373 ? -5.636 27.051 2.806 1.00 91.69 373 SER A CA 1
ATOM 2726 C C . SER A 1 373 ? -6.594 26.863 1.623 1.00 91.69 373 SER A C 1
ATOM 2728 O O . SER A 1 373 ? -6.185 27.089 0.486 1.00 91.69 373 SER A O 1
ATOM 2730 N N . LEU A 1 374 ? -7.880 26.574 1.875 1.00 90.06 374 LEU A N 1
ATOM 2731 C CA . LEU A 1 374 ? -8.906 26.459 0.834 1.00 90.06 374 LEU A CA 1
ATOM 2732 C C . LEU A 1 374 ? -9.044 27.752 0.040 1.00 90.06 374 LEU A C 1
ATOM 2734 O O . LEU A 1 374 ? -9.006 27.710 -1.182 1.00 90.06 374 LEU A O 1
ATOM 2738 N N . VAL A 1 375 ? -9.159 28.897 0.714 1.00 90.75 375 VAL A N 1
ATOM 2739 C CA . VAL A 1 375 ? -9.278 30.211 0.069 1.00 90.75 375 VAL A CA 1
ATOM 2740 C C . VAL A 1 375 ? -8.031 30.530 -0.752 1.00 90.75 375 VAL A C 1
ATOM 2742 O O . VAL A 1 375 ? -8.151 30.964 -1.895 1.00 90.75 375 VAL A O 1
ATOM 2745 N N . THR A 1 376 ? -6.842 30.263 -0.207 1.00 89.69 376 THR A N 1
ATOM 2746 C CA . THR A 1 376 ? -5.571 30.496 -0.911 1.00 89.69 376 THR A CA 1
ATOM 2747 C C . THR A 1 376 ? -5.499 29.682 -2.203 1.00 89.69 376 THR A C 1
ATOM 2749 O O . THR A 1 376 ? -5.177 30.225 -3.261 1.00 89.69 376 THR A O 1
ATOM 2752 N N . ILE A 1 377 ? -5.860 28.396 -2.139 1.00 88.19 377 ILE A N 1
ATOM 2753 C CA . ILE A 1 377 ? -5.929 27.518 -3.313 1.00 88.19 377 ILE A CA 1
ATOM 2754 C C . ILE A 1 377 ? -7.010 28.023 -4.276 1.00 88.19 377 ILE A C 1
ATOM 2756 O O . ILE A 1 377 ? -6.764 28.190 -5.467 1.00 88.19 377 ILE A O 1
ATOM 2760 N N . ALA A 1 378 ? -8.203 28.317 -3.770 1.00 86.88 378 ALA A N 1
ATOM 2761 C CA . ALA A 1 378 ? -9.351 28.701 -4.572 1.00 86.88 378 ALA A CA 1
ATOM 2762 C C . ALA A 1 378 ? -9.092 29.957 -5.411 1.00 86.88 378 ALA A C 1
ATOM 2764 O O . ALA A 1 378 ? -9.354 29.946 -6.613 1.00 86.88 378 ALA A O 1
ATOM 2765 N N . ILE A 1 379 ? -8.511 30.999 -4.804 1.00 84.81 379 ILE A N 1
ATOM 2766 C CA . ILE A 1 379 ? -8.136 32.242 -5.491 1.00 84.81 379 ILE A CA 1
ATOM 2767 C C . ILE A 1 379 ? -7.195 31.945 -6.660 1.00 84.81 379 ILE A C 1
ATOM 2769 O O . ILE A 1 379 ? -7.399 32.463 -7.758 1.00 84.81 379 ILE A O 1
ATOM 2773 N N . ALA A 1 380 ? -6.202 31.078 -6.457 1.00 79.94 380 ALA A N 1
ATOM 2774 C CA . ALA A 1 380 ? -5.266 30.722 -7.513 1.00 79.94 380 ALA A CA 1
ATOM 2775 C C . ALA A 1 380 ? -5.938 29.965 -8.671 1.00 79.94 380 ALA A C 1
ATOM 2777 O O . ALA A 1 380 ? -5.544 30.151 -9.820 1.00 79.94 380 ALA A O 1
ATOM 2778 N N . TRP A 1 381 ? -6.969 29.155 -8.399 1.00 79.94 381 TRP A N 1
ATOM 2779 C CA . TRP A 1 381 ? -7.690 28.382 -9.418 1.00 79.94 381 TRP A CA 1
ATOM 2780 C C . TRP A 1 381 ? -8.862 29.115 -10.074 1.00 79.94 381 TRP A C 1
ATOM 2782 O O . TRP A 1 381 ? -9.309 28.662 -11.128 1.00 79.94 381 TRP A O 1
ATOM 2792 N N . LEU A 1 382 ? -9.328 30.254 -9.547 1.00 80.44 382 LEU A N 1
ATOM 2793 C CA . LEU A 1 382 ? -10.426 31.031 -10.148 1.00 80.44 382 LEU A CA 1
ATOM 2794 C C . LEU A 1 382 ? -10.172 31.396 -11.616 1.00 80.44 382 LEU A C 1
ATOM 2796 O O . LEU A 1 382 ? -11.089 31.332 -12.427 1.00 80.44 382 LEU A O 1
ATOM 2800 N N . ALA A 1 383 ? -8.931 31.740 -11.966 1.00 72.06 383 ALA A N 1
ATOM 2801 C CA . ALA A 1 383 ? -8.566 32.124 -13.330 1.00 72.06 383 ALA A CA 1
ATOM 2802 C C . ALA A 1 383 ? -8.440 30.934 -14.303 1.00 72.06 383 ALA A C 1
ATOM 2804 O O . ALA A 1 383 ? -8.381 31.140 -15.513 1.00 72.06 383 ALA A O 1
ATOM 2805 N N . TYR A 1 384 ? -8.367 29.696 -13.800 1.00 68.62 384 TYR A N 1
ATOM 2806 C CA . TYR A 1 384 ? -8.011 28.515 -14.604 1.00 68.62 384 TYR A CA 1
ATOM 2807 C C . TYR A 1 384 ? -9.081 27.429 -14.609 1.00 68.62 384 TYR A C 1
ATOM 2809 O O . TYR A 1 384 ? -9.316 26.794 -15.632 1.00 68.62 384 TYR A O 1
ATOM 2817 N N . ARG A 1 385 ? -9.731 27.203 -13.467 1.00 75.81 385 ARG A N 1
ATOM 2818 C CA . ARG A 1 385 ? -10.877 26.307 -13.304 1.00 75.81 385 ARG A CA 1
ATOM 2819 C C . ARG A 1 385 ? -11.914 27.018 -12.432 1.00 75.81 385 ARG A C 1
ATOM 2821 O O . ARG A 1 385 ? -12.034 26.682 -11.253 1.00 75.81 385 ARG A O 1
ATOM 2828 N N . PRO A 1 386 ? -12.658 27.994 -12.994 1.00 80.44 386 PRO A N 1
ATOM 2829 C CA . PRO A 1 386 ? -13.566 28.848 -12.231 1.00 80.44 386 PRO A CA 1
ATOM 2830 C C . PRO A 1 386 ? -14.559 28.056 -11.383 1.00 80.44 386 PRO A C 1
ATOM 2832 O O . PRO A 1 386 ? -14.755 28.389 -10.223 1.00 80.44 386 PRO A O 1
ATOM 2835 N N . ALA A 1 387 ? -15.110 26.957 -11.911 1.00 78.75 387 ALA A N 1
ATOM 2836 C CA . ALA A 1 387 ? -16.015 26.086 -11.161 1.00 78.75 387 ALA A CA 1
ATOM 2837 C C . ALA A 1 387 ? -15.355 25.513 -9.892 1.00 78.75 387 ALA A C 1
ATOM 2839 O O . ALA A 1 387 ? -15.900 25.656 -8.804 1.00 78.75 387 ALA A O 1
ATOM 2840 N N . LEU A 1 388 ? -14.147 24.948 -10.010 1.00 75.12 388 LEU A N 1
ATOM 2841 C CA . LEU A 1 388 ? -13.398 24.405 -8.872 1.00 75.12 388 LEU A CA 1
ATOM 2842 C C . LEU A 1 388 ? -13.006 25.507 -7.876 1.00 75.12 388 LEU A C 1
ATOM 2844 O O . LEU A 1 388 ? -13.177 25.330 -6.673 1.00 75.12 388 LEU A O 1
ATOM 2848 N N . GLY A 1 389 ? -12.538 26.661 -8.363 1.00 81.31 389 GLY A N 1
ATOM 2849 C CA . GLY A 1 389 ? -12.219 27.814 -7.517 1.00 81.31 389 GLY A CA 1
ATOM 2850 C C . GLY A 1 389 ? -13.440 28.347 -6.756 1.00 81.31 389 GLY A C 1
ATOM 2851 O O . GLY A 1 389 ? -13.368 28.562 -5.550 1.00 81.31 389 GLY A O 1
ATOM 2852 N N . ILE A 1 390 ? -14.590 28.495 -7.418 1.00 84.88 390 ILE A N 1
ATOM 2853 C CA . ILE A 1 390 ? -15.838 28.947 -6.787 1.00 84.88 390 ILE A CA 1
ATOM 2854 C C . ILE A 1 390 ? -16.305 27.935 -5.735 1.00 84.88 390 ILE A C 1
ATOM 2856 O O . ILE A 1 390 ? -16.629 28.336 -4.620 1.00 84.88 390 ILE A O 1
ATOM 2860 N N . THR A 1 391 ? -16.287 26.633 -6.035 1.00 83.94 391 THR A N 1
ATOM 2861 C CA . THR A 1 391 ? -16.655 25.593 -5.061 1.00 83.94 391 THR A CA 1
ATOM 2862 C C . THR A 1 391 ? -15.759 25.637 -3.824 1.00 83.94 391 THR A C 1
ATOM 2864 O O . THR A 1 391 ? -16.264 25.635 -2.701 1.00 83.94 391 THR A O 1
ATOM 2867 N N . LEU A 1 392 ? -14.438 25.737 -4.002 1.00 83.25 392 LEU A N 1
ATOM 2868 C CA . LEU A 1 392 ? -13.498 25.825 -2.883 1.00 83.25 392 LEU A CA 1
ATOM 2869 C C . LEU A 1 392 ? -13.676 27.117 -2.071 1.00 83.25 392 LEU A C 1
ATOM 2871 O O . LEU A 1 392 ? -13.567 27.069 -0.847 1.00 83.25 392 LEU A O 1
ATOM 2875 N N . LEU A 1 393 ? -14.009 28.248 -2.707 1.00 86.94 393 LEU A N 1
ATOM 2876 C CA . LEU A 1 393 ? -14.356 29.487 -1.999 1.00 86.94 393 LEU A CA 1
ATOM 2877 C C . LEU A 1 393 ? -15.643 29.344 -1.185 1.00 86.94 393 LEU A C 1
ATOM 2879 O O . LEU A 1 393 ? -15.683 29.764 -0.031 1.00 86.94 393 LEU A O 1
ATOM 2883 N N . VAL A 1 394 ? -16.687 28.732 -1.750 1.00 86.19 394 VAL A N 1
ATOM 2884 C CA . VAL A 1 394 ? -17.950 28.490 -1.037 1.00 86.19 394 VAL A CA 1
ATOM 2885 C C . VAL A 1 394 ? -17.717 27.598 0.182 1.00 86.19 394 VAL A C 1
ATOM 2887 O O . VAL A 1 394 ? -18.259 27.875 1.248 1.00 86.19 394 VAL A O 1
ATOM 2890 N N . ILE A 1 395 ? -16.867 26.578 0.078 1.00 83.19 395 ILE A N 1
ATOM 2891 C CA . ILE A 1 395 ? -16.525 25.721 1.222 1.00 83.19 395 ILE A CA 1
ATOM 2892 C C . ILE A 1 395 ? -15.669 26.489 2.239 1.00 83.19 395 ILE A C 1
ATOM 2894 O O . ILE A 1 395 ? -15.985 26.503 3.428 1.00 83.19 395 ILE A O 1
ATOM 2898 N N . GLY A 1 396 ? -14.606 27.152 1.776 1.00 83.00 396 GLY A N 1
ATOM 2899 C CA . GLY A 1 396 ? -13.642 27.854 2.622 1.00 83.00 396 GLY A CA 1
ATOM 2900 C C . GLY A 1 396 ? -14.204 29.096 3.316 1.00 83.00 396 GLY A C 1
ATOM 2901 O O . GLY A 1 396 ? -13.723 29.455 4.380 1.00 83.00 396 GLY A O 1
ATOM 2902 N N . VAL A 1 397 ? -15.232 29.742 2.763 1.00 84.94 397 VAL A N 1
ATOM 2903 C CA . VAL A 1 397 ? -15.833 30.966 3.325 1.00 84.94 397 VAL A CA 1
ATOM 2904 C C . VAL A 1 397 ? -17.265 30.724 3.803 1.00 84.94 397 VAL A C 1
ATOM 2906 O O . VAL A 1 397 ? -17.629 31.122 4.909 1.00 84.94 397 VAL A O 1
ATOM 2909 N N . GLY A 1 398 ? -18.078 30.034 3.005 1.00 77.31 398 GLY A N 1
ATOM 2910 C CA . GLY A 1 398 ? -19.499 29.818 3.279 1.00 77.31 398 GLY A CA 1
ATOM 2911 C C . GLY A 1 398 ? -19.761 28.907 4.476 1.00 77.31 398 GLY A C 1
ATOM 2912 O O . GLY A 1 398 ? -20.633 29.225 5.284 1.00 77.31 398 GLY A O 1
ATOM 2913 N N . VAL A 1 399 ? -18.990 27.827 4.658 1.00 76.31 399 VAL A N 1
ATOM 2914 C CA . VAL A 1 399 ? -19.179 26.930 5.815 1.00 76.31 399 VAL A CA 1
ATOM 2915 C C . VAL A 1 399 ? -18.805 27.613 7.138 1.00 76.31 399 VAL A C 1
ATOM 2917 O O . VAL A 1 399 ? -19.626 27.580 8.059 1.00 76.31 399 VAL A O 1
ATOM 2920 N N . PRO A 1 400 ? -17.653 28.306 7.265 1.00 78.25 400 PRO A N 1
ATOM 2921 C CA . PRO A 1 400 ? -17.364 29.095 8.463 1.00 78.25 400 PRO A CA 1
ATOM 2922 C C . PRO A 1 400 ? -18.426 30.161 8.770 1.00 78.25 400 PRO A C 1
ATOM 2924 O O . PRO A 1 400 ? -18.832 30.296 9.925 1.00 78.25 400 PRO A O 1
ATOM 2927 N N . ILE A 1 401 ? -18.927 30.883 7.758 1.00 78.69 401 ILE A N 1
ATOM 2928 C CA . ILE A 1 401 ? -19.983 31.895 7.938 1.00 78.69 401 ILE A CA 1
ATOM 2929 C C . ILE A 1 401 ? -21.295 31.252 8.409 1.00 78.69 401 ILE A C 1
ATOM 2931 O O . ILE A 1 401 ? -21.902 31.741 9.363 1.00 78.69 401 ILE A O 1
ATOM 2935 N N . ALA A 1 402 ? -21.717 30.140 7.802 1.00 72.94 402 ALA A N 1
ATOM 2936 C CA . ALA A 1 402 ? -22.922 29.418 8.208 1.00 72.94 402 ALA A CA 1
ATOM 2937 C C . ALA A 1 402 ? -22.839 28.957 9.674 1.00 72.94 402 ALA A C 1
ATOM 2939 O O . ALA A 1 402 ? -23.776 29.176 10.441 1.00 72.94 402 ALA A O 1
ATOM 2940 N N . LEU A 1 403 ? -21.691 28.418 10.100 1.00 70.56 403 LEU A N 1
ATOM 2941 C CA . LEU A 1 403 ? -21.455 28.014 11.492 1.00 70.56 403 LEU A CA 1
ATOM 2942 C C . LEU A 1 403 ? -21.516 29.197 12.475 1.00 70.56 403 LEU A C 1
ATOM 2944 O O . LEU A 1 403 ? -22.032 29.051 13.585 1.00 70.56 403 LEU A O 1
ATOM 2948 N N . LEU A 1 404 ? -21.031 30.380 12.081 1.00 73.00 404 LEU A N 1
ATOM 2949 C CA . LEU A 1 404 ? -21.114 31.597 12.898 1.00 73.00 404 LEU A CA 1
ATOM 2950 C C . LEU A 1 404 ? -22.551 32.130 13.014 1.00 73.00 404 LEU A C 1
ATOM 2952 O O . LEU A 1 404 ? -22.940 32.606 14.082 1.00 73.00 404 LEU A O 1
ATOM 2956 N N . ILE A 1 405 ? -23.351 32.025 11.948 1.00 73.75 405 ILE A N 1
ATOM 2957 C CA . ILE A 1 405 ? -24.761 32.448 11.930 1.00 73.75 405 ILE A CA 1
ATOM 2958 C C . ILE A 1 405 ? -25.633 31.485 12.749 1.00 73.75 405 ILE A C 1
ATOM 2960 O O . ILE A 1 405 ? -26.453 31.939 13.549 1.00 73.75 405 ILE A O 1
ATOM 2964 N N . MET A 1 406 ? -25.414 30.170 12.635 1.00 63.81 406 MET A N 1
ATOM 2965 C CA . MET A 1 406 ? -26.140 29.149 13.409 1.00 63.81 406 MET A CA 1
ATOM 2966 C C . MET A 1 406 ? -25.936 29.299 14.925 1.00 63.81 406 MET A C 1
ATOM 2968 O O . MET A 1 406 ? -26.813 28.940 15.702 1.00 63.81 406 MET A O 1
ATOM 2972 N N . LYS A 1 407 ? -24.829 29.913 15.361 1.00 55.53 407 LYS A N 1
ATOM 2973 C CA . LYS A 1 407 ? -24.529 30.179 16.776 1.00 55.53 407 LYS A CA 1
ATOM 2974 C C . LYS A 1 407 ? -25.378 31.296 17.411 1.00 55.53 407 LYS A C 1
ATOM 2976 O O . LYS A 1 407 ? -25.363 31.433 18.633 1.00 55.53 407 LYS A O 1
ATOM 2981 N N . LYS A 1 408 ? -26.110 32.097 16.619 1.00 49.81 408 LYS A N 1
ATOM 2982 C CA . LYS A 1 408 ? -27.019 33.154 17.118 1.00 49.81 408 LYS A CA 1
ATOM 2983 C C . LYS A 1 408 ? -28.436 32.656 17.449 1.00 49.81 408 LYS A C 1
ATOM 2985 O O . LYS A 1 408 ? -29.186 33.388 18.087 1.00 49.81 408 LYS A O 1
ATOM 2990 N N . GLY A 1 409 ? -28.800 31.426 17.079 1.00 53.75 409 GLY A N 1
ATOM 2991 C CA . GLY A 1 409 ? -30.010 30.749 17.558 1.00 53.75 409 GLY A CA 1
ATOM 2992 C C . GLY A 1 409 ? -29.644 29.737 18.645 1.00 53.75 409 GLY A C 1
ATOM 2993 O O . GLY A 1 409 ? -28.790 28.905 18.391 1.00 53.75 409 GLY A O 1
ATOM 2994 N N . LYS A 1 410 ? -30.243 29.863 19.844 1.00 41.72 410 LYS A N 1
ATOM 2995 C CA . LYS A 1 410 ? -30.137 28.999 21.051 1.00 41.72 410 LYS A CA 1
ATOM 2996 C C . LYS A 1 410 ? -28.939 28.027 21.112 1.00 41.72 410 LYS A C 1
ATOM 2998 O O . LYS A 1 410 ? -28.884 27.052 20.375 1.00 41.72 410 LYS A O 1
ATOM 3003 N N . ALA A 1 411 ? -28.063 28.248 22.099 1.00 44.88 411 ALA A N 1
ATOM 3004 C CA . ALA A 1 411 ? -26.874 27.452 22.417 1.00 44.88 411 ALA A CA 1
ATOM 3005 C C . ALA A 1 411 ? -27.064 25.929 22.237 1.00 44.88 411 ALA A C 1
ATOM 3007 O O . ALA A 1 411 ? -27.590 25.244 23.113 1.00 44.88 411 ALA A O 1
ATOM 3008 N N . ALA A 1 412 ? -26.599 25.415 21.098 1.00 41.38 412 ALA A N 1
ATOM 3009 C CA . ALA A 1 412 ? -26.412 23.995 20.845 1.00 41.38 412 ALA A CA 1
ATOM 3010 C C . ALA A 1 412 ? -24.982 23.578 21.232 1.00 41.38 412 ALA A C 1
ATOM 3012 O O . ALA A 1 412 ? -24.047 24.382 21.163 1.00 41.38 412 ALA A O 1
ATOM 3013 N N . ALA A 1 413 ? -24.844 22.321 21.660 1.00 42.44 413 ALA A N 1
ATOM 3014 C CA . ALA A 1 413 ? -23.602 21.674 22.082 1.00 42.44 413 ALA A CA 1
ATOM 3015 C C . ALA A 1 413 ? -22.441 21.875 21.079 1.00 42.44 413 ALA A C 1
ATOM 3017 O O . ALA A 1 413 ? -22.689 22.037 19.880 1.00 42.44 413 ALA A O 1
ATOM 3018 N N . PRO A 1 414 ? -21.170 21.864 21.538 1.00 36.91 414 PRO A N 1
ATOM 3019 C CA . PRO A 1 414 ? -20.024 22.043 20.651 1.00 36.91 414 PRO A CA 1
ATOM 3020 C C . PRO A 1 414 ? -20.035 20.981 19.537 1.00 36.91 414 PRO A C 1
ATOM 3022 O O . PRO A 1 414 ? -20.375 19.825 19.803 1.00 36.91 414 PRO A O 1
ATOM 3025 N N . PRO A 1 415 ? -19.687 21.348 18.291 1.00 34.50 415 PRO A N 1
ATOM 3026 C CA . PRO A 1 415 ? -19.761 20.419 17.176 1.00 34.50 415 PRO A CA 1
ATOM 3027 C C . PRO A 1 415 ? -18.787 19.248 17.390 1.00 34.50 415 PRO A C 1
ATOM 3029 O O . PRO A 1 415 ? -17.664 19.462 17.860 1.00 34.50 415 PRO A O 1
ATOM 3032 N N . PRO A 1 416 ? -19.183 18.012 17.042 1.00 40.44 416 PRO A N 1
ATOM 3033 C CA . PRO A 1 416 ? -18.309 16.854 17.137 1.00 40.44 416 PRO A CA 1
ATOM 3034 C C . PRO A 1 416 ? -17.105 17.038 16.206 1.00 40.44 416 PRO A C 1
ATOM 3036 O O . PRO A 1 416 ? -17.247 17.500 15.073 1.00 40.44 416 PRO A O 1
ATOM 3039 N N . ALA A 1 417 ? -15.922 16.623 16.666 1.00 37.06 417 ALA A N 1
ATOM 3040 C CA . ALA A 1 417 ? -14.650 16.684 15.936 1.00 37.06 417 ALA A CA 1
ATOM 3041 C C . ALA A 1 417 ? -14.713 16.128 14.489 1.00 37.06 417 ALA A C 1
ATOM 3043 O O . ALA A 1 417 ? -13.904 16.499 13.641 1.00 37.06 417 ALA A O 1
ATOM 3044 N N . ALA A 1 418 ? -15.718 15.301 14.184 1.00 33.00 418 ALA A N 1
ATOM 3045 C CA . ALA A 1 418 ? -16.028 14.776 12.858 1.00 33.00 418 ALA A CA 1
ATOM 3046 C C . ALA A 1 418 ? -16.314 15.856 11.792 1.00 33.00 418 ALA A C 1
ATOM 3048 O O . ALA A 1 418 ? -15.873 15.710 10.656 1.00 33.00 418 ALA A O 1
ATOM 3049 N N . ALA A 1 419 ? -16.988 16.962 12.136 1.00 37.38 419 ALA A N 1
ATOM 3050 C CA . ALA A 1 419 ? -17.314 18.019 11.166 1.00 37.38 419 ALA A CA 1
ATOM 3051 C C . ALA A 1 419 ? -16.070 18.808 10.710 1.00 37.38 419 ALA A C 1
ATOM 3053 O O . ALA A 1 419 ? -15.998 19.278 9.576 1.00 37.38 419 ALA A O 1
ATOM 3054 N N . LEU A 1 420 ? -15.062 18.906 11.580 1.00 37.94 420 LEU A N 1
ATOM 3055 C CA . LEU A 1 420 ? -13.777 19.538 11.284 1.00 37.94 420 LEU A CA 1
ATOM 3056 C C . LEU A 1 420 ? -12.846 18.636 10.464 1.00 37.94 420 LEU A C 1
ATOM 3058 O O . LEU A 1 420 ? -12.140 19.116 9.578 1.00 37.94 420 LEU A O 1
ATOM 3062 N N . LEU A 1 421 ? -12.882 17.327 10.726 1.00 36.62 421 LEU A N 1
ATOM 3063 C CA . LEU A 1 421 ? -12.173 16.313 9.942 1.00 36.62 421 LEU A CA 1
ATOM 3064 C C . LEU A 1 421 ? -12.745 16.176 8.522 1.00 36.62 421 LEU A C 1
ATOM 3066 O O . LEU A 1 421 ? -11.983 15.984 7.579 1.00 36.62 421 LEU A O 1
ATOM 3070 N N . LEU A 1 422 ? -14.057 16.364 8.345 1.00 37.38 422 LEU A N 1
ATOM 3071 C CA . LEU A 1 422 ? -14.713 16.442 7.031 1.00 37.38 422 LEU A CA 1
ATOM 3072 C C . LEU A 1 422 ? -14.235 17.647 6.200 1.00 37.38 422 LEU A C 1
ATOM 3074 O O . LEU A 1 422 ? -14.041 17.519 4.993 1.00 37.38 422 LEU A O 1
ATOM 3078 N N . LEU A 1 423 ? -13.979 18.796 6.834 1.00 37.28 423 LEU A N 1
ATOM 3079 C CA . LEU A 1 423 ? -13.437 19.986 6.163 1.00 37.28 423 LEU A CA 1
ATOM 3080 C C . LEU A 1 423 ? -11.951 19.837 5.800 1.00 37.28 423 LEU A C 1
ATOM 3082 O O . LEU A 1 423 ? -11.532 20.301 4.741 1.00 37.28 423 LEU A O 1
ATOM 3086 N N . ALA A 1 424 ? -11.169 19.142 6.633 1.00 38.97 424 ALA A N 1
ATOM 3087 C CA . ALA A 1 424 ? -9.818 18.719 6.272 1.00 38.97 424 ALA A CA 1
ATOM 3088 C C . ALA A 1 424 ? -9.839 17.702 5.115 1.00 38.97 424 ALA A C 1
ATOM 3090 O O . ALA A 1 424 ? -9.026 17.809 4.208 1.00 38.97 424 ALA A O 1
ATOM 3091 N N . GLY A 1 425 ? -10.809 16.781 5.082 1.00 37.50 425 GLY A N 1
ATOM 3092 C CA . GLY A 1 425 ? -11.028 15.855 3.963 1.00 37.50 425 GLY A CA 1
ATOM 3093 C C . GLY A 1 425 ? -11.375 16.553 2.642 1.00 37.50 425 GLY A C 1
ATOM 3094 O O . GLY A 1 425 ? -10.940 16.106 1.583 1.00 37.50 425 GLY A O 1
ATOM 3095 N N . LEU A 1 426 ? -12.071 17.696 2.695 1.00 38.00 426 LEU A N 1
ATOM 3096 C CA . LEU A 1 426 ? -12.417 18.497 1.514 1.00 38.00 426 LEU A CA 1
ATOM 3097 C C . LEU A 1 426 ? -11.209 19.209 0.870 1.00 38.00 426 LEU A C 1
ATOM 3099 O O . LEU A 1 426 ? -11.211 19.449 -0.336 1.00 38.00 426 LEU A O 1
ATOM 3103 N N . LEU A 1 427 ? -10.141 19.480 1.633 1.00 36.88 427 LEU A N 1
ATOM 3104 C CA . LEU A 1 427 ? -8.847 19.931 1.091 1.00 36.88 427 LEU A CA 1
ATOM 3105 C C . LEU A 1 427 ? -8.118 18.846 0.289 1.00 36.88 427 LEU A C 1
ATOM 3107 O O . LEU A 1 427 ? -7.266 19.172 -0.538 1.00 36.88 427 LEU A O 1
ATOM 3111 N N . PHE A 1 428 ? -8.464 17.576 0.516 1.00 39.50 428 PHE A N 1
ATOM 3112 C CA . PHE A 1 428 ? -7.945 16.420 -0.216 1.00 39.50 428 PHE A CA 1
ATOM 3113 C C . PHE A 1 428 ? -8.879 15.947 -1.338 1.00 39.50 428 PHE A C 1
ATOM 3115 O O . PHE A 1 428 ? -8.470 15.145 -2.173 1.00 39.50 428 PHE A O 1
ATOM 3122 N N . SER A 1 429 ? -10.101 16.479 -1.434 1.00 33.34 429 SER A N 1
ATOM 3123 C CA . SER A 1 429 ? -11.063 16.110 -2.474 1.00 33.34 429 SER A CA 1
ATOM 3124 C C . SER A 1 429 ? -11.041 17.094 -3.648 1.00 33.34 429 SER A C 1
ATOM 3126 O O . SER A 1 429 ? -11.993 17.832 -3.903 1.00 33.34 429 SER A O 1
ATOM 3128 N N . GLY A 1 430 ? -9.941 17.088 -4.396 1.00 29.19 430 GLY A N 1
ATOM 3129 C CA . GLY A 1 430 ? -9.942 17.550 -5.781 1.00 29.19 430 GLY A CA 1
ATOM 3130 C C . GLY A 1 430 ? -10.310 16.377 -6.683 1.00 29.19 430 GLY A C 1
ATOM 3131 O O . GLY A 1 430 ? -9.423 15.624 -7.063 1.00 29.19 430 GLY A O 1
ATOM 3132 N N . SER A 1 431 ? -11.602 16.239 -7.004 1.00 30.25 431 SER A N 1
ATOM 3133 C CA . SER A 1 431 ? -12.209 15.178 -7.838 1.00 30.25 431 SER A CA 1
ATOM 3134 C C . SER A 1 431 ? -11.992 13.742 -7.336 1.00 30.25 431 SER A C 1
ATOM 3136 O O . SER A 1 431 ? -10.952 13.143 -7.566 1.00 30.25 431 SER A O 1
ATOM 3138 N N . GLY A 1 432 ? -13.025 13.197 -6.680 1.00 30.11 432 GLY A N 1
ATOM 3139 C CA . GLY A 1 432 ? -13.320 11.763 -6.585 1.00 30.11 432 GLY A CA 1
ATOM 3140 C C . GLY A 1 432 ? -12.134 10.815 -6.420 1.00 30.11 432 GLY A C 1
ATOM 3141 O O . GLY A 1 432 ? -11.887 10.006 -7.302 1.00 30.11 432 GLY A O 1
ATOM 3142 N N . PHE A 1 433 ? -11.459 10.857 -5.276 1.00 25.48 433 PHE A N 1
ATOM 3143 C CA . PHE A 1 433 ? -10.713 9.699 -4.795 1.00 25.48 433 PHE A CA 1
ATOM 3144 C C . PHE A 1 433 ? -11.213 9.360 -3.396 1.00 25.48 433 PHE A C 1
ATOM 3146 O O . PHE A 1 433 ? -11.100 10.152 -2.461 1.00 25.48 433 PHE A O 1
ATOM 3153 N N . GLN A 1 434 ? -11.825 8.182 -3.290 1.00 26.47 434 GLN A N 1
ATOM 3154 C CA . GLN A 1 434 ? -12.063 7.482 -2.034 1.00 26.47 434 GLN A CA 1
ATOM 3155 C C . GLN A 1 434 ? -10.753 7.477 -1.234 1.00 26.47 434 GLN A C 1
ATOM 3157 O O . GLN A 1 434 ? -9.760 6.898 -1.672 1.00 26.47 434 GLN A O 1
ATOM 3162 N N . ILE A 1 435 ? -10.733 8.154 -0.084 1.00 21.73 435 ILE A N 1
ATOM 3163 C CA . ILE A 1 435 ? -9.576 8.176 0.813 1.00 21.73 435 ILE A CA 1
ATOM 3164 C C . ILE A 1 435 ? -9.512 6.811 1.511 1.00 21.73 435 ILE A C 1
ATOM 3166 O O . ILE A 1 435 ? -10.072 6.627 2.588 1.00 21.73 435 ILE A O 1
ATOM 3170 N N . HIS A 1 436 ? -8.827 5.852 0.891 1.00 26.34 436 HIS A N 1
ATOM 3171 C CA . HIS A 1 436 ? -8.312 4.673 1.576 1.00 26.34 436 HIS A CA 1
ATOM 3172 C C . HIS A 1 436 ? -6.897 4.997 2.057 1.00 26.34 436 HIS A C 1
ATOM 3174 O O . HIS A 1 436 ? -5.955 5.055 1.272 1.00 26.34 436 HIS A O 1
ATOM 3180 N N . ALA A 1 437 ? -6.728 5.212 3.360 1.00 26.47 437 ALA A N 1
ATOM 3181 C CA . ALA A 1 437 ? -5.420 5.072 3.985 1.00 26.47 437 ALA A CA 1
ATOM 3182 C C . ALA A 1 437 ? -5.117 3.570 4.111 1.00 26.47 437 ALA A C 1
ATOM 3184 O O . ALA A 1 437 ? -5.344 2.960 5.154 1.00 26.47 437 ALA A O 1
ATOM 3185 N N . SER A 1 438 ? -4.692 2.937 3.022 1.00 28.09 438 SER A N 1
ATOM 3186 C CA . SER A 1 438 ? -4.164 1.568 2.993 1.00 28.09 438 SER A CA 1
ATOM 3187 C C . SER A 1 438 ? -3.338 1.407 1.719 1.00 28.09 438 SER A C 1
ATOM 3189 O O . SER A 1 438 ? -3.654 2.023 0.708 1.00 28.09 438 SER A O 1
ATOM 3191 N N . THR A 1 439 ? -2.278 0.606 1.786 1.00 32.25 439 THR A N 1
ATOM 3192 C CA . THR A 1 439 ? -1.600 -0.120 0.693 1.00 32.25 439 THR A CA 1
ATOM 3193 C C . THR A 1 439 ? -2.467 -0.271 -0.576 1.00 32.25 439 THR A C 1
ATOM 3195 O O . THR A 1 439 ? -3.670 -0.478 -0.411 1.00 32.25 439 THR A O 1
ATOM 3198 N N . PRO A 1 440 ? -1.921 -0.191 -1.815 1.00 33.81 440 PRO A N 1
ATOM 3199 C CA . PRO A 1 440 ? -2.713 -0.321 -3.043 1.00 33.81 440 PRO A CA 1
ATOM 3200 C C . PRO A 1 440 ? -3.726 -1.460 -2.928 1.00 33.81 440 PRO A C 1
ATOM 3202 O O . PRO A 1 440 ? -3.386 -2.555 -2.481 1.00 33.81 440 PRO A O 1
ATOM 3205 N N . VAL A 1 441 ? -4.975 -1.175 -3.306 1.00 44.53 441 VAL A N 1
ATOM 3206 C CA . VAL A 1 441 ? -6.146 -2.053 -3.120 1.00 44.53 441 VAL A CA 1
ATOM 3207 C C . VAL A 1 441 ? -5.994 -3.403 -3.858 1.00 44.53 441 VAL A C 1
ATOM 3209 O O . VAL A 1 441 ? -6.804 -4.297 -3.665 1.00 44.53 441 VAL A O 1
ATOM 3212 N N . GLY A 1 442 ? -4.916 -3.608 -4.625 1.00 52.69 442 GLY A N 1
ATOM 3213 C CA . GLY A 1 442 ? -4.537 -4.888 -5.225 1.00 52.69 442 GLY A CA 1
ATOM 3214 C C . GLY A 1 442 ? -3.056 -5.217 -5.039 1.00 52.69 442 GLY A C 1
ATOM 3215 O O . GLY A 1 442 ? -2.281 -5.148 -5.988 1.00 52.69 442 GLY A O 1
ATOM 3216 N N . GLY A 1 443 ? -2.646 -5.621 -3.832 1.00 72.94 443 GLY A N 1
ATOM 3217 C CA . GLY A 1 443 ? -1.402 -6.387 -3.683 1.00 72.94 443 GLY A CA 1
ATOM 3218 C C . GLY A 1 443 ? -1.414 -7.653 -4.560 1.00 72.94 443 GLY A C 1
ATOM 3219 O O . GLY A 1 443 ? -2.406 -7.967 -5.210 1.00 72.94 443 GLY A O 1
ATOM 3220 N N . LEU A 1 444 ? -0.327 -8.424 -4.587 1.00 91.69 444 LEU A N 1
ATOM 3221 C CA . LEU A 1 444 ? -0.323 -9.670 -5.357 1.00 91.69 444 LEU A CA 1
ATOM 3222 C C . LEU A 1 444 ? -1.308 -10.674 -4.724 1.00 91.69 444 LEU A C 1
ATOM 3224 O O . LEU A 1 444 ? -1.056 -11.160 -3.625 1.00 91.69 444 LEU A O 1
ATOM 3228 N N . ALA A 1 445 ? -2.417 -10.991 -5.387 1.00 94.31 445 ALA A N 1
ATOM 3229 C CA . ALA A 1 445 ? -3.311 -12.097 -5.055 1.00 94.31 445 ALA A CA 1
ATOM 3230 C C . ALA A 1 445 ? -2.713 -13.426 -5.535 1.00 94.31 445 ALA A C 1
ATOM 3232 O O . ALA A 1 445 ? -1.979 -13.451 -6.521 1.00 94.31 445 ALA A O 1
ATOM 3233 N N . VAL A 1 446 ? -3.045 -14.532 -4.866 1.00 97.31 446 VAL A N 1
ATOM 3234 C CA . VAL A 1 446 ? -2.630 -15.883 -5.270 1.00 97.31 446 VAL A CA 1
ATOM 3235 C C . VAL A 1 446 ? -3.815 -16.842 -5.218 1.00 97.31 446 VAL A C 1
ATOM 3237 O O . VAL A 1 446 ? -4.647 -16.760 -4.316 1.00 97.31 446 VAL A O 1
ATOM 3240 N N . GLY A 1 447 ? -3.895 -17.747 -6.189 1.00 97.25 447 GLY A N 1
ATOM 3241 C CA . GLY A 1 447 ? -4.891 -18.811 -6.259 1.00 97.25 447 GLY A CA 1
ATOM 3242 C C . GLY A 1 447 ? -4.241 -20.111 -6.714 1.00 97.25 447 GLY A C 1
ATOM 3243 O O . GLY A 1 447 ? -3.433 -20.097 -7.639 1.00 97.25 447 GLY A O 1
ATOM 3244 N N . VAL A 1 448 ? -4.595 -21.231 -6.089 1.00 97.69 448 VAL A N 1
ATOM 3245 C CA . VAL A 1 448 ? -4.163 -22.574 -6.505 1.00 97.69 448 VAL A CA 1
ATOM 3246 C C . VAL A 1 448 ? -5.384 -23.451 -6.781 1.00 97.69 448 VAL A C 1
ATOM 3248 O O . VAL A 1 448 ? -6.399 -23.339 -6.088 1.00 97.69 448 VAL A O 1
ATOM 3251 N N . SER A 1 449 ? -5.319 -24.282 -7.822 1.00 95.69 449 SER A N 1
ATOM 3252 C CA . SER A 1 449 ? -6.376 -25.246 -8.125 1.00 95.69 449 SER A CA 1
ATOM 3253 C C . SER A 1 449 ? -6.406 -26.362 -7.086 1.00 95.69 449 SER A C 1
ATOM 3255 O O . SER A 1 449 ? -5.400 -26.691 -6.462 1.00 95.69 449 SER A O 1
ATOM 3257 N N . SER A 1 450 ? -7.573 -26.972 -6.897 1.00 92.25 450 SER A N 1
ATOM 3258 C CA . SER A 1 450 ? -7.766 -27.996 -5.860 1.00 92.25 450 SER A CA 1
ATOM 3259 C C . SER A 1 450 ? -6.962 -29.278 -6.083 1.00 92.25 450 SER A C 1
ATOM 3261 O O . SER A 1 450 ? -6.673 -29.996 -5.128 1.00 92.25 450 SER A O 1
ATOM 3263 N N . ASP A 1 451 ? -6.595 -29.553 -7.335 1.00 92.94 451 ASP A N 1
ATOM 3264 C CA . ASP A 1 451 ? -5.726 -30.659 -7.735 1.00 92.94 451 ASP A CA 1
ATOM 3265 C C . ASP A 1 451 ? -4.235 -30.281 -7.762 1.00 92.94 451 ASP A C 1
ATOM 3267 O O . ASP A 1 451 ? -3.401 -31.110 -8.126 1.00 92.94 451 ASP A O 1
ATOM 3271 N N . GLY A 1 452 ? -3.897 -29.036 -7.411 1.00 93.44 452 GLY A N 1
ATOM 3272 C CA . GLY A 1 452 ? -2.532 -28.525 -7.363 1.00 93.44 452 GLY A CA 1
ATOM 3273 C C . GLY A 1 452 ? -1.848 -28.382 -8.722 1.00 93.44 452 GLY A C 1
ATOM 3274 O O . GLY A 1 452 ? -0.633 -28.210 -8.749 1.00 93.44 452 GLY A O 1
ATOM 3275 N N . LYS A 1 453 ? -2.577 -28.471 -9.844 1.00 93.81 453 LYS A N 1
ATOM 3276 C CA . LYS A 1 453 ? -2.000 -28.367 -11.198 1.00 93.81 453 LYS A CA 1
ATOM 3277 C C . LYS A 1 453 ? -1.822 -26.938 -11.691 1.00 93.81 453 LYS A C 1
ATOM 3279 O O . LYS A 1 453 ? -0.942 -26.692 -12.512 1.00 93.81 453 LYS A O 1
ATOM 3284 N N . PHE A 1 454 ? -2.641 -26.008 -11.212 1.00 96.31 454 PHE A N 1
ATOM 3285 C CA . PHE A 1 454 ? -2.589 -24.608 -11.606 1.00 96.31 454 PHE A CA 1
ATOM 3286 C C . PHE A 1 454 ? -2.278 -23.728 -10.404 1.00 96.31 454 PHE A C 1
ATOM 3288 O O . PHE A 1 454 ? -2.914 -23.839 -9.358 1.00 96.31 454 PHE A O 1
ATOM 3295 N N . LEU A 1 455 ? -1.327 -22.817 -10.585 1.00 98.31 455 LEU A N 1
ATOM 3296 C CA . LEU A 1 455 ? -1.023 -21.744 -9.652 1.00 98.31 455 LEU A CA 1
ATOM 3297 C C . LEU A 1 455 ? -1.087 -20.429 -10.424 1.00 98.31 455 LEU A C 1
ATOM 3299 O O . LEU A 1 455 ? -0.470 -20.290 -11.478 1.00 98.31 455 LEU A O 1
ATOM 3303 N N . ALA A 1 456 ? -1.845 -19.475 -9.903 1.00 98.25 456 ALA A N 1
ATOM 3304 C CA . ALA A 1 456 ? -2.019 -18.165 -10.502 1.00 98.25 456 ALA A CA 1
ATOM 3305 C C . ALA A 1 456 ? -1.705 -17.069 -9.485 1.00 98.25 456 ALA A C 1
ATOM 3307 O O . ALA A 1 456 ? -2.029 -17.202 -8.302 1.00 98.25 456 ALA A O 1
ATOM 3308 N N . ALA A 1 457 ? -1.110 -15.976 -9.951 1.00 97.94 457 ALA A N 1
ATOM 3309 C CA . ALA A 1 457 ? -0.919 -14.769 -9.163 1.00 97.94 457 ALA A CA 1
ATOM 3310 C C . ALA A 1 457 ? -1.232 -13.528 -10.001 1.00 97.94 457 ALA A C 1
ATOM 3312 O O . ALA A 1 457 ? -0.958 -13.518 -11.195 1.00 97.94 457 ALA A O 1
ATOM 3313 N N . ALA A 1 458 ? -1.814 -12.489 -9.411 1.00 95.06 458 ALA A N 1
ATOM 3314 C CA . ALA A 1 458 ? -2.131 -11.250 -10.125 1.00 95.06 458 ALA A CA 1
ATOM 3315 C C . ALA A 1 458 ? -2.322 -10.090 -9.147 1.00 95.06 458 ALA A C 1
ATOM 3317 O O . ALA A 1 458 ? -2.746 -10.324 -8.020 1.00 95.06 458 ALA A O 1
ATOM 3318 N N . GLY A 1 459 ? -2.017 -8.857 -9.548 1.00 90.31 459 GLY A N 1
ATOM 3319 C CA . GLY A 1 459 ? -2.104 -7.695 -8.655 1.00 90.31 459 GLY A CA 1
ATOM 3320 C C . GLY A 1 459 ? -2.330 -6.373 -9.387 1.00 90.31 459 GLY A C 1
ATOM 3321 O O . GLY A 1 459 ? -2.905 -6.341 -10.477 1.00 90.31 459 GLY A O 1
ATOM 3322 N N . ASP A 1 460 ? -1.875 -5.273 -8.786 1.00 85.88 460 ASP A N 1
ATOM 3323 C CA . ASP A 1 460 ? -2.042 -3.896 -9.280 1.00 85.88 460 ASP A CA 1
ATOM 3324 C C . ASP A 1 460 ? -1.328 -3.575 -10.591 1.00 85.88 460 ASP A C 1
ATOM 3326 O O . ASP A 1 460 ? -1.712 -2.631 -11.284 1.00 85.88 460 ASP A O 1
ATOM 3330 N N . ASN A 1 461 ? -0.379 -4.407 -11.006 1.00 88.69 461 ASN A N 1
ATOM 3331 C CA . ASN A 1 461 ? 0.222 -4.323 -12.329 1.00 88.69 461 ASN A CA 1
ATOM 3332 C C . ASN A 1 461 ? -0.674 -4.869 -13.456 1.00 88.69 461 ASN A C 1
ATOM 3334 O O . ASN A 1 461 ? -0.275 -4.811 -14.617 1.00 88.69 461 ASN A O 1
ATOM 3338 N N . ARG A 1 462 ? -1.871 -5.383 -13.130 1.00 91.12 462 ARG A N 1
ATOM 3339 C CA . ARG A 1 462 ? -2.874 -5.888 -14.084 1.00 91.12 462 ARG A CA 1
ATOM 3340 C C . ARG A 1 462 ? -2.372 -7.043 -14.951 1.00 91.12 462 ARG A C 1
ATOM 3342 O O . ARG A 1 462 ? -2.865 -7.252 -16.060 1.00 91.12 462 ARG A O 1
ATOM 3349 N N . VAL A 1 463 ? -1.401 -7.806 -14.452 1.00 93.94 463 VAL A N 1
ATOM 3350 C CA . VAL A 1 463 ? -0.889 -9.015 -15.103 1.00 93.94 463 VAL A CA 1
ATOM 3351 C C . VAL A 1 463 ? -1.323 -10.237 -14.306 1.00 93.94 463 VAL A C 1
ATOM 3353 O O . VAL A 1 463 ? -1.068 -10.332 -13.108 1.00 93.94 463 VAL A O 1
ATOM 3356 N N . LEU A 1 464 ? -1.952 -11.187 -14.991 1.00 96.12 464 LEU A N 1
ATOM 3357 C CA . LEU A 1 464 ? -2.206 -12.534 -14.508 1.00 96.12 464 LEU A CA 1
ATOM 3358 C C . LEU A 1 464 ? -1.013 -13.429 -14.865 1.00 96.12 464 LEU A C 1
ATOM 3360 O O . LEU A 1 464 ? -0.757 -13.731 -16.030 1.00 96.12 464 LEU A O 1
ATOM 3364 N N . TYR A 1 465 ? -0.279 -13.847 -13.844 1.00 97.94 465 TYR A N 1
ATOM 3365 C CA . TYR A 1 465 ? 0.830 -14.785 -13.922 1.00 97.94 465 TYR A CA 1
ATOM 3366 C C . TYR A 1 465 ? 0.313 -16.203 -13.724 1.00 97.94 465 TYR A C 1
ATOM 3368 O O . TYR A 1 465 ? -0.310 -16.490 -12.703 1.00 97.94 465 TYR A O 1
ATOM 3376 N N . ILE A 1 466 ? 0.615 -17.097 -14.662 1.00 98.00 466 ILE A N 1
ATOM 3377 C CA . ILE A 1 466 ? 0.416 -18.539 -14.490 1.00 98.00 466 ILE A CA 1
ATOM 3378 C C . ILE A 1 466 ? 1.765 -19.147 -14.154 1.00 98.00 466 ILE A C 1
ATOM 3380 O O . ILE A 1 466 ? 2.723 -18.987 -14.914 1.00 98.00 466 ILE A O 1
ATOM 3384 N N . LEU A 1 467 ? 1.842 -19.821 -13.014 1.00 98.19 467 LEU A N 1
ATOM 3385 C CA . LEU A 1 467 ? 3.074 -20.335 -12.439 1.00 98.19 467 LEU A CA 1
ATOM 3386 C C . LEU A 1 467 ? 3.051 -21.857 -12.369 1.00 98.19 467 LEU A C 1
ATOM 3388 O O . LEU A 1 467 ? 2.000 -22.484 -12.241 1.00 98.19 467 LEU A O 1
ATOM 3392 N N . ASP A 1 468 ? 4.240 -22.446 -12.394 1.00 96.75 468 ASP A N 1
ATOM 3393 C CA . ASP A 1 468 ? 4.430 -23.829 -11.978 1.00 96.75 468 ASP A CA 1
ATOM 3394 C C . ASP A 1 468 ? 4.193 -23.961 -10.462 1.00 96.75 468 ASP A C 1
ATOM 3396 O O . ASP A 1 468 ? 4.868 -23.278 -9.683 1.00 96.75 468 ASP A O 1
ATOM 3400 N N . PRO A 1 469 ? 3.280 -24.829 -10.000 1.00 95.81 469 PRO A N 1
ATOM 3401 C CA . PRO A 1 469 ? 2.972 -24.963 -8.576 1.00 95.81 469 PRO A CA 1
ATOM 3402 C C . PRO A 1 469 ? 4.137 -25.474 -7.717 1.00 95.81 469 PRO A C 1
ATOM 3404 O O . PRO A 1 469 ? 4.124 -25.285 -6.499 1.00 95.81 469 PRO A O 1
ATOM 3407 N N . VAL A 1 470 ? 5.139 -26.123 -8.317 1.00 94.44 470 VAL A N 1
ATOM 3408 C CA . VAL A 1 470 ? 6.295 -26.698 -7.617 1.00 94.44 470 VAL A CA 1
ATOM 3409 C C . VAL A 1 470 ? 7.505 -25.778 -7.741 1.00 94.44 470 VAL A C 1
ATOM 3411 O O . VAL A 1 470 ? 8.135 -25.435 -6.737 1.00 94.44 470 VAL A O 1
ATOM 3414 N N . THR A 1 471 ? 7.846 -25.361 -8.962 1.00 95.88 471 THR A N 1
ATOM 3415 C CA . THR A 1 471 ? 9.032 -24.531 -9.204 1.00 95.88 471 THR A CA 1
ATOM 3416 C C . THR A 1 471 ? 8.778 -23.046 -8.971 1.00 95.88 471 THR A C 1
ATOM 3418 O O . THR A 1 471 ? 9.751 -22.321 -8.763 1.00 95.88 471 THR A O 1
ATOM 3421 N N . LEU A 1 472 ? 7.518 -22.601 -8.931 1.00 97.50 472 LEU A N 1
ATOM 3422 C CA . LEU A 1 472 ? 7.103 -21.195 -8.859 1.00 97.50 472 LEU A CA 1
ATOM 3423 C C . LEU A 1 472 ? 7.580 -20.347 -10.049 1.00 97.50 472 LEU A C 1
ATOM 3425 O O . LEU A 1 472 ? 7.571 -19.123 -9.979 1.00 97.50 472 LEU A O 1
ATOM 3429 N N . GLU A 1 473 ? 8.008 -20.978 -11.143 1.00 96.56 473 GLU A N 1
ATOM 3430 C CA . GLU A 1 473 ? 8.384 -20.267 -12.362 1.00 96.56 473 GLU A CA 1
ATOM 3431 C C . GLU A 1 473 ? 7.147 -19.795 -13.118 1.00 96.56 473 GLU A C 1
ATOM 3433 O O . GLU A 1 473 ? 6.228 -20.578 -13.372 1.00 96.56 473 GLU A O 1
ATOM 3438 N N . THR A 1 474 ? 7.167 -18.543 -13.565 1.00 97.62 474 THR A N 1
ATOM 3439 C CA . THR A 1 474 ? 6.141 -17.988 -14.448 1.00 97.62 474 THR A CA 1
ATOM 3440 C C . THR A 1 474 ? 6.195 -18.653 -15.821 1.00 97.62 474 THR A C 1
ATOM 3442 O O . THR A 1 474 ? 7.153 -18.482 -16.576 1.00 97.62 474 THR A O 1
ATOM 3445 N N . LYS A 1 475 ? 5.135 -19.388 -16.163 1.00 96.62 475 LYS A N 1
ATOM 3446 C CA . LYS A 1 475 ? 4.945 -20.048 -17.460 1.00 96.62 475 LYS A CA 1
ATOM 3447 C C . LYS A 1 475 ? 4.243 -19.148 -18.467 1.00 96.62 475 LYS A C 1
ATOM 3449 O O . LYS A 1 475 ? 4.570 -19.205 -19.648 1.00 96.62 475 LYS A O 1
ATOM 3454 N N . GLN A 1 476 ? 3.300 -18.320 -18.019 1.00 96.44 476 GLN A N 1
ATOM 3455 C CA . GLN A 1 476 ? 2.575 -17.382 -18.880 1.00 96.44 476 GLN A CA 1
ATOM 3456 C C . GLN A 1 476 ? 2.272 -16.073 -18.153 1.00 96.44 476 GLN A C 1
ATOM 3458 O O . GLN A 1 476 ? 2.152 -16.038 -16.928 1.00 96.44 476 GLN A O 1
ATOM 3463 N N . ARG A 1 477 ? 2.143 -14.998 -18.935 1.00 96.56 477 ARG A N 1
ATOM 3464 C CA . ARG A 1 477 ? 1.697 -13.675 -18.490 1.00 96.56 477 ARG A CA 1
ATOM 3465 C C . ARG A 1 477 ? 0.528 -13.268 -19.378 1.00 96.56 477 ARG A C 1
ATOM 3467 O O . ARG A 1 477 ? 0.693 -13.182 -20.592 1.00 96.56 477 ARG A O 1
ATOM 3474 N N . ILE A 1 478 ? -0.631 -13.045 -18.777 1.00 95.81 478 ILE A N 1
ATOM 3475 C CA . ILE A 1 478 ? -1.862 -12.639 -19.456 1.00 95.81 478 ILE A CA 1
ATOM 3476 C C . ILE A 1 478 ? -2.249 -11.253 -18.944 1.00 95.81 478 ILE A C 1
ATOM 3478 O O . ILE A 1 478 ? -2.121 -10.969 -17.755 1.00 95.81 478 ILE A O 1
ATOM 3482 N N . LEU A 1 479 ? -2.710 -10.372 -19.829 1.00 92.06 479 LEU A N 1
ATOM 3483 C CA . LEU A 1 479 ? -3.254 -9.083 -19.413 1.00 92.06 479 LEU A CA 1
ATOM 3484 C C . LEU A 1 479 ? -4.594 -9.321 -18.706 1.00 92.06 479 LEU A C 1
ATOM 3486 O O . LEU A 1 479 ? -5.531 -9.822 -19.320 1.00 92.06 479 LEU A O 1
ATOM 3490 N N . ALA A 1 480 ? -4.680 -8.955 -17.429 1.00 87.62 480 ALA A N 1
ATOM 3491 C CA . ALA A 1 480 ? -5.909 -9.069 -16.650 1.00 87.62 480 ALA A CA 1
ATOM 3492 C C . ALA A 1 480 ? -6.890 -7.921 -16.915 1.00 87.62 480 ALA A C 1
ATOM 3494 O O . ALA A 1 480 ? -8.023 -8.031 -16.482 1.00 87.62 480 ALA A O 1
ATOM 3495 N N . ASP A 1 481 ? -6.438 -6.836 -17.562 1.00 83.06 481 ASP A N 1
ATOM 3496 C CA . ASP A 1 481 ? -7.149 -5.577 -17.867 1.00 83.06 481 ASP A CA 1
ATOM 3497 C C . ASP A 1 481 ? -7.674 -4.758 -16.672 1.00 83.06 481 ASP A C 1
ATOM 3499 O O . ASP A 1 481 ? -7.973 -3.572 -16.824 1.00 83.06 481 ASP A O 1
ATOM 3503 N N . THR A 1 482 ? -7.637 -5.327 -15.468 1.00 87.06 482 THR A N 1
ATOM 3504 C CA . THR A 1 482 ? -8.085 -4.713 -14.216 1.00 87.06 482 THR A CA 1
ATOM 3505 C C . THR A 1 482 ? -7.106 -4.970 -13.063 1.00 87.06 482 THR A C 1
ATOM 3507 O O . THR A 1 482 ? -6.199 -5.802 -13.165 1.00 87.06 482 THR A O 1
ATOM 3510 N N . THR A 1 483 ? -7.256 -4.230 -11.962 1.00 89.81 483 THR A N 1
ATOM 3511 C CA . THR A 1 483 ? -6.465 -4.436 -10.740 1.00 89.81 483 THR A CA 1
ATOM 3512 C C . THR A 1 483 ? -7.067 -5.570 -9.922 1.00 89.81 483 THR A C 1
ATOM 3514 O O . THR A 1 483 ? -8.199 -5.473 -9.455 1.00 89.81 483 THR A O 1
ATOM 3517 N N . VAL A 1 484 ? -6.297 -6.640 -9.725 1.00 90.25 484 VAL A N 1
ATOM 3518 C CA . VAL A 1 484 ? -6.796 -7.871 -9.102 1.00 90.25 484 VAL A CA 1
ATOM 3519 C C . VAL A 1 484 ? -6.717 -7.814 -7.581 1.00 90.25 484 VAL A C 1
ATOM 3521 O O . VAL A 1 484 ? -5.699 -7.422 -7.017 1.00 90.25 484 VAL A O 1
ATOM 3524 N N . VAL A 1 485 ? -7.781 -8.276 -6.926 1.00 88.69 485 VAL A N 1
ATOM 3525 C CA . VAL A 1 485 ? -7.904 -8.374 -5.465 1.00 88.69 485 VAL A CA 1
ATOM 3526 C C . VAL A 1 485 ? -7.887 -9.833 -5.001 1.00 88.69 485 VAL A C 1
ATOM 3528 O O . VAL A 1 485 ? -7.319 -10.148 -3.953 1.00 88.69 485 VAL A O 1
ATOM 3531 N N . LYS A 1 486 ? -8.504 -10.755 -5.756 1.00 91.88 486 LYS A N 1
ATOM 3532 C CA . LYS A 1 486 ? -8.610 -12.169 -5.356 1.00 91.88 486 LYS A CA 1
ATOM 3533 C C . LYS A 1 486 ? -8.670 -13.119 -6.548 1.00 91.88 486 LYS A C 1
ATOM 3535 O O . LYS A 1 486 ? -9.266 -12.796 -7.568 1.00 91.88 486 LYS A O 1
ATOM 3540 N N . LEU A 1 487 ? -8.098 -14.311 -6.375 1.00 95.81 487 LEU A N 1
ATOM 3541 C CA . LEU A 1 487 ? -8.069 -15.389 -7.364 1.00 95.81 487 LEU A CA 1
ATOM 3542 C C . LEU A 1 487 ? -8.611 -16.684 -6.752 1.00 95.81 487 LEU A C 1
ATOM 3544 O O . LEU A 1 487 ? -8.134 -17.117 -5.701 1.00 95.81 487 LEU A O 1
ATOM 3548 N N . ILE A 1 488 ? -9.609 -17.299 -7.386 1.00 95.81 488 ILE A N 1
ATOM 3549 C CA . ILE A 1 488 ? -10.254 -18.532 -6.910 1.00 95.81 488 ILE A CA 1
ATOM 3550 C C . ILE A 1 488 ? -10.525 -19.463 -8.088 1.00 95.81 488 ILE A C 1
ATOM 3552 O O . ILE A 1 488 ? -11.193 -19.078 -9.040 1.00 95.81 488 ILE A O 1
ATOM 3556 N N . PHE A 1 489 ? -10.070 -20.710 -8.003 1.00 97.00 489 PHE A N 1
ATOM 3557 C CA . PHE A 1 489 ? -10.433 -21.734 -8.982 1.00 97.00 489 PHE A CA 1
ATOM 3558 C C . PHE A 1 489 ? -11.821 -22.319 -8.693 1.00 97.00 489 PHE A C 1
ATOM 3560 O O . PHE A 1 489 ? -12.203 -22.496 -7.531 1.00 97.00 489 PHE A O 1
ATOM 3567 N N . SER A 1 490 ? -12.573 -22.629 -9.751 1.00 96.31 490 SER A N 1
ATOM 3568 C CA . SER A 1 490 ? -13.811 -23.406 -9.658 1.00 96.31 490 SER A CA 1
ATOM 3569 C C . SER A 1 490 ? -13.533 -24.820 -9.142 1.00 96.31 490 SER A C 1
ATOM 3571 O O . SER A 1 490 ? -12.407 -25.317 -9.198 1.00 96.31 490 SER A O 1
ATOM 3573 N N . LYS A 1 491 ? -14.573 -25.501 -8.649 1.00 95.38 491 LYS A N 1
ATOM 3574 C CA . LYS A 1 491 ? -14.457 -26.859 -8.087 1.00 95.38 491 LYS A CA 1
ATOM 3575 C C . LYS A 1 491 ? -13.815 -27.859 -9.052 1.00 95.38 491 LYS A C 1
ATOM 3577 O O . LYS A 1 491 ? -13.050 -28.719 -8.632 1.00 95.38 491 LYS A O 1
ATOM 3582 N N . ASP A 1 492 ? -14.182 -27.770 -10.324 1.00 95.88 492 ASP A N 1
ATOM 3583 C CA . ASP A 1 492 ? -13.699 -28.633 -11.405 1.00 95.88 492 ASP A CA 1
ATOM 3584 C C . ASP A 1 492 ? -12.373 -28.144 -12.014 1.00 95.88 492 ASP A C 1
ATOM 3586 O O . ASP A 1 492 ? -11.870 -28.747 -12.959 1.00 95.88 492 ASP A O 1
ATOM 3590 N N . ASN A 1 493 ? -11.816 -27.050 -11.482 1.00 96.38 493 ASN A N 1
ATOM 3591 C CA . ASN A 1 493 ? -10.625 -26.366 -11.972 1.00 96.38 493 ASN A CA 1
ATOM 3592 C C . ASN A 1 493 ? -10.725 -25.927 -13.449 1.00 96.38 493 ASN A C 1
ATOM 3594 O O . ASN A 1 493 ? -9.698 -25.668 -14.075 1.00 96.38 493 ASN A O 1
ATOM 3598 N N . SER A 1 494 ? -11.932 -25.838 -14.026 1.00 96.94 494 SER A N 1
ATOM 3599 C CA . SER A 1 494 ? -12.145 -25.408 -15.416 1.00 96.94 494 SER A CA 1
ATOM 3600 C C . SER A 1 494 ? -12.180 -23.885 -15.575 1.00 96.94 494 SER A C 1
ATOM 3602 O O . SER A 1 494 ? -12.060 -23.376 -16.696 1.00 96.94 494 SER A O 1
ATOM 3604 N N . ARG A 1 495 ? -12.348 -23.149 -14.468 1.00 97.56 495 ARG A N 1
ATOM 3605 C CA . ARG A 1 495 ? -12.371 -21.686 -14.419 1.00 97.56 495 ARG A CA 1
ATOM 3606 C C . ARG A 1 495 ? -11.490 -21.132 -13.311 1.00 97.56 495 ARG A C 1
ATOM 3608 O O . ARG A 1 495 ? -11.372 -21.714 -12.233 1.00 97.56 495 ARG A O 1
ATOM 3615 N N . LEU A 1 496 ? -10.934 -19.958 -13.578 1.00 97.88 496 LEU A N 1
ATOM 3616 C CA . LEU A 1 496 ? -10.339 -19.067 -12.593 1.00 97.88 496 LEU A CA 1
ATOM 3617 C C . LEU A 1 496 ? -11.221 -17.820 -12.474 1.00 97.88 496 LEU A C 1
ATOM 3619 O O . LEU A 1 496 ? -11.350 -17.058 -13.429 1.00 97.88 496 LEU A O 1
ATOM 3623 N N . ALA A 1 497 ? -11.823 -17.623 -11.306 1.00 97.00 497 ALA A N 1
ATOM 3624 C CA . ALA A 1 497 ? -12.537 -16.412 -10.940 1.00 97.00 497 ALA A CA 1
ATOM 3625 C C . ALA A 1 497 ? -11.552 -15.372 -10.398 1.00 97.00 497 ALA A C 1
ATOM 3627 O O . ALA A 1 497 ? -10.836 -15.620 -9.421 1.00 97.00 497 ALA A O 1
ATOM 3628 N N . LEU A 1 498 ? -11.537 -14.208 -11.037 1.00 95.56 498 LEU A N 1
ATOM 3629 C CA . LEU A 1 498 ? -10.697 -13.065 -10.716 1.00 95.56 498 LEU A CA 1
ATOM 3630 C C . LEU A 1 498 ? -11.602 -11.927 -10.241 1.00 95.56 498 LEU A C 1
ATOM 3632 O O . LEU A 1 498 ? -12.390 -11.414 -11.026 1.00 95.56 498 LEU A O 1
ATOM 3636 N N . LEU A 1 499 ? -11.501 -11.569 -8.959 1.00 92.88 499 LEU A N 1
ATOM 3637 C CA . LEU A 1 499 ? -12.195 -10.423 -8.363 1.00 92.88 499 LEU A CA 1
ATOM 3638 C C . LEU A 1 499 ? -11.308 -9.184 -8.460 1.00 92.88 499 LEU A C 1
ATOM 3640 O O . LEU A 1 499 ? -10.123 -9.262 -8.112 1.00 92.88 499 LEU A O 1
ATOM 3644 N N . ASP A 1 500 ? -11.880 -8.059 -8.867 1.00 89.25 500 ASP A N 1
ATOM 3645 C CA . ASP A 1 500 ? -11.156 -6.808 -9.063 1.00 89.25 500 ASP A CA 1
ATOM 3646 C C . ASP A 1 500 ? -11.548 -5.685 -8.087 1.00 89.25 500 ASP A C 1
ATOM 3648 O O . ASP A 1 500 ? -12.371 -5.859 -7.189 1.00 89.25 500 ASP A O 1
ATOM 3652 N N . THR A 1 501 ? -10.909 -4.520 -8.228 1.00 84.88 501 THR A N 1
ATOM 3653 C CA . THR A 1 501 ? -11.151 -3.346 -7.368 1.00 84.88 501 THR A CA 1
ATOM 3654 C C . THR A 1 501 ? -12.489 -2.643 -7.601 1.00 84.88 501 THR A C 1
ATOM 3656 O O . THR A 1 501 ? -12.803 -1.707 -6.867 1.00 84.88 501 THR A O 1
ATOM 3659 N N . SER A 1 502 ? -13.241 -3.045 -8.624 1.00 84.19 502 SER A N 1
ATOM 3660 C CA . SER A 1 502 ? -14.584 -2.544 -8.932 1.00 84.19 502 SER A CA 1
ATOM 3661 C C . SER A 1 502 ? -15.676 -3.463 -8.373 1.00 84.19 502 SER A C 1
ATOM 3663 O O . SER A 1 502 ? -16.848 -3.253 -8.670 1.00 84.19 502 SER A O 1
ATOM 3665 N N . ASP A 1 503 ? -15.301 -4.459 -7.559 1.00 87.25 503 ASP A N 1
ATOM 3666 C CA . ASP A 1 503 ? -16.180 -5.516 -7.054 1.00 87.25 503 ASP A CA 1
ATOM 3667 C C . ASP A 1 503 ? -16.800 -6.377 -8.171 1.00 87.25 503 ASP A C 1
ATOM 3669 O O . ASP A 1 503 ? -17.877 -6.947 -7.991 1.00 87.25 503 ASP A O 1
ATOM 3673 N N . GLU A 1 504 ? -16.123 -6.523 -9.313 1.00 92.12 504 GLU A N 1
ATOM 3674 C CA . GLU A 1 504 ? -16.546 -7.406 -10.402 1.00 92.12 504 GLU A CA 1
ATOM 3675 C C . GLU A 1 504 ? -15.721 -8.695 -10.419 1.00 92.12 504 GLU A C 1
ATOM 3677 O O . GLU A 1 504 ? -14.516 -8.702 -10.151 1.00 92.12 504 GLU A O 1
ATOM 3682 N N . ILE A 1 505 ? -16.367 -9.814 -10.759 1.00 94.50 505 ILE A N 1
ATOM 3683 C CA . ILE A 1 505 ? -15.679 -11.081 -11.015 1.00 94.50 505 ILE A CA 1
ATOM 3684 C C . ILE A 1 505 ? -15.642 -11.338 -12.509 1.00 94.50 505 ILE A C 1
ATOM 3686 O O . ILE A 1 505 ? -16.688 -11.487 -13.138 1.00 94.50 505 ILE A O 1
ATOM 3690 N N . ARG A 1 506 ? -14.434 -11.491 -13.045 1.00 94.94 506 ARG A N 1
ATOM 3691 C CA . ARG A 1 506 ? -14.178 -11.986 -14.398 1.00 94.94 506 ARG A CA 1
ATOM 3692 C C . ARG A 1 506 ? -13.759 -13.454 -14.336 1.00 94.94 506 ARG A C 1
ATOM 3694 O O . ARG A 1 506 ? -12.922 -13.828 -13.513 1.00 94.94 506 ARG A O 1
ATOM 3701 N N . LEU A 1 507 ? -14.314 -14.290 -15.211 1.00 96.62 507 LEU A N 1
ATOM 3702 C CA . LEU A 1 507 ? -13.903 -15.689 -15.342 1.00 96.62 507 LEU A CA 1
ATOM 3703 C C . LEU A 1 507 ? -12.862 -15.840 -16.443 1.00 96.62 507 LEU A C 1
ATOM 3705 O O . LEU A 1 507 ? -12.953 -15.200 -17.486 1.00 96.62 507 LEU A O 1
ATOM 3709 N N . PHE A 1 508 ? -11.902 -16.728 -16.221 1.00 97.19 508 PHE A N 1
ATOM 3710 C CA . PHE A 1 508 ? -10.925 -17.162 -17.213 1.00 97.19 508 PHE A CA 1
ATOM 3711 C C . PHE A 1 508 ? -11.012 -18.675 -17.390 1.00 97.19 508 PHE A C 1
ATOM 3713 O O . PHE A 1 508 ? -11.113 -19.407 -16.402 1.00 97.19 508 PHE A O 1
ATOM 3720 N N . LYS A 1 509 ? -10.955 -19.165 -18.631 1.00 97.12 509 LYS A N 1
ATOM 3721 C CA . LYS A 1 509 ? -10.887 -20.608 -18.914 1.00 97.12 509 LYS A CA 1
ATOM 3722 C C . LYS A 1 509 ? -9.495 -21.117 -18.584 1.00 97.12 509 LYS A C 1
ATOM 3724 O O . LYS A 1 509 ? -8.515 -20.561 -19.057 1.00 97.12 509 LYS A O 1
ATOM 3729 N N . THR A 1 510 ? -9.376 -22.206 -17.838 1.00 96.81 510 THR A N 1
ATOM 3730 C CA . THR A 1 510 ? -8.047 -22.767 -17.521 1.00 96.81 510 THR A CA 1
ATOM 3731 C C . THR A 1 510 ? -7.412 -23.517 -18.694 1.00 96.81 510 THR A C 1
ATOM 3733 O O . THR A 1 510 ? -6.218 -23.801 -18.666 1.00 96.81 510 THR A O 1
ATOM 3736 N N . SER A 1 511 ? -8.184 -23.814 -19.746 1.00 96.06 511 SER A N 1
ATOM 3737 C CA . SER A 1 511 ? -7.693 -24.470 -20.964 1.00 96.06 511 SER A CA 1
ATOM 3738 C C . SER A 1 511 ? -6.765 -23.587 -21.796 1.00 96.06 511 SER A C 1
ATOM 3740 O O . SER A 1 511 ? -5.842 -24.101 -22.422 1.00 96.06 511 SER A O 1
ATOM 3742 N N . ASP A 1 512 ? -7.028 -22.280 -21.835 1.00 95.25 512 ASP A N 1
ATOM 3743 C CA . ASP A 1 512 ? -6.323 -21.327 -22.702 1.00 95.25 512 ASP A CA 1
ATOM 3744 C C . ASP A 1 512 ? -6.102 -19.943 -22.069 1.00 95.25 512 ASP A C 1
ATOM 3746 O O . ASP A 1 512 ? -5.503 -19.073 -22.696 1.00 95.25 512 ASP A O 1
ATOM 3750 N N . TRP A 1 513 ? -6.567 -19.737 -20.835 1.00 95.81 513 TRP A N 1
ATOM 3751 C CA . TRP A 1 513 ? -6.513 -18.473 -20.098 1.00 95.81 513 TRP A CA 1
ATOM 3752 C C . TRP A 1 513 ? -7.172 -17.292 -20.814 1.00 95.81 513 TRP A C 1
ATOM 3754 O O . TRP A 1 513 ? -6.826 -16.138 -20.565 1.00 95.81 513 TRP A O 1
ATOM 3764 N N . SER A 1 514 ? -8.146 -17.562 -21.683 1.00 94.81 514 SER A N 1
ATOM 3765 C CA . SER A 1 514 ? -9.018 -16.532 -22.245 1.00 94.81 514 SER A CA 1
ATOM 3766 C C . SER A 1 514 ? -10.107 -16.134 -21.246 1.00 94.81 514 SER A C 1
ATOM 3768 O O . SER A 1 514 ? -10.601 -16.969 -20.480 1.00 94.81 514 SER A O 1
ATOM 3770 N N . ALA A 1 515 ? -10.494 -14.856 -21.252 1.00 93.00 515 ALA A N 1
ATOM 3771 C CA . ALA A 1 515 ? -11.651 -14.390 -20.495 1.00 93.00 515 ALA A CA 1
ATOM 3772 C C . ALA A 1 515 ? -12.937 -15.055 -21.024 1.00 93.00 515 ALA A C 1
ATOM 3774 O O . ALA A 1 515 ? -13.132 -15.178 -22.235 1.00 93.00 515 ALA A O 1
ATOM 3775 N N . ASP A 1 516 ? -13.814 -15.481 -20.116 1.00 90.44 516 ASP A N 1
ATOM 3776 C CA . ASP A 1 516 ? -15.054 -16.193 -20.416 1.00 90.44 516 ASP A CA 1
ATOM 3777 C C . ASP A 1 516 ? -16.268 -15.389 -19.951 1.00 90.44 516 ASP A C 1
ATOM 3779 O O . ASP A 1 516 ? -16.488 -15.204 -18.755 1.00 90.44 516 ASP A O 1
ATOM 3783 N N . GLY A 1 517 ? -17.072 -14.928 -20.907 1.00 87.19 517 GLY A N 1
ATOM 3784 C CA . GLY A 1 517 ? -18.288 -14.171 -20.627 1.00 87.19 517 GLY A CA 1
ATOM 3785 C C . GLY A 1 517 ? -18.054 -12.744 -20.119 1.00 87.19 517 GLY A C 1
ATOM 3786 O O . GLY A 1 517 ? -16.951 -12.196 -20.159 1.00 87.19 517 GLY A O 1
ATOM 3787 N N . THR A 1 518 ? -19.147 -12.113 -19.694 1.00 88.56 518 THR A N 1
ATOM 3788 C CA . THR A 1 518 ? -19.141 -10.773 -19.099 1.00 88.56 518 THR A CA 1
ATOM 3789 C C . THR A 1 518 ? -18.836 -10.856 -17.605 1.00 88.56 518 THR A C 1
ATOM 3791 O O . THR A 1 518 ? -19.365 -11.763 -16.955 1.00 88.56 518 THR A O 1
ATOM 3794 N N . PRO A 1 519 ? -18.065 -9.907 -17.045 1.00 91.88 519 PRO A N 1
ATOM 3795 C CA . PRO A 1 519 ? -17.898 -9.805 -15.604 1.00 91.88 519 PRO A CA 1
ATOM 3796 C C . PRO A 1 519 ? -19.240 -9.700 -14.876 1.00 91.88 519 PRO A C 1
ATOM 3798 O O . PRO A 1 519 ? -20.227 -9.207 -15.429 1.00 91.88 519 PRO A O 1
ATOM 3801 N N . ALA A 1 520 ? -19.275 -10.180 -13.638 1.00 92.94 520 ALA A N 1
ATOM 3802 C CA . ALA A 1 520 ? -20.463 -10.140 -12.800 1.00 92.94 520 ALA A CA 1
ATOM 3803 C C . ALA A 1 520 ? -20.197 -9.380 -11.499 1.00 92.94 520 ALA A C 1
ATOM 3805 O O . ALA A 1 520 ? -19.255 -9.713 -10.778 1.00 92.94 520 ALA A O 1
ATOM 3806 N N . ASP A 1 521 ? -21.090 -8.449 -11.152 1.00 91.12 521 ASP A N 1
ATOM 3807 C CA . ASP A 1 521 ? -21.058 -7.739 -9.870 1.00 91.12 521 ASP A CA 1
ATOM 3808 C C . ASP A 1 521 ? -21.047 -8.725 -8.698 1.00 91.12 521 ASP A C 1
ATOM 3810 O O . ASP A 1 521 ? -21.906 -9.615 -8.589 1.00 91.12 521 ASP A O 1
ATOM 3814 N N . ALA A 1 522 ? -20.097 -8.541 -7.791 1.00 88.88 522 ALA A N 1
ATOM 3815 C CA . ALA A 1 522 ? -19.927 -9.340 -6.593 1.00 88.88 522 ALA A CA 1
ATOM 3816 C C . ALA A 1 522 ? -19.465 -8.525 -5.363 1.00 88.88 522 ALA A C 1
ATOM 3818 O O . ALA A 1 522 ? -18.522 -8.931 -4.682 1.00 88.88 522 ALA A O 1
ATOM 3819 N N . PRO A 1 523 ? -20.148 -7.425 -4.998 1.00 86.12 523 PRO A N 1
ATOM 3820 C CA . PRO A 1 523 ? -19.842 -6.696 -3.767 1.00 86.12 523 PRO A CA 1
ATOM 3821 C C . PRO A 1 523 ? -20.002 -7.581 -2.521 1.00 86.12 523 PRO A C 1
ATOM 3823 O O . PRO A 1 523 ? -20.867 -8.463 -2.462 1.00 86.12 523 PRO A O 1
ATOM 3826 N N . TYR A 1 524 ? -19.180 -7.323 -1.498 1.00 81.00 524 TYR A N 1
ATOM 3827 C CA . TYR A 1 524 ? -19.145 -8.083 -0.236 1.00 81.00 524 TYR A CA 1
ATOM 3828 C C . TYR A 1 524 ? -18.969 -9.597 -0.443 1.00 81.00 524 TYR A C 1
ATOM 3830 O O . TYR A 1 524 ? -19.693 -10.418 0.116 1.00 81.00 524 TYR A O 1
ATOM 3838 N N . PHE A 1 525 ? -17.996 -9.961 -1.271 1.00 87.31 525 PHE A N 1
ATOM 3839 C CA . PHE A 1 525 ? -17.757 -11.322 -1.733 1.00 87.31 525 PHE A CA 1
ATOM 3840 C C . PHE A 1 525 ? -17.252 -12.304 -0.656 1.00 87.31 525 PHE A C 1
ATOM 3842 O O . PHE A 1 525 ? -16.291 -12.039 0.071 1.00 87.31 525 PHE A O 1
ATOM 3849 N N . THR A 1 526 ? -17.797 -13.523 -0.656 1.00 92.81 526 THR A N 1
ATOM 3850 C CA . THR A 1 526 ? -17.180 -14.705 -0.028 1.00 92.81 526 THR A CA 1
ATOM 3851 C C . THR A 1 526 ? -17.448 -15.951 -0.870 1.00 92.81 526 THR A C 1
ATOM 3853 O O . THR A 1 526 ? -18.445 -16.015 -1.579 1.00 92.81 526 THR A O 1
ATOM 3856 N N . ALA A 1 527 ? -16.577 -16.959 -0.823 1.00 94.50 527 ALA A N 1
ATOM 3857 C CA . ALA A 1 527 ? -16.672 -18.121 -1.709 1.00 94.50 527 ALA A CA 1
ATOM 3858 C C . ALA A 1 527 ? -16.390 -19.435 -1.004 1.00 94.50 527 ALA A C 1
ATOM 3860 O O . ALA A 1 527 ? -15.507 -19.492 -0.150 1.00 94.50 527 ALA A O 1
ATOM 3861 N N . ALA A 1 528 ? -17.089 -20.487 -1.432 1.00 96.00 528 ALA A N 1
ATOM 3862 C CA . ALA A 1 528 ? -16.860 -21.885 -1.092 1.00 96.00 528 ALA A CA 1
ATOM 3863 C C . ALA A 1 528 ? -16.467 -22.648 -2.375 1.00 96.00 528 ALA A C 1
ATOM 3865 O O . ALA A 1 528 ? -17.331 -23.199 -3.063 1.00 96.00 528 ALA A O 1
ATOM 3866 N N . PRO A 1 529 ? -15.163 -22.683 -2.720 1.00 94.06 529 PRO A N 1
ATOM 3867 C CA . PRO A 1 529 ? -14.699 -23.220 -4.000 1.00 94.06 529 PRO A CA 1
ATOM 3868 C C . PRO A 1 529 ? -15.087 -24.684 -4.205 1.00 94.06 529 PRO A C 1
ATOM 3870 O O . PRO A 1 529 ? -15.527 -25.068 -5.282 1.00 94.06 529 PRO A O 1
ATOM 3873 N N . MET A 1 530 ? -15.018 -25.499 -3.147 1.00 94.44 530 MET A N 1
ATOM 3874 C CA . MET A 1 530 ? -15.330 -26.935 -3.212 1.00 94.44 530 MET A CA 1
ATOM 3875 C C . MET A 1 530 ? -16.827 -27.236 -3.374 1.00 94.44 530 MET A C 1
ATOM 3877 O O . MET A 1 530 ? -17.210 -28.363 -3.703 1.00 94.44 530 MET A O 1
ATOM 3881 N N . ALA A 1 531 ? -17.672 -26.224 -3.188 1.00 96.19 531 ALA A N 1
ATOM 3882 C CA . ALA A 1 531 ? -19.100 -26.262 -3.468 1.00 96.19 531 ALA A CA 1
ATOM 3883 C C . ALA A 1 531 ? -19.459 -25.589 -4.807 1.00 96.19 531 ALA A C 1
ATOM 3885 O O . ALA A 1 531 ? -20.632 -25.557 -5.175 1.00 96.19 531 ALA A O 1
ATOM 3886 N N . ASP A 1 532 ? -18.464 -25.087 -5.551 1.00 97.44 532 ASP A N 1
ATOM 3887 C CA . ASP A 1 532 ? -18.655 -24.303 -6.774 1.00 97.44 532 ASP A CA 1
ATOM 3888 C C . ASP A 1 532 ? -19.619 -23.122 -6.558 1.00 97.44 532 ASP A C 1
ATOM 3890 O O . ASP A 1 532 ? -20.553 -22.900 -7.333 1.00 97.44 532 ASP A O 1
ATOM 3894 N N . VAL A 1 533 ? -19.466 -22.390 -5.452 1.00 97.62 533 VAL A N 1
ATOM 3895 C CA . VAL A 1 533 ? -20.314 -21.223 -5.183 1.00 97.62 533 VAL A CA 1
ATOM 3896 C C . VAL A 1 533 ? -19.568 -20.054 -4.576 1.00 97.62 533 VAL A C 1
ATOM 3898 O O . VAL A 1 533 ? -18.607 -20.213 -3.820 1.00 97.62 533 VAL A O 1
ATOM 3901 N N . TYR A 1 534 ? -20.089 -18.867 -4.858 1.00 97.44 534 TYR A N 1
ATOM 3902 C CA . TYR A 1 534 ? -19.808 -17.657 -4.111 1.00 97.44 534 TYR A CA 1
ATOM 3903 C C . TYR A 1 534 ? -21.092 -16.931 -3.725 1.00 97.44 534 TYR A C 1
ATOM 3905 O O . TYR A 1 534 ? -22.136 -17.118 -4.346 1.00 97.44 534 TYR A O 1
ATOM 3913 N N . ALA A 1 535 ? -20.998 -16.120 -2.680 1.00 97.12 535 ALA A N 1
ATOM 3914 C CA . ALA A 1 535 ? -22.045 -15.233 -2.214 1.00 97.12 535 ALA A CA 1
ATOM 3915 C C . ALA A 1 535 ? -21.618 -13.777 -2.423 1.00 97.12 535 ALA A C 1
ATOM 3917 O O . ALA A 1 535 ? -20.461 -13.429 -2.171 1.00 97.12 535 ALA A O 1
ATOM 3918 N N . CYS A 1 536 ? -22.556 -12.933 -2.844 1.00 95.69 536 CYS A N 1
ATOM 3919 C CA . CYS A 1 536 ? -22.390 -11.482 -2.916 1.00 95.69 536 CYS A CA 1
ATOM 3920 C C . CYS A 1 536 ? -23.660 -10.762 -2.447 1.00 95.69 536 CYS A C 1
ATOM 3922 O O . CYS A 1 536 ? -24.763 -11.299 -2.577 1.00 95.69 536 CYS A O 1
ATOM 3924 N N . ALA A 1 537 ? -23.512 -9.559 -1.886 1.00 93.31 537 ALA A N 1
ATOM 3925 C CA . ALA A 1 537 ? -24.621 -8.762 -1.357 1.00 93.31 537 ALA A CA 1
ATOM 3926 C C . ALA A 1 537 ? -24.919 -7.562 -2.262 1.00 93.31 537 ALA A C 1
ATOM 3928 O O . ALA A 1 537 ? -24.194 -6.572 -2.269 1.00 93.31 537 ALA A O 1
ATOM 3929 N N . LEU A 1 538 ? -26.022 -7.632 -2.999 1.00 91.88 538 LEU A N 1
ATOM 3930 C CA . LEU A 1 538 ? -26.437 -6.616 -3.963 1.00 91.88 538 LEU A CA 1
ATOM 3931 C C . LEU A 1 538 ? -27.347 -5.583 -3.295 1.00 91.88 538 LEU A C 1
ATOM 3933 O O . LEU A 1 538 ? -28.110 -5.912 -2.387 1.00 91.88 538 LEU A O 1
ATOM 3937 N N . SER A 1 539 ? -27.287 -4.332 -3.755 1.00 86.31 539 SER A N 1
ATOM 3938 C CA . SER A 1 539 ? -28.014 -3.202 -3.154 1.00 86.31 539 SER A CA 1
ATOM 3939 C C . SER A 1 539 ? -29.347 -2.871 -3.835 1.00 86.31 539 SER A C 1
ATOM 3941 O O . SER A 1 539 ? -30.170 -2.178 -3.238 1.00 86.31 539 SER A O 1
ATOM 3943 N N . SER A 1 540 ? -29.584 -3.371 -5.053 1.00 83.62 540 SER A N 1
ATOM 3944 C CA . SER A 1 540 ? -30.785 -3.071 -5.840 1.00 83.62 540 SER A CA 1
ATOM 3945 C C . SER A 1 540 ? -31.280 -4.292 -6.639 1.00 83.62 540 SER A C 1
ATOM 3947 O O . SER A 1 540 ? -30.635 -4.696 -7.610 1.00 83.62 540 SER A O 1
ATOM 3949 N N . PRO A 1 541 ? -32.405 -4.922 -6.239 1.00 89.25 541 PRO A N 1
ATOM 3950 C CA . PRO A 1 541 ? -32.955 -4.915 -4.876 1.00 89.25 541 PRO A CA 1
ATOM 3951 C C . PRO A 1 541 ? -31.978 -5.526 -3.855 1.00 89.25 541 PRO A C 1
ATOM 3953 O O . PRO A 1 541 ? -31.118 -6.332 -4.225 1.00 89.25 541 PRO A O 1
ATOM 3956 N N . LYS A 1 542 ? -32.129 -5.171 -2.570 1.00 93.12 542 LYS A N 1
ATOM 3957 C CA . LYS A 1 542 ? -31.273 -5.673 -1.486 1.00 93.12 542 LYS A CA 1
ATOM 3958 C C . LYS A 1 542 ? -31.438 -7.174 -1.273 1.00 93.12 542 LYS A C 1
ATOM 3960 O O . LYS A 1 542 ? -32.501 -7.644 -0.871 1.00 93.12 542 LYS A O 1
ATOM 3965 N N . ARG A 1 543 ? -30.374 -7.928 -1.534 1.00 96.12 543 ARG A N 1
ATOM 3966 C CA . ARG A 1 543 ? -30.362 -9.391 -1.420 1.00 96.12 543 ARG A CA 1
ATOM 3967 C C . ARG A 1 543 ? -28.942 -9.931 -1.356 1.00 96.12 543 ARG A C 1
ATOM 3969 O O . ARG A 1 543 ? -28.014 -9.283 -1.833 1.00 96.12 543 ARG A O 1
ATOM 3976 N N . VAL A 1 544 ? -28.793 -11.143 -0.843 1.00 97.81 544 VAL A N 1
ATOM 3977 C CA . VAL A 1 544 ? -27.617 -11.972 -1.117 1.00 97.81 544 VAL A CA 1
ATOM 3978 C C . VAL A 1 544 ? -27.958 -12.920 -2.254 1.00 97.81 544 VAL A C 1
ATOM 3980 O O . VAL A 1 544 ? -29.006 -13.564 -2.229 1.00 97.81 544 VAL A O 1
ATOM 3983 N N . GLU A 1 545 ? -27.082 -13.023 -3.243 1.00 97.94 545 GLU A N 1
ATOM 3984 C CA . GLU A 1 545 ? -27.159 -14.077 -4.250 1.00 97.94 545 GLU A CA 1
ATOM 3985 C C . GLU A 1 545 ? -26.059 -15.101 -4.018 1.00 97.94 545 GLU A C 1
ATOM 3987 O O . GLU A 1 545 ? -24.909 -14.745 -3.771 1.00 97.94 545 GLU A O 1
ATOM 3992 N N . ILE A 1 546 ? -26.428 -16.376 -4.124 1.00 98.25 546 ILE A N 1
ATOM 3993 C CA . ILE A 1 546 ? -25.495 -17.493 -4.224 1.00 98.25 546 ILE A CA 1
ATOM 3994 C C . ILE A 1 546 ? -25.356 -17.807 -5.705 1.00 98.25 546 ILE A C 1
ATOM 3996 O O . ILE A 1 546 ? -26.348 -18.146 -6.348 1.00 98.25 546 ILE A O 1
ATOM 4000 N N . ARG A 1 547 ? -24.154 -17.685 -6.259 1.00 97.75 547 ARG A N 1
ATOM 4001 C CA . ARG A 1 547 ? -23.867 -17.867 -7.688 1.00 97.75 547 ARG A CA 1
ATOM 4002 C C . ARG A 1 547 ? -22.815 -18.949 -7.906 1.00 97.75 547 ARG A C 1
ATOM 4004 O O . ARG A 1 547 ? -21.985 -19.185 -7.031 1.00 97.75 547 ARG A O 1
ATOM 4011 N N . SER A 1 548 ? -22.841 -19.616 -9.061 1.00 96.56 548 SER A N 1
ATOM 4012 C CA . SER A 1 548 ? -21.777 -20.548 -9.462 1.00 96.56 548 SER A CA 1
ATOM 4013 C C . SER A 1 548 ? -20.458 -19.811 -9.702 1.00 96.56 548 SER A C 1
ATOM 4015 O O . SER A 1 548 ? -20.444 -18.761 -10.341 1.00 96.56 548 SER A O 1
ATOM 4017 N N . LEU A 1 549 ? -19.348 -20.393 -9.242 1.00 95.44 549 LEU A N 1
ATOM 4018 C CA . LEU A 1 549 ? -17.995 -19.932 -9.585 1.00 95.44 549 LEU A CA 1
ATOM 4019 C C . LEU A 1 549 ? -17.584 -20.295 -11.022 1.00 95.44 549 LEU A C 1
ATOM 4021 O O . LEU A 1 549 ? -16.588 -19.774 -11.512 1.00 95.44 549 LEU A O 1
ATOM 4025 N N . THR A 1 550 ? -18.329 -21.181 -11.684 1.00 95.56 550 THR A N 1
ATOM 4026 C CA . THR A 1 550 ? -18.024 -21.667 -13.035 1.00 95.56 550 THR A CA 1
ATOM 4027 C C . THR A 1 550 ? -18.704 -20.839 -14.125 1.00 95.56 550 THR A C 1
ATOM 4029 O O . THR A 1 550 ? -18.140 -20.675 -15.202 1.00 95.56 550 THR A O 1
ATOM 4032 N N . ASP A 1 551 ? -19.914 -20.327 -13.884 1.00 95.31 551 ASP A N 1
ATOM 4033 C CA . ASP A 1 551 ? -20.699 -19.645 -14.927 1.00 95.31 551 ASP A CA 1
ATOM 4034 C C . ASP A 1 551 ? -21.571 -18.478 -14.426 1.00 95.31 551 ASP A C 1
ATOM 4036 O O . ASP A 1 551 ? -22.448 -18.008 -15.150 1.00 95.31 551 ASP A O 1
ATOM 4040 N N . HIS A 1 552 ? -21.359 -18.017 -13.188 1.00 96.06 552 HIS A N 1
ATOM 4041 C CA . HIS A 1 552 ? -22.136 -16.960 -12.525 1.00 96.06 552 HIS A CA 1
ATOM 4042 C C . HIS A 1 552 ? -23.636 -17.230 -12.338 1.00 96.06 552 HIS A C 1
ATOM 4044 O O . HIS A 1 552 ? -24.334 -16.362 -11.804 1.00 96.06 552 HIS A O 1
ATOM 4050 N N . LYS A 1 553 ? -24.166 -18.409 -12.698 1.00 96.19 553 LYS A N 1
ATOM 4051 C CA . LYS A 1 553 ? -25.603 -18.679 -12.549 1.00 96.19 553 LYS A CA 1
ATOM 4052 C C . LYS A 1 553 ? -26.034 -18.578 -11.094 1.00 96.19 553 LYS A C 1
ATOM 4054 O O . LYS A 1 553 ? -25.439 -19.205 -10.214 1.00 96.19 553 LYS A O 1
ATOM 4059 N N . VAL A 1 554 ? -27.106 -17.824 -10.860 1.00 97.25 554 VAL A N 1
ATOM 4060 C CA . VAL A 1 554 ? -27.750 -17.697 -9.550 1.00 97.25 554 VAL A CA 1
ATOM 4061 C C . VAL A 1 554 ? -28.361 -19.046 -9.164 1.00 97.25 554 VAL A C 1
ATOM 4063 O O . VAL A 1 554 ? -29.221 -19.570 -9.867 1.00 97.25 554 VAL A O 1
ATOM 4066 N N . LYS A 1 555 ? -27.898 -19.610 -8.047 1.00 97.25 555 LYS A N 1
ATOM 4067 C CA . LYS A 1 555 ? -28.390 -20.854 -7.440 1.00 97.25 555 LYS A CA 1
ATOM 4068 C C . LYS A 1 555 ? -29.434 -20.590 -6.355 1.00 97.25 555 LYS A C 1
ATOM 4070 O O . LYS A 1 555 ? -30.372 -21.366 -6.227 1.00 97.25 555 LYS A O 1
ATOM 4075 N N . ALA A 1 556 ? -29.287 -19.502 -5.600 1.00 97.88 556 ALA A N 1
ATOM 4076 C CA . ALA A 1 556 ? -30.253 -19.087 -4.587 1.00 97.88 556 ALA A CA 1
ATOM 4077 C C . ALA A 1 556 ? -30.227 -17.571 -4.376 1.00 97.88 556 ALA A C 1
ATOM 4079 O O . ALA A 1 556 ? -29.221 -16.902 -4.628 1.00 97.88 556 ALA A O 1
ATOM 4080 N N . THR A 1 557 ? -31.330 -17.036 -3.862 1.00 98.06 557 THR A N 1
ATOM 4081 C CA . THR A 1 557 ? -31.469 -15.622 -3.513 1.00 98.06 557 THR A CA 1
ATOM 4082 C C . THR A 1 557 ? -32.049 -15.505 -2.113 1.00 98.06 557 THR A C 1
ATOM 4084 O O . THR A 1 557 ? -33.088 -16.091 -1.819 1.00 98.06 557 THR A O 1
ATOM 4087 N N . ILE A 1 558 ? -31.378 -14.737 -1.259 1.00 98.06 558 ILE A N 1
ATOM 4088 C CA . ILE A 1 558 ? -31.789 -14.471 0.114 1.00 98.06 558 ILE A CA 1
ATOM 4089 C C . ILE A 1 558 ? -32.185 -12.993 0.189 1.00 98.06 558 ILE A C 1
ATOM 4091 O O . ILE A 1 558 ? -31.314 -12.133 0.015 1.00 98.06 558 ILE A O 1
ATOM 4095 N N . PRO A 1 559 ? -33.465 -12.660 0.420 1.00 95.94 559 PRO A N 1
ATOM 4096 C CA . PRO A 1 559 ? -33.876 -11.271 0.571 1.00 95.94 559 PRO A CA 1
ATOM 4097 C C . PRO A 1 559 ? -33.225 -10.663 1.816 1.00 95.94 559 PRO A C 1
ATOM 4099 O O . PRO A 1 559 ? -33.155 -11.303 2.866 1.00 95.94 559 PRO A O 1
ATOM 4102 N N . LEU A 1 560 ? -32.751 -9.424 1.696 1.00 95.38 560 LEU A N 1
ATOM 4103 C CA . LEU A 1 560 ? -32.225 -8.662 2.824 1.00 95.38 560 LEU A CA 1
ATOM 4104 C C . LEU A 1 560 ? -33.224 -7.578 3.246 1.00 95.38 560 LEU A C 1
ATOM 4106 O O . LEU A 1 560 ? -33.952 -7.062 2.397 1.00 95.38 560 LEU A O 1
ATOM 4110 N N . PRO A 1 561 ? -33.256 -7.206 4.538 1.00 92.44 561 PRO A N 1
ATOM 4111 C CA . PRO A 1 561 ? -34.043 -6.067 4.990 1.00 92.44 561 PRO A CA 1
ATOM 4112 C C . PRO A 1 561 ? -33.529 -4.750 4.384 1.00 92.44 561 PRO A C 1
ATOM 4114 O O . PRO A 1 561 ? -32.367 -4.627 3.987 1.00 92.44 561 PRO A O 1
ATOM 4117 N N . ASP A 1 562 ? -34.386 -3.724 4.374 1.00 88.44 562 ASP A N 1
ATOM 4118 C CA . ASP A 1 562 ? -34.020 -2.389 3.884 1.00 88.44 562 ASP A CA 1
ATOM 4119 C C . ASP A 1 562 ? -32.923 -1.732 4.729 1.00 88.44 562 ASP A C 1
ATOM 4121 O O . ASP A 1 562 ? -32.076 -1.009 4.198 1.00 88.44 562 ASP A O 1
ATOM 4125 N N . LYS A 1 563 ? -32.923 -1.971 6.041 1.00 86.69 563 LYS A N 1
ATOM 4126 C CA . LYS A 1 563 ? -31.882 -1.573 6.995 1.00 86.69 563 LYS A CA 1
ATOM 4127 C C . LYS A 1 563 ? -31.845 -2.581 8.149 1.00 86.69 563 LYS A C 1
ATOM 4129 O O . LYS A 1 563 ? -32.903 -3.130 8.465 1.00 86.69 563 LYS A O 1
ATOM 4134 N N . PRO A 1 564 ? -30.697 -2.759 8.824 1.00 90.06 564 PRO A N 1
ATOM 4135 C CA . PRO A 1 564 ? -29.355 -2.240 8.505 1.00 90.06 564 PRO A CA 1
ATOM 4136 C C . PRO A 1 564 ? -28.738 -2.846 7.225 1.00 90.06 564 PRO A C 1
ATOM 4138 O O . PRO A 1 564 ? -29.292 -3.768 6.635 1.00 90.06 564 PRO A O 1
ATOM 4141 N N . ASN A 1 565 ? -27.615 -2.296 6.743 1.00 90.81 565 ASN A N 1
ATOM 4142 C CA . ASN A 1 565 ? -26.922 -2.822 5.554 1.00 90.81 565 ASN A CA 1
ATOM 4143 C C . ASN A 1 565 ? -26.108 -4.069 5.910 1.00 90.81 565 ASN A C 1
ATOM 4145 O O . ASN A 1 565 ? -25.586 -4.155 7.019 1.00 90.81 565 ASN A O 1
ATOM 4149 N N . ALA A 1 566 ? -25.942 -5.003 4.970 1.00 91.56 566 ALA A N 1
ATOM 4150 C CA . ALA A 1 566 ? -24.972 -6.083 5.138 1.00 91.56 566 ALA A CA 1
ATOM 4151 C C . ALA A 1 566 ? -23.565 -5.483 5.303 1.00 91.56 566 ALA A C 1
ATOM 4153 O O . ALA A 1 566 ? -23.145 -4.653 4.500 1.00 91.56 566 ALA A O 1
ATOM 4154 N N . ALA A 1 567 ? -22.866 -5.882 6.363 1.00 91.56 567 ALA A N 1
ATOM 4155 C CA . ALA A 1 567 ? -21.491 -5.480 6.645 1.00 91.56 567 ALA A CA 1
ATOM 4156 C C . ALA A 1 567 ? -20.503 -6.602 6.308 1.00 91.56 567 ALA A C 1
ATOM 4158 O O . ALA A 1 567 ? -19.382 -6.330 5.882 1.00 91.56 567 ALA A O 1
ATOM 4159 N N . LEU A 1 568 ? -20.911 -7.862 6.489 1.00 94.19 568 LEU A N 1
ATOM 4160 C CA . LEU A 1 568 ? -20.055 -9.013 6.239 1.00 94.19 568 LEU A CA 1
ATOM 4161 C C . LEU A 1 568 ? -20.858 -10.258 5.854 1.00 94.19 568 LEU A C 1
ATOM 4163 O O . LEU A 1 568 ? -21.907 -10.528 6.439 1.00 94.19 568 LEU A O 1
ATOM 4167 N N . LEU A 1 569 ? -20.320 -11.040 4.915 1.00 95.75 569 LEU A N 1
ATOM 4168 C CA . LEU A 1 569 ? -20.832 -12.359 4.544 1.00 95.75 569 LEU A CA 1
ATOM 4169 C C . LEU A 1 569 ? -19.892 -13.477 5.011 1.00 95.75 569 LEU A C 1
ATOM 4171 O O . LEU A 1 569 ? -18.672 -13.303 5.056 1.00 95.75 569 LEU A O 1
ATOM 4175 N N . GLY A 1 570 ? -20.455 -14.653 5.283 1.00 96.00 570 GLY A N 1
ATOM 4176 C CA . GLY A 1 570 ? -19.699 -15.885 5.502 1.00 96.00 570 GLY A CA 1
ATOM 4177 C C . GLY A 1 570 ? -20.387 -17.097 4.886 1.00 96.00 570 GLY A C 1
ATOM 4178 O O . GLY A 1 570 ? -21.593 -17.253 5.028 1.00 96.00 570 GLY A O 1
ATOM 4179 N N . LEU A 1 571 ? -19.624 -17.964 4.219 1.00 96.50 571 LEU A N 1
ATOM 4180 C CA . LEU A 1 571 ? -20.095 -19.262 3.722 1.00 96.50 571 LEU A CA 1
ATOM 4181 C C . LEU A 1 571 ? -19.433 -20.401 4.501 1.00 96.50 571 LEU A C 1
ATOM 4183 O O . LEU A 1 571 ? -18.264 -20.298 4.889 1.00 96.50 571 LEU A O 1
ATOM 4187 N N . ASP A 1 572 ? -20.152 -21.507 4.682 1.00 96.94 572 ASP A N 1
ATOM 4188 C CA . ASP A 1 572 ? -19.551 -22.767 5.129 1.00 96.94 572 ASP A CA 1
ATOM 4189 C C . ASP A 1 572 ? -18.720 -23.428 4.006 1.00 96.94 572 ASP A C 1
ATOM 4191 O O . ASP A 1 572 ? -18.739 -23.005 2.847 1.00 96.94 572 ASP A O 1
ATOM 4195 N N . SER A 1 573 ? -17.932 -24.459 4.330 1.00 95.38 573 SER A N 1
ATOM 4196 C CA . SER A 1 573 ? -17.144 -25.211 3.327 1.00 95.38 573 SER A CA 1
ATOM 4197 C C . SER A 1 573 ? -18.014 -25.901 2.275 1.00 95.38 573 SER A C 1
ATOM 4199 O O . SER A 1 573 ? -17.581 -26.092 1.139 1.00 95.38 573 SER A O 1
ATOM 4201 N N . LYS A 1 574 ? -19.242 -26.275 2.648 1.00 96.44 574 LYS A N 1
ATOM 4202 C CA . LYS A 1 574 ? -20.183 -27.005 1.790 1.00 96.44 574 LYS A CA 1
ATOM 4203 C C . LYS A 1 574 ? -21.017 -26.095 0.889 1.00 96.44 574 LYS A C 1
ATOM 4205 O O . LYS A 1 574 ? -21.759 -26.619 0.063 1.00 96.44 574 LYS A O 1
ATOM 4210 N N . GLY A 1 575 ? -20.925 -24.771 1.042 1.00 96.12 575 GLY A N 1
ATOM 4211 C CA . GLY A 1 575 ? -21.794 -23.821 0.344 1.00 96.12 575 GLY A CA 1
ATOM 4212 C C . GLY A 1 575 ? -23.279 -24.029 0.655 1.00 96.12 575 GLY A C 1
ATOM 4213 O O . GLY A 1 575 ? -24.126 -23.679 -0.159 1.00 96.12 575 GLY A O 1
ATOM 4214 N N . SER A 1 576 ? -23.592 -24.645 1.798 1.00 96.81 576 SER A N 1
ATOM 4215 C CA . SER A 1 576 ? -24.945 -24.998 2.225 1.00 96.81 576 SER A CA 1
ATOM 4216 C C . SER A 1 576 ? -25.564 -23.938 3.131 1.00 96.81 576 SER A C 1
ATOM 4218 O O . SER A 1 576 ? -26.787 -23.832 3.212 1.00 96.81 576 SER A O 1
ATOM 4220 N N . ARG A 1 577 ? -24.735 -23.113 3.782 1.00 97.62 577 ARG A N 1
ATOM 4221 C CA . ARG A 1 577 ? -25.181 -22.031 4.663 1.00 97.62 577 ARG A CA 1
ATOM 4222 C C . ARG A 1 577 ? -24.445 -20.741 4.362 1.00 97.62 577 ARG A C 1
ATOM 4224 O O . ARG A 1 577 ? -23.226 -20.750 4.192 1.00 97.62 577 ARG A O 1
ATOM 4231 N N . VAL A 1 578 ? -25.190 -19.640 4.373 1.00 97.62 578 VAL A N 1
ATOM 4232 C CA . VAL A 1 578 ? -24.656 -18.280 4.294 1.00 97.62 578 VAL A CA 1
ATOM 4233 C C . VAL A 1 578 ? -25.067 -17.489 5.529 1.00 97.62 578 VAL A C 1
ATOM 4235 O O . VAL A 1 578 ? -26.231 -17.504 5.923 1.00 97.62 578 VAL A O 1
ATOM 4238 N N . ALA A 1 579 ? -24.107 -16.815 6.147 1.00 97.25 579 ALA A N 1
ATOM 4239 C CA . ALA A 1 579 ? -24.316 -15.894 7.249 1.00 97.25 579 ALA A CA 1
ATOM 4240 C C . ALA A 1 579 ? -24.164 -14.462 6.745 1.00 97.25 579 ALA A C 1
ATOM 4242 O O . ALA A 1 579 ? -23.297 -14.171 5.917 1.00 97.25 579 ALA A O 1
ATOM 4243 N N . VAL A 1 580 ? -24.999 -13.575 7.273 1.00 96.75 580 VAL A N 1
ATOM 4244 C CA . VAL A 1 580 ? -24.938 -12.135 7.034 1.00 96.75 580 VAL A CA 1
ATOM 4245 C C . VAL A 1 580 ? -24.851 -11.457 8.390 1.00 96.75 580 VAL A C 1
ATOM 4247 O O . VAL A 1 580 ? -25.746 -11.630 9.217 1.00 96.75 580 VAL A O 1
ATOM 4250 N N . LEU A 1 581 ? -23.785 -10.693 8.617 1.00 96.75 581 LEU A N 1
ATOM 4251 C CA . LEU A 1 581 ? -23.695 -9.740 9.720 1.00 96.75 581 LEU A CA 1
ATOM 4252 C C . LEU A 1 581 ? -24.049 -8.366 9.169 1.00 96.75 581 LEU A C 1
ATOM 4254 O O . LEU A 1 581 ? -23.482 -7.939 8.159 1.00 96.75 581 LEU A O 1
ATOM 4258 N N . PHE A 1 582 ? -24.968 -7.670 9.820 1.00 95.25 582 PHE A N 1
ATOM 4259 C CA . PHE A 1 582 ? -25.367 -6.331 9.413 1.00 95.25 582 PHE A CA 1
ATOM 4260 C C . PHE A 1 582 ? -24.593 -5.254 10.176 1.00 95.25 582 PHE A C 1
ATOM 4262 O O . PHE A 1 582 ? -24.045 -5.510 11.244 1.00 95.25 582 PHE A O 1
ATOM 4269 N N . SER A 1 583 ? -24.551 -4.041 9.624 1.00 93.81 583 SER A N 1
ATOM 4270 C CA . SER A 1 583 ? -23.935 -2.878 10.263 1.00 93.81 583 SER A CA 1
ATOM 4271 C C . SER A 1 583 ? -24.512 -2.647 11.659 1.00 93.81 583 SER A C 1
ATOM 4273 O O . SER A 1 583 ? -25.726 -2.742 11.840 1.00 93.81 583 SER A O 1
ATOM 4275 N N . SER A 1 584 ? -23.644 -2.303 12.610 1.00 93.25 584 SER A N 1
ATOM 4276 C CA . SER A 1 584 ? -24.026 -2.041 13.998 1.00 93.25 584 SER A CA 1
ATOM 4277 C C . SER A 1 584 ? -24.976 -0.844 14.125 1.00 93.25 584 SER A C 1
ATOM 4279 O O . SER A 1 584 ? -24.839 0.160 13.422 1.00 93.25 584 SER A O 1
ATOM 4281 N N . GLU A 1 585 ? -25.931 -0.957 15.043 1.00 92.00 585 GLU A N 1
ATOM 4282 C CA . GLU A 1 585 ? -26.927 0.064 15.380 1.00 92.00 585 GLU A CA 1
ATOM 4283 C C . GLU A 1 585 ? -26.828 0.408 16.873 1.00 92.00 585 GLU A C 1
ATOM 4285 O O . GLU A 1 585 ? -26.372 -0.414 17.667 1.00 92.00 585 GLU A O 1
ATOM 4290 N N . ASP A 1 586 ? -27.254 1.612 17.267 1.00 90.50 586 ASP A N 1
ATOM 4291 C CA . ASP A 1 586 ? -27.281 2.005 18.682 1.00 90.50 586 ASP A CA 1
ATOM 4292 C C . ASP A 1 586 ? -28.339 1.191 19.450 1.00 90.50 586 ASP A C 1
ATOM 4294 O O . ASP A 1 586 ? -29.520 1.174 19.081 1.00 90.50 586 ASP A O 1
ATOM 4298 N N . ASP A 1 587 ? -27.935 0.574 20.561 1.00 82.75 587 ASP A N 1
ATOM 4299 C CA . ASP A 1 587 ? -28.815 -0.168 21.456 1.00 82.75 587 ASP A CA 1
ATOM 4300 C C . ASP A 1 587 ? -29.150 0.658 22.700 1.00 82.75 587 ASP A C 1
ATOM 4302 O O . ASP A 1 587 ? -28.378 0.769 23.650 1.00 82.75 587 ASP A O 1
ATOM 4306 N N . LYS A 1 588 ? -30.345 1.255 22.699 1.00 79.94 588 LYS A N 1
ATOM 4307 C CA . LYS A 1 588 ? -30.813 2.122 23.792 1.00 79.94 588 LYS A CA 1
ATOM 4308 C C . LYS A 1 588 ? -31.104 1.370 25.093 1.00 79.94 588 LYS A C 1
ATOM 4310 O O . LYS A 1 588 ? -31.376 2.022 26.099 1.00 79.94 588 LYS A O 1
ATOM 4315 N N . THR A 1 589 ? -31.130 0.037 25.067 1.00 76.50 589 THR A N 1
ATOM 4316 C CA . THR A 1 589 ? -31.360 -0.776 26.270 1.00 76.50 589 THR A CA 1
ATOM 4317 C C . THR A 1 589 ? -30.080 -1.001 27.069 1.00 76.50 589 THR A C 1
ATOM 4319 O O . THR A 1 589 ? -30.147 -1.316 28.256 1.00 76.50 589 THR A O 1
ATOM 4322 N N . GLU A 1 590 ? -28.923 -0.751 26.457 1.00 74.06 590 GLU A N 1
ATOM 4323 C CA . GLU A 1 590 ? -27.620 -0.856 27.091 1.00 74.06 590 GLU A CA 1
ATOM 4324 C C . GLU A 1 590 ? -27.063 0.526 27.436 1.00 74.06 590 GLU A C 1
ATOM 4326 O O . GLU A 1 590 ? -27.221 1.510 26.712 1.00 74.06 590 GLU A O 1
ATOM 4331 N N . THR A 1 591 ? -26.383 0.616 28.577 1.00 77.44 591 THR A N 1
ATOM 4332 C CA . THR A 1 591 ? -25.656 1.828 28.959 1.00 77.44 591 THR A CA 1
ATOM 4333 C C . THR A 1 591 ? -24.184 1.621 28.674 1.00 77.44 591 THR A C 1
ATOM 4335 O O . THR A 1 591 ? -23.592 0.658 29.157 1.00 77.44 591 THR A O 1
ATOM 4338 N N . LYS A 1 592 ? -23.584 2.553 27.931 1.00 88.25 592 LYS A N 1
ATOM 4339 C CA . LYS A 1 592 ? -22.161 2.500 27.611 1.00 88.25 592 LYS A CA 1
ATOM 4340 C C . LYS A 1 592 ? -21.319 2.481 28.886 1.00 88.25 592 LYS A C 1
ATOM 4342 O O . LYS A 1 592 ? -21.394 3.415 29.687 1.00 88.25 592 LYS A O 1
ATOM 4347 N N . GLN A 1 593 ? -20.474 1.466 29.037 1.00 88.19 593 GLN A N 1
ATOM 4348 C CA . GLN A 1 593 ? -19.550 1.352 30.166 1.00 88.19 593 GLN A CA 1
ATOM 4349 C C . GLN A 1 593 ? -18.107 1.574 29.720 1.00 88.19 593 GLN A C 1
ATOM 4351 O O . GLN A 1 593 ? -17.731 1.335 28.573 1.00 88.19 593 GLN A O 1
ATOM 4356 N N . THR A 1 594 ? -17.276 2.054 30.645 1.00 88.62 594 THR A N 1
ATOM 4357 C CA . THR A 1 594 ? -15.831 2.145 30.411 1.00 88.62 594 THR A CA 1
ATOM 4358 C C . THR A 1 594 ? -15.188 0.835 30.861 1.00 88.62 594 THR A C 1
ATOM 4360 O O . THR A 1 594 ? -15.460 0.414 31.985 1.00 88.62 594 THR A O 1
ATOM 4363 N N . PRO A 1 595 ? -14.344 0.190 30.035 1.00 88.38 595 PRO A N 1
ATOM 4364 C CA . PRO A 1 595 ? -13.673 -1.043 30.429 1.00 88.38 595 PRO A CA 1
ATOM 4365 C C . PRO A 1 595 ? -12.812 -0.831 31.682 1.00 88.38 595 PRO A C 1
ATOM 4367 O O . PRO A 1 595 ? -12.059 0.151 31.725 1.00 88.38 595 PRO A O 1
ATOM 4370 N N . PRO A 1 596 ? -12.881 -1.742 32.674 1.00 92.31 596 PRO A N 1
ATOM 4371 C CA . PRO A 1 596 ? -11.951 -1.767 33.796 1.00 92.31 596 PRO A CA 1
ATOM 4372 C C . PRO A 1 596 ? -10.491 -1.727 33.325 1.00 92.31 596 PRO A C 1
ATOM 4374 O O . PRO A 1 596 ? -10.135 -2.280 32.281 1.00 92.31 596 PRO A O 1
ATOM 4377 N N . THR A 1 597 ? -9.632 -1.032 34.072 1.00 88.69 597 THR A N 1
ATOM 4378 C CA . THR A 1 597 ? -8.241 -0.761 33.662 1.00 88.69 597 THR A CA 1
ATOM 4379 C C . THR A 1 597 ? -7.336 -1.993 33.673 1.00 88.69 597 THR A C 1
ATOM 4381 O O . THR A 1 597 ? -6.255 -1.965 33.088 1.00 88.69 597 THR A O 1
ATOM 4384 N N . ASP A 1 598 ? -7.752 -3.049 34.365 1.00 91.56 598 ASP A N 1
ATOM 4385 C CA . ASP A 1 598 ? -7.069 -4.333 34.485 1.00 91.56 598 ASP A CA 1
ATOM 4386 C C . ASP A 1 598 ? -7.336 -5.277 33.301 1.00 91.56 598 ASP A C 1
ATOM 4388 O O . ASP A 1 598 ? -6.483 -6.122 33.018 1.00 91.56 598 ASP A O 1
ATOM 4392 N N . LEU A 1 599 ? -8.435 -5.088 32.556 1.00 88.69 599 LEU A N 1
ATOM 4393 C CA . LEU A 1 599 ? -8.737 -5.885 31.364 1.00 88.69 599 LEU A CA 1
ATOM 4394 C C . LEU A 1 599 ? -7.748 -5.604 30.228 1.00 88.69 599 LEU A C 1
ATOM 4396 O O . LEU A 1 599 ? -7.432 -4.452 29.900 1.00 88.69 599 LEU A O 1
ATOM 4400 N N . LYS A 1 600 ? -7.305 -6.668 29.552 1.00 85.19 600 LYS A N 1
ATOM 4401 C CA . LYS A 1 600 ? -6.345 -6.587 28.440 1.00 85.19 600 LYS A CA 1
ATOM 4402 C C . LYS A 1 600 ? -6.857 -7.314 27.197 1.00 85.19 600 LYS A C 1
ATOM 4404 O O . LYS A 1 600 ? -7.573 -8.303 27.300 1.00 85.19 600 LYS A O 1
ATOM 4409 N N . ARG A 1 601 ? -6.433 -6.839 26.017 1.00 84.75 601 ARG A N 1
ATOM 4410 C CA . ARG A 1 601 ? -6.607 -7.495 24.701 1.00 84.75 601 ARG A CA 1
ATOM 4411 C C . ARG A 1 601 ? -8.027 -8.052 24.501 1.00 84.75 601 ARG A C 1
ATOM 4413 O O . ARG A 1 601 ? -8.982 -7.286 24.583 1.00 84.75 601 ARG A O 1
ATOM 4420 N N . ALA A 1 602 ? -8.164 -9.364 24.293 1.00 86.81 602 ALA A N 1
ATOM 4421 C CA . ALA A 1 602 ? -9.429 -10.035 24.007 1.00 86.81 602 ALA A CA 1
ATOM 4422 C C . ALA A 1 602 ? -10.496 -9.805 25.090 1.00 86.81 602 ALA A C 1
ATOM 4424 O O . ALA A 1 602 ? -11.647 -9.557 24.751 1.00 86.81 602 ALA A O 1
ATOM 4425 N N . GLU A 1 603 ? -10.127 -9.814 26.377 1.00 89.12 603 GLU A N 1
ATOM 4426 C CA . GLU A 1 603 ? -11.065 -9.571 27.487 1.00 89.12 603 GLU A CA 1
ATOM 4427 C C . GLU A 1 603 ? -11.575 -8.129 27.475 1.00 89.12 603 GLU A C 1
ATOM 4429 O O . GLU A 1 603 ? -12.767 -7.872 27.635 1.00 89.12 603 GLU A O 1
ATOM 4434 N N . LYS A 1 604 ? -10.669 -7.177 27.221 1.00 90.31 604 LYS A N 1
ATOM 4435 C CA . LYS A 1 604 ? -11.024 -5.764 27.082 1.00 90.31 604 LYS A CA 1
ATOM 4436 C C . LYS A 1 604 ? -11.929 -5.541 25.873 1.00 90.31 604 LYS A C 1
ATOM 4438 O O . LYS A 1 604 ? -12.910 -4.816 25.987 1.00 90.31 604 LYS A O 1
ATOM 4443 N N . ASN A 1 605 ? -11.618 -6.155 24.736 1.00 90.44 605 ASN A N 1
ATOM 4444 C CA . ASN A 1 605 ? -12.413 -6.031 23.517 1.00 90.44 605 ASN A CA 1
ATOM 4445 C C . ASN A 1 605 ? -13.785 -6.693 23.677 1.00 90.44 605 ASN A C 1
ATOM 4447 O O . ASN A 1 605 ? -14.786 -6.098 23.292 1.00 90.44 605 ASN A O 1
ATOM 4451 N N . ALA A 1 606 ? -13.858 -7.857 24.329 1.00 92.06 606 ALA A N 1
ATOM 4452 C CA . ALA A 1 606 ? -15.123 -8.500 24.674 1.00 92.06 606 ALA A CA 1
ATOM 4453 C C . ALA A 1 606 ? -15.979 -7.596 25.570 1.00 92.06 606 ALA A C 1
ATOM 4455 O O . ALA A 1 606 ? -17.162 -7.417 25.291 1.00 92.06 606 ALA A O 1
ATOM 4456 N N . PHE A 1 607 ? -15.374 -6.964 26.584 1.00 92.38 607 PHE A N 1
ATOM 4457 C CA . PHE A 1 607 ? -16.061 -5.980 27.420 1.00 92.38 607 PHE A CA 1
ATOM 4458 C C . PHE A 1 607 ? -16.556 -4.790 26.600 1.00 92.38 607 PHE A C 1
ATOM 4460 O O . PHE A 1 607 ? -17.701 -4.386 26.760 1.00 92.38 607 PHE A O 1
ATOM 4467 N N . VAL A 1 608 ? -15.710 -4.219 25.736 1.00 91.06 608 VAL A N 1
ATOM 4468 C CA . VAL A 1 608 ? -16.083 -3.063 24.910 1.00 91.06 608 VAL A CA 1
ATOM 4469 C C . VAL A 1 608 ? -17.272 -3.405 24.024 1.00 91.06 608 VAL A C 1
ATOM 4471 O O . VAL A 1 608 ? -18.247 -2.673 24.068 1.00 91.06 608 VAL A O 1
ATOM 4474 N N . HIS A 1 609 ? -17.232 -4.516 23.288 1.00 91.38 609 HIS A N 1
ATOM 4475 C CA . HIS A 1 609 ? -18.357 -4.934 22.452 1.00 91.38 609 HIS A CA 1
ATOM 4476 C C . HIS A 1 609 ? -19.623 -5.186 23.275 1.00 91.38 609 HIS A C 1
ATOM 4478 O O . HIS A 1 609 ? -20.684 -4.703 22.924 1.00 91.38 609 HIS A O 1
ATOM 4484 N N . ALA A 1 610 ? -19.513 -5.855 24.422 1.00 89.38 610 ALA A N 1
ATOM 4485 C CA . ALA A 1 610 ? -20.670 -6.121 25.275 1.00 89.38 610 ALA A CA 1
ATOM 4486 C C . ALA A 1 610 ? -21.225 -4.878 26.005 1.00 89.38 610 ALA A C 1
ATOM 4488 O O . ALA A 1 610 ? -22.209 -5.003 26.725 1.00 89.38 610 ALA A O 1
ATOM 4489 N N . ASN A 1 611 ? -20.563 -3.715 25.923 1.00 89.25 611 ASN A N 1
ATOM 4490 C CA . ASN A 1 611 ? -20.921 -2.524 26.701 1.00 89.25 611 ASN A CA 1
ATOM 4491 C C . ASN A 1 611 ? -20.713 -1.204 25.933 1.00 89.25 611 ASN A C 1
ATOM 4493 O O . ASN A 1 611 ? -20.554 -0.151 26.560 1.00 89.25 611 ASN A O 1
ATOM 4497 N N . ASP A 1 612 ? -20.670 -1.209 24.599 1.00 89.12 612 ASP A N 1
ATOM 4498 C CA . ASP A 1 612 ? -20.529 0.012 23.790 1.00 89.12 612 ASP A CA 1
ATOM 4499 C C . ASP A 1 612 ? -21.880 0.657 23.438 1.00 89.12 612 ASP A C 1
ATOM 4501 O O . ASP A 1 612 ? -21.890 1.719 22.803 1.00 89.12 612 ASP A O 1
ATOM 4505 N N . ALA A 1 613 ? -22.980 0.070 23.929 1.00 90.50 613 ALA A N 1
ATOM 4506 C CA . ALA A 1 613 ? -24.361 0.413 23.610 1.00 90.50 613 ALA A CA 1
ATOM 4507 C C . ALA A 1 613 ? -24.666 0.274 22.113 1.00 90.50 613 ALA A C 1
ATOM 4509 O O . ALA A 1 613 ? -25.350 1.117 21.526 1.00 90.50 613 ALA A O 1
ATOM 4510 N N . LYS A 1 614 ? -24.127 -0.775 21.483 1.00 91.19 614 LYS A N 1
ATOM 4511 C CA . LYS A 1 614 ? -24.416 -1.141 20.101 1.00 91.19 614 LYS A CA 1
ATOM 4512 C C . LYS A 1 614 ? -24.709 -2.626 19.983 1.00 91.19 614 LYS A C 1
ATOM 4514 O O . LYS A 1 614 ? -24.155 -3.456 20.690 1.00 91.19 614 LYS A O 1
ATOM 4519 N N . SER A 1 615 ? -25.548 -2.969 19.016 1.00 92.19 615 SER A N 1
ATOM 4520 C CA . SER A 1 615 ? -25.767 -4.357 18.626 1.00 92.19 615 SER A CA 1
ATOM 4521 C C . SER A 1 615 ? -25.774 -4.497 17.110 1.00 92.19 615 SER A C 1
ATOM 4523 O O . SER A 1 615 ? -26.065 -3.553 16.371 1.00 92.19 615 SER A O 1
ATOM 4525 N N . SER A 1 616 ? -25.421 -5.688 16.634 1.00 95.19 616 SER A N 1
ATOM 4526 C CA . SER A 1 616 ? -25.513 -6.034 15.216 1.00 95.19 616 SER A CA 1
ATOM 4527 C C . SER A 1 616 ? -26.567 -7.106 15.030 1.00 95.19 616 SER A C 1
ATOM 4529 O O . SER A 1 616 ? -26.624 -8.089 15.773 1.00 95.19 616 SER A O 1
ATOM 4531 N N . GLN A 1 617 ? -27.399 -6.934 14.011 1.00 95.62 617 GLN A N 1
ATOM 4532 C CA . GLN A 1 617 ? -28.279 -8.003 13.564 1.00 95.62 617 GLN A CA 1
ATOM 4533 C C . GLN A 1 617 ? -27.451 -9.033 12.792 1.00 95.62 617 GLN A C 1
ATOM 4535 O O . GLN A 1 617 ? -26.465 -8.685 12.134 1.00 95.62 617 GLN A O 1
ATOM 4540 N N . PHE A 1 618 ? -27.866 -10.292 12.838 1.00 96.25 618 PHE A N 1
ATOM 4541 C CA . PHE A 1 618 ? -27.339 -11.326 11.959 1.00 96.25 618 PHE A CA 1
ATOM 4542 C C . PHE A 1 618 ? -28.456 -12.250 11.485 1.00 96.25 618 PHE A C 1
ATOM 4544 O O . PHE A 1 618 ? -29.481 -12.412 12.152 1.00 96.25 618 PHE A O 1
ATOM 4551 N N . LEU A 1 619 ? -28.234 -12.886 10.340 1.00 95.94 619 LEU A N 1
ATOM 4552 C CA . LEU A 1 619 ? -29.035 -14.017 9.892 1.00 95.94 619 LEU A CA 1
ATOM 4553 C C . LEU A 1 619 ? -28.142 -15.121 9.341 1.00 95.94 619 LEU A C 1
ATOM 4555 O O . LEU A 1 619 ? -27.040 -14.861 8.858 1.00 95.94 619 LEU A O 1
ATOM 4559 N N . ILE A 1 620 ? -28.641 -16.349 9.401 1.00 96.31 620 ILE A N 1
ATOM 4560 C CA . ILE A 1 620 ? -28.098 -17.509 8.705 1.00 96.31 620 ILE A CA 1
ATOM 4561 C C . ILE A 1 620 ? -29.218 -18.046 7.819 1.00 96.31 620 ILE A C 1
ATOM 4563 O O . ILE A 1 620 ? -30.343 -18.266 8.276 1.00 96.31 620 ILE A O 1
ATOM 4567 N N . ALA A 1 621 ? -28.914 -18.252 6.545 1.00 97.19 621 ALA A N 1
ATOM 4568 C CA . ALA A 1 621 ? -29.830 -18.803 5.562 1.00 97.19 621 ALA A CA 1
ATOM 4569 C C . ALA A 1 621 ? -29.269 -20.091 4.959 1.00 97.19 621 ALA A C 1
ATOM 4571 O O . ALA A 1 621 ? -28.055 -20.277 4.844 1.00 97.19 621 ALA A O 1
ATOM 4572 N N . ASP A 1 622 ? -30.177 -20.974 4.564 1.00 97.38 622 ASP A N 1
ATOM 4573 C CA . ASP A 1 622 ? -29.869 -22.116 3.719 1.00 97.38 622 ASP A CA 1
ATOM 4574 C C . ASP A 1 622 ? -29.553 -21.607 2.304 1.00 97.38 622 ASP A C 1
ATOM 4576 O O . ASP A 1 622 ? -30.387 -20.994 1.635 1.00 97.38 622 ASP A O 1
ATOM 4580 N N . ALA A 1 623 ? -28.319 -21.832 1.859 1.00 96.12 623 ALA A N 1
ATOM 4581 C CA . ALA A 1 623 ? -27.779 -21.289 0.614 1.00 96.12 623 ALA A CA 1
ATOM 4582 C C . ALA A 1 623 ? -28.257 -22.045 -0.641 1.00 96.12 623 ALA A C 1
ATOM 4584 O O . ALA A 1 623 ? -27.888 -21.673 -1.752 1.00 96.12 623 ALA A O 1
ATOM 4585 N N . THR A 1 624 ? -29.082 -23.086 -0.481 1.00 94.88 624 THR A N 1
ATOM 4586 C CA . THR A 1 624 ? -29.677 -23.841 -1.597 1.00 94.88 624 THR A CA 1
ATOM 4587 C C . THR A 1 624 ? -31.119 -23.406 -1.847 1.00 94.88 624 THR A C 1
ATOM 4589 O O . THR A 1 624 ? -31.516 -23.162 -2.979 1.00 94.88 624 THR A O 1
ATOM 4592 N N . SER A 1 625 ? -31.908 -23.283 -0.782 1.00 96.00 625 SER A N 1
ATOM 4593 C CA . SER A 1 625 ? -33.318 -22.886 -0.830 1.00 96.00 625 SER A CA 1
ATOM 4594 C C . SER A 1 625 ? -33.532 -21.375 -0.725 1.00 96.00 625 SER A C 1
ATOM 4596 O O . SER A 1 625 ? -34.618 -20.893 -1.035 1.00 96.00 625 SER A O 1
ATOM 4598 N N . GLY A 1 626 ? -32.535 -20.624 -0.246 1.00 95.44 626 GLY A N 1
ATOM 4599 C CA . GLY A 1 626 ? -32.647 -19.193 0.051 1.00 95.44 626 GLY A CA 1
ATOM 4600 C C . GLY A 1 626 ? -33.415 -18.881 1.342 1.00 95.44 626 GLY A C 1
ATOM 4601 O O . GLY A 1 626 ? -33.624 -17.714 1.678 1.00 95.44 626 GLY A O 1
ATOM 4602 N N . LYS A 1 627 ? -33.852 -19.907 2.086 1.00 96.62 627 LYS A N 1
ATOM 4603 C CA . LYS A 1 627 ? -34.664 -19.741 3.293 1.00 96.62 627 LYS A CA 1
ATOM 4604 C C . LYS A 1 627 ? -33.800 -19.307 4.476 1.00 96.62 627 LYS A C 1
ATOM 4606 O O . LYS A 1 627 ? -32.826 -19.973 4.819 1.00 96.62 627 LYS A O 1
ATOM 4611 N N . ILE A 1 628 ? -34.212 -18.242 5.162 1.00 96.56 628 ILE A N 1
ATOM 4612 C CA . ILE A 1 628 ? -33.633 -17.851 6.453 1.00 96.56 628 ILE A CA 1
ATOM 4613 C C . ILE A 1 628 ? -33.953 -18.948 7.477 1.00 96.56 628 ILE A C 1
ATOM 4615 O O . ILE A 1 628 ? -35.121 -19.252 7.728 1.00 96.56 628 ILE A O 1
ATOM 4619 N N . ILE A 1 629 ? -32.911 -19.559 8.040 1.00 95.06 629 ILE A N 1
ATOM 4620 C CA . ILE A 1 629 ? -33.023 -20.616 9.057 1.00 95.06 629 ILE A CA 1
ATOM 4621 C C . ILE A 1 629 ? -32.846 -20.064 10.469 1.00 95.06 629 ILE A C 1
ATOM 4623 O O . ILE A 1 629 ? -33.358 -20.645 11.422 1.00 95.06 629 ILE A O 1
ATOM 4627 N N . GLN A 1 630 ? -32.145 -18.939 10.601 1.00 94.38 630 GLN A N 1
ATOM 4628 C CA . GLN A 1 630 ? -31.869 -18.302 11.878 1.00 94.38 630 GLN A CA 1
ATOM 4629 C C . GLN A 1 630 ? -31.690 -16.802 11.701 1.00 94.38 630 GLN A C 1
ATOM 463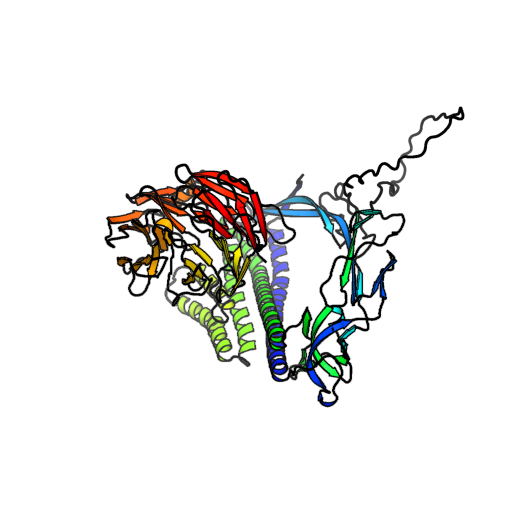1 O O . GLN A 1 630 ? -31.129 -16.353 10.705 1.00 94.38 630 GLN A O 1
ATOM 4636 N N . GLN A 1 631 ? -32.148 -16.032 12.678 1.00 95.19 631 GLN A N 1
ATOM 4637 C CA . GLN A 1 631 ? -31.939 -14.592 12.743 1.00 95.19 631 GLN A CA 1
ATOM 4638 C C . GLN A 1 631 ? -31.915 -14.151 14.202 1.00 95.19 631 GLN A C 1
ATOM 4640 O O . GLN A 1 631 ? -32.603 -14.741 15.038 1.00 95.19 631 GLN A O 1
ATOM 4645 N N . GLY A 1 632 ? -31.134 -13.123 14.507 1.00 94.00 632 GLY A N 1
ATOM 4646 C CA . GLY A 1 632 ? -30.988 -12.637 15.869 1.00 94.00 632 GLY A CA 1
ATOM 4647 C C . GLY A 1 632 ? -30.145 -11.375 15.962 1.00 94.00 632 GLY A C 1
ATOM 4648 O O . GLY A 1 632 ? -29.830 -10.728 14.961 1.00 94.00 632 GLY A O 1
ATOM 4649 N N . LYS A 1 633 ? -29.784 -11.034 17.196 1.00 94.06 633 LYS A N 1
ATOM 4650 C CA . LYS A 1 633 ? -28.863 -9.946 17.517 1.00 94.06 633 LYS A CA 1
ATOM 4651 C C . LYS A 1 633 ? -27.652 -10.492 18.251 1.00 94.06 633 LYS A C 1
ATOM 4653 O O . LYS A 1 633 ? -27.758 -11.471 18.983 1.00 94.06 633 LYS A O 1
ATOM 4658 N N . THR A 1 634 ? -26.523 -9.827 18.074 1.00 95.19 634 THR A N 1
ATOM 4659 C CA . THR A 1 634 ? -25.310 -10.060 18.848 1.00 95.19 634 THR A CA 1
ATOM 4660 C C . THR A 1 634 ? -24.801 -8.733 19.402 1.00 95.19 634 THR A C 1
ATOM 4662 O O . THR A 1 634 ? -24.902 -7.702 18.731 1.00 95.19 634 THR A O 1
ATOM 4665 N N . GLY A 1 635 ? -24.240 -8.759 20.612 1.00 92.69 635 GLY A N 1
ATOM 4666 C CA . GLY A 1 635 ? -23.501 -7.619 21.171 1.00 92.69 635 GLY A CA 1
ATOM 4667 C C . GLY A 1 635 ? -22.164 -7.372 20.460 1.00 92.69 635 GLY A C 1
ATOM 4668 O O . GLY A 1 635 ? -21.454 -6.425 20.761 1.00 92.69 635 GLY A O 1
ATOM 4669 N N . TYR A 1 636 ? -21.783 -8.207 19.489 1.00 94.38 636 TYR A N 1
ATOM 4670 C CA . TYR A 1 636 ? -20.628 -7.917 18.655 1.00 94.38 636 TYR A CA 1
ATOM 4671 C C . TYR A 1 636 ? -20.943 -6.822 17.623 1.00 94.38 636 TYR A C 1
ATOM 4673 O O . TYR A 1 636 ? -21.671 -7.039 16.651 1.00 94.38 636 TYR A O 1
ATOM 4681 N N . SER A 1 637 ? -20.365 -5.637 17.810 1.00 92.00 637 SER A N 1
ATOM 4682 C CA . SER A 1 637 ? -20.388 -4.544 16.828 1.00 92.00 637 SER A CA 1
ATOM 4683 C C . SER A 1 637 ? -19.666 -4.921 15.529 1.00 92.00 637 SER A C 1
ATOM 4685 O O . SER A 1 637 ? -18.454 -5.130 15.519 1.00 92.00 637 SER A O 1
ATOM 4687 N N . ALA A 1 638 ? -20.408 -4.961 14.419 1.00 88.19 638 ALA A N 1
ATOM 4688 C CA . ALA A 1 638 ? -19.886 -5.345 13.114 1.00 88.19 638 ALA A CA 1
ATOM 4689 C C . ALA A 1 638 ? -18.745 -4.422 12.643 1.00 88.19 638 ALA A C 1
ATOM 4691 O O . ALA A 1 638 ? -18.808 -3.205 12.864 1.00 88.19 638 ALA A O 1
ATOM 4692 N N . PRO A 1 639 ? -17.720 -4.972 11.964 1.00 84.25 639 PRO A N 1
ATOM 4693 C CA . PRO A 1 639 ? -16.599 -4.188 11.465 1.00 84.25 639 PRO A CA 1
ATOM 4694 C C . PRO A 1 639 ? -17.031 -3.247 10.335 1.00 84.25 639 PRO A C 1
ATOM 4696 O O . PRO A 1 639 ? -17.900 -3.574 9.530 1.00 84.25 639 PRO A O 1
ATOM 4699 N N . TYR A 1 640 ? -16.385 -2.080 10.253 1.00 67.69 640 TYR A N 1
ATOM 4700 C CA . TYR A 1 640 ? -16.639 -1.095 9.194 1.00 67.69 640 TYR A CA 1
ATOM 4701 C C . TYR A 1 640 ? -15.938 -1.449 7.869 1.00 67.69 640 TYR A C 1
ATOM 4703 O O . TYR A 1 640 ? -16.454 -1.144 6.798 1.00 67.69 640 TYR A O 1
ATOM 4711 N N . SER A 1 641 ? -14.764 -2.086 7.928 1.00 69.50 641 SER A N 1
ATOM 4712 C CA . SER A 1 641 ? -13.998 -2.546 6.761 1.00 69.50 641 SER A CA 1
ATOM 4713 C C . SER A 1 641 ? -12.912 -3.554 7.167 1.00 69.50 641 SER A C 1
ATOM 4715 O O . SER A 1 641 ? -12.630 -3.730 8.355 1.00 69.50 641 SER A O 1
ATOM 4717 N N . GLY A 1 642 ? -12.289 -4.214 6.181 1.00 71.69 642 GLY A N 1
ATOM 4718 C CA . GLY A 1 642 ? -11.078 -5.023 6.391 1.00 71.69 642 GLY A CA 1
ATOM 4719 C C . GLY A 1 642 ? -11.295 -6.331 7.160 1.00 71.69 642 GLY A C 1
ATOM 4720 O O . GLY A 1 642 ? -10.386 -6.788 7.855 1.00 71.69 642 GLY A O 1
ATOM 4721 N N . ALA A 1 643 ? -12.492 -6.910 7.057 1.00 85.56 643 ALA A N 1
ATOM 4722 C CA . ALA A 1 643 ? -12.848 -8.185 7.667 1.00 85.56 643 ALA A CA 1
ATOM 4723 C C . ALA A 1 643 ? -13.335 -9.181 6.611 1.00 85.56 643 ALA A C 1
ATOM 4725 O O . ALA A 1 643 ? -13.900 -8.786 5.591 1.00 85.56 643 ALA A O 1
ATOM 4726 N N . PHE A 1 644 ? -13.173 -10.471 6.883 1.00 89.56 644 PHE A N 1
ATOM 4727 C CA . PHE A 1 644 ? -13.850 -11.537 6.152 1.00 89.56 644 PHE A CA 1
ATOM 4728 C C . PHE A 1 644 ? -14.529 -12.496 7.130 1.00 89.56 644 PHE A C 1
ATOM 4730 O O . PHE A 1 644 ? -14.147 -12.602 8.299 1.00 89.56 644 PHE A O 1
ATOM 4737 N N . GLY A 1 645 ? -15.559 -13.179 6.639 1.00 93.50 645 GLY A N 1
ATOM 4738 C CA . GLY A 1 645 ? -16.388 -14.066 7.433 1.00 93.50 645 GLY A CA 1
ATOM 4739 C C . GLY A 1 645 ? -16.451 -15.478 6.866 1.00 93.50 645 GLY A C 1
ATOM 4740 O O . GLY A 1 645 ? -16.328 -15.687 5.655 1.00 93.50 645 GLY A O 1
ATOM 4741 N N . PHE A 1 646 ? -16.663 -16.459 7.740 1.00 96.38 646 PHE A N 1
ATOM 4742 C CA . PHE A 1 646 ? -16.929 -17.846 7.354 1.00 96.38 646 PHE A CA 1
ATOM 4743 C C . PHE A 1 646 ? -17.725 -18.581 8.431 1.00 96.38 646 PHE A C 1
ATOM 4745 O O . PHE A 1 646 ? -17.732 -18.177 9.592 1.00 96.38 646 PHE A O 1
ATOM 4752 N N . ILE A 1 647 ? -18.387 -19.668 8.038 1.00 96.56 647 ILE A N 1
ATOM 4753 C CA . ILE A 1 647 ? -19.097 -20.544 8.971 1.00 96.56 647 ILE A CA 1
ATOM 4754 C C . ILE A 1 647 ? -18.285 -21.822 9.164 1.00 96.56 647 ILE A C 1
ATOM 4756 O O . ILE A 1 647 ? -17.894 -22.460 8.185 1.00 96.56 647 ILE A O 1
ATOM 4760 N N . ASP A 1 648 ? -18.088 -22.219 10.417 1.00 95.00 648 ASP A N 1
ATOM 4761 C CA . ASP A 1 648 ? -17.598 -23.549 10.774 1.00 95.00 648 ASP A CA 1
ATOM 4762 C C . ASP A 1 648 ? -18.413 -24.102 11.945 1.00 95.00 648 ASP A C 1
ATOM 4764 O O . ASP A 1 648 ? -18.704 -23.389 12.900 1.00 95.00 648 ASP A O 1
ATOM 4768 N N . GLU A 1 649 ? -18.844 -25.361 11.838 1.00 90.69 649 GLU A N 1
ATOM 4769 C CA . GLU A 1 649 ? -19.665 -26.047 12.856 1.00 90.69 649 GLU A CA 1
ATOM 4770 C C . GLU A 1 649 ? -20.928 -25.277 13.309 1.00 90.69 649 GLU A C 1
ATOM 4772 O O . GLU A 1 649 ? -21.471 -25.515 14.383 1.00 90.69 649 GLU A O 1
ATOM 4777 N N . GLY A 1 650 ? -21.448 -24.394 12.450 1.00 90.31 650 GLY A N 1
ATOM 4778 C CA . GLY A 1 650 ? -22.630 -23.567 12.718 1.00 90.31 650 GLY A CA 1
ATOM 4779 C C . GLY A 1 650 ? -22.322 -22.196 13.318 1.00 90.31 650 GLY A C 1
ATOM 4780 O O . GLY A 1 650 ? -23.197 -21.334 13.289 1.00 90.31 650 GLY A O 1
ATOM 4781 N N . ASP A 1 651 ? -21.092 -21.966 13.767 1.00 94.75 651 ASP A N 1
ATOM 4782 C CA . ASP A 1 651 ? -20.665 -20.682 14.305 1.00 94.75 651 ASP A CA 1
ATOM 4783 C C . ASP A 1 651 ? -20.149 -19.771 13.194 1.00 94.75 651 ASP A C 1
ATOM 4785 O O . ASP A 1 651 ? -19.480 -20.209 12.254 1.00 94.75 651 ASP A O 1
ATOM 4789 N N . PHE A 1 652 ? -20.458 -18.484 13.313 1.00 96.38 652 PHE A N 1
ATOM 4790 C CA . PHE A 1 652 ? -20.015 -17.457 12.390 1.00 96.38 652 PHE A CA 1
ATOM 4791 C C . PHE A 1 652 ? -18.743 -16.792 12.916 1.00 96.38 652 PHE A C 1
ATOM 4793 O O . PHE A 1 652 ? -18.751 -16.095 13.931 1.00 96.38 652 PHE A O 1
ATOM 4800 N N . PHE A 1 653 ? -17.639 -17.004 12.210 1.00 96.38 653 PHE A N 1
ATOM 4801 C CA . PHE A 1 653 ? -16.355 -16.391 12.509 1.00 96.38 653 PHE A CA 1
ATOM 4802 C C . PHE A 1 653 ? -16.201 -15.078 11.746 1.00 96.38 653 PHE A C 1
ATOM 4804 O O . PHE A 1 653 ? -16.417 -15.024 10.534 1.00 96.38 653 PHE A O 1
ATOM 4811 N N . VAL A 1 654 ? -15.777 -14.039 12.462 1.00 94.69 654 VAL A N 1
ATOM 4812 C CA . VAL A 1 654 ? -15.406 -12.723 11.943 1.00 94.69 654 VAL A CA 1
ATOM 4813 C C . VAL A 1 654 ? -13.915 -12.530 12.167 1.00 94.69 654 VAL A C 1
ATOM 4815 O O . VAL A 1 654 ? -13.454 -12.511 13.310 1.00 94.69 654 VAL A O 1
ATOM 4818 N N . VAL A 1 655 ? -13.163 -12.386 11.076 1.00 91.50 655 VAL A N 1
ATOM 4819 C CA . VAL A 1 655 ? -11.704 -12.262 11.109 1.00 91.50 655 VAL A CA 1
ATOM 4820 C C . VAL A 1 655 ? -11.273 -10.960 10.441 1.00 91.50 655 VAL A C 1
ATOM 4822 O O . VAL A 1 655 ? -11.644 -10.685 9.302 1.00 91.50 655 VAL A O 1
ATOM 4825 N N . LYS A 1 656 ? -10.478 -10.156 11.147 1.00 87.56 656 LYS A N 1
ATOM 4826 C CA . LYS A 1 656 ? -9.950 -8.855 10.718 1.00 87.56 656 LYS A CA 1
ATOM 4827 C C . LYS A 1 656 ? -8.540 -8.646 11.256 1.00 87.56 656 LYS A C 1
ATOM 4829 O O . LYS A 1 656 ? -8.106 -9.328 12.173 1.00 87.56 656 LYS A O 1
ATOM 4834 N N . SER A 1 657 ? -7.833 -7.658 10.719 1.00 81.31 657 SER A N 1
ATOM 4835 C CA . SER A 1 657 ? -6.458 -7.360 11.140 1.00 81.31 657 SER A CA 1
ATOM 4836 C C . SER A 1 657 ? -6.329 -6.963 12.624 1.00 81.31 657 SER A C 1
ATOM 4838 O O . SER A 1 657 ? -5.252 -7.098 13.197 1.00 81.31 657 SER A O 1
ATOM 4840 N N . GLY A 1 658 ? -7.407 -6.484 13.253 1.00 76.81 658 GLY A N 1
ATOM 4841 C CA . GLY A 1 658 ? -7.444 -6.077 14.662 1.00 76.81 658 GLY A CA 1
ATOM 4842 C C . GLY A 1 658 ? -7.442 -7.229 15.677 1.00 76.81 658 GLY A C 1
ATOM 4843 O O . GLY A 1 658 ? -7.428 -8.409 15.331 1.00 76.81 658 GLY A O 1
ATOM 4844 N N . ASP A 1 659 ? -7.473 -6.866 16.958 1.00 75.69 659 ASP A N 1
ATOM 4845 C CA . ASP A 1 659 ? -7.488 -7.773 18.113 1.00 75.69 659 ASP A CA 1
ATOM 4846 C C . ASP A 1 659 ? -8.911 -8.081 18.635 1.00 75.69 659 ASP A C 1
ATOM 4848 O O . ASP A 1 659 ? -9.092 -8.593 19.740 1.00 75.69 659 ASP A O 1
ATOM 4852 N N . ASP A 1 660 ? -9.933 -7.783 17.836 1.00 85.00 660 ASP A N 1
ATOM 4853 C CA . ASP A 1 660 ? -11.367 -7.935 18.110 1.00 85.00 660 ASP A CA 1
ATOM 4854 C C . ASP A 1 660 ? -12.045 -8.926 17.140 1.00 85.00 660 ASP A C 1
ATOM 4856 O O . ASP A 1 660 ? -13.187 -8.737 16.715 1.00 85.00 660 ASP A O 1
ATOM 4860 N N . ASN A 1 661 ? -11.333 -9.997 16.770 1.00 91.88 661 ASN A N 1
ATOM 4861 C CA . ASN A 1 661 ? -11.902 -11.116 16.011 1.00 91.88 661 ASN A CA 1
ATOM 4862 C C . ASN A 1 661 ? -12.943 -11.842 16.863 1.00 91.88 661 ASN A C 1
ATOM 4864 O O . ASN A 1 661 ? -12.738 -12.016 18.064 1.00 91.88 661 ASN A O 1
ATOM 4868 N N . ALA A 1 662 ? -14.032 -12.304 16.254 1.00 95.12 662 ALA A N 1
ATOM 4869 C CA . ALA A 1 662 ? -15.156 -12.852 17.000 1.00 95.12 662 ALA A CA 1
ATOM 4870 C C . ALA A 1 662 ? -15.654 -14.179 16.446 1.00 95.12 662 ALA A C 1
ATOM 4872 O O . ALA A 1 662 ? -15.667 -14.418 15.241 1.00 95.12 662 ALA A O 1
ATOM 4873 N N . ARG A 1 663 ? -16.109 -15.031 17.360 1.00 95.75 663 ARG A N 1
ATOM 4874 C CA . ARG A 1 663 ? -16.915 -16.218 17.080 1.00 95.75 663 ARG A CA 1
ATOM 4875 C C . ARG A 1 663 ? -18.319 -15.929 17.592 1.00 95.75 663 ARG A C 1
ATOM 4877 O O . ARG A 1 663 ? -18.489 -15.767 18.798 1.00 95.75 663 ARG A O 1
ATOM 4884 N N . ILE A 1 664 ? -19.286 -15.830 16.687 1.00 96.69 664 ILE A N 1
ATOM 4885 C CA . ILE A 1 664 ? -20.701 -15.583 16.979 1.00 96.69 664 ILE A CA 1
ATOM 4886 C C . ILE A 1 664 ? -21.440 -16.912 16.843 1.00 96.69 664 ILE A C 1
ATOM 4888 O O . ILE A 1 664 ? -21.407 -17.547 15.788 1.00 96.69 664 ILE A O 1
ATOM 4892 N N . LYS A 1 665 ? -22.097 -17.345 17.912 1.00 95.31 665 LYS A N 1
ATOM 4893 C CA . LYS A 1 665 ? -22.880 -18.578 17.934 1.00 95.31 665 LYS A CA 1
ATOM 4894 C C . LYS A 1 665 ? -24.267 -18.364 17.321 1.00 95.31 665 LYS A C 1
ATOM 4896 O O . LYS A 1 665 ? -24.764 -17.237 17.304 1.00 95.31 665 LYS A O 1
ATOM 4901 N N . PRO A 1 666 ? -24.942 -19.445 16.895 1.00 92.38 666 PRO A N 1
ATOM 4902 C CA . PRO A 1 666 ? -26.342 -19.433 16.474 1.00 92.38 666 PRO A CA 1
ATOM 4903 C C . PRO A 1 666 ? -27.290 -18.646 17.397 1.00 92.38 666 PRO A C 1
ATOM 4905 O O . PRO A 1 666 ? -28.194 -17.961 16.927 1.00 92.38 666 PRO A O 1
ATOM 4908 N N . ASP A 1 667 ? -27.094 -18.716 18.713 1.00 93.69 667 ASP A N 1
ATOM 4909 C CA . ASP A 1 667 ? -27.928 -18.013 19.698 1.00 93.69 667 ASP A CA 1
ATOM 4910 C C . ASP A 1 667 ? -27.630 -16.503 19.828 1.00 93.69 667 ASP A C 1
ATOM 4912 O O . ASP A 1 667 ? -28.303 -15.811 20.587 1.00 93.69 667 ASP A O 1
ATOM 4916 N N . GLY A 1 668 ? -26.648 -15.984 19.083 1.00 93.75 668 GLY A N 1
ATOM 4917 C CA . GLY A 1 668 ? -26.218 -14.586 19.104 1.00 93.75 668 GLY A CA 1
ATOM 4918 C C . GLY A 1 668 ? -25.150 -14.260 20.150 1.00 93.75 668 GLY A C 1
ATOM 4919 O O . GLY A 1 668 ? -24.566 -13.170 20.103 1.00 93.75 668 GLY A O 1
ATOM 4920 N N . SER A 1 669 ? -24.833 -15.191 21.057 1.00 95.56 669 SER A N 1
ATOM 4921 C CA . SER A 1 669 ? -23.700 -15.034 21.969 1.00 95.56 669 SER A CA 1
ATOM 4922 C C . SER A 1 669 ? -22.384 -15.003 21.190 1.00 95.56 669 SER A C 1
ATOM 4924 O O . SER A 1 669 ? -22.243 -15.645 20.147 1.00 95.56 669 SER A O 1
ATOM 4926 N N . PHE A 1 670 ? -21.409 -14.236 21.675 1.00 96.06 670 PHE A N 1
ATOM 4927 C CA . PHE A 1 670 ? -20.121 -14.092 21.005 1.00 96.06 670 PHE A CA 1
ATOM 4928 C C . PHE A 1 670 ? -18.954 -14.236 21.977 1.00 96.06 670 PHE A C 1
ATOM 4930 O O . PHE A 1 670 ? -19.074 -13.984 23.174 1.00 96.06 670 PHE A O 1
ATOM 4937 N N . SER A 1 671 ? -17.803 -14.623 21.439 1.00 95.12 671 SER A N 1
ATOM 4938 C CA . SER A 1 671 ? -16.522 -14.609 22.143 1.00 95.12 671 SER A CA 1
ATOM 4939 C C . SER A 1 671 ? -15.457 -13.967 21.267 1.00 95.12 671 SER A C 1
ATOM 4941 O O . SER A 1 671 ? -15.388 -14.277 20.074 1.00 95.12 671 SER A O 1
ATOM 4943 N N . ILE A 1 672 ? -14.611 -13.124 21.860 1.00 93.44 672 ILE A N 1
ATOM 4944 C CA . ILE A 1 672 ? -13.450 -12.548 21.178 1.00 93.44 672 ILE A CA 1
ATOM 4945 C C . ILE A 1 672 ? -12.272 -13.516 21.260 1.00 93.44 672 ILE A C 1
ATOM 4947 O O . ILE A 1 672 ? -12.004 -14.082 22.320 1.00 93.44 672 ILE A O 1
ATOM 4951 N N . PHE A 1 673 ? -11.555 -13.685 20.152 1.00 89.56 673 PHE A N 1
ATOM 4952 C CA . PHE A 1 673 ? -10.312 -14.448 20.106 1.00 89.56 673 PHE A CA 1
ATOM 4953 C C . PHE A 1 673 ? -9.182 -13.633 19.474 1.00 89.56 673 PHE A C 1
ATOM 4955 O O . PHE A 1 673 ? -9.393 -12.734 18.662 1.00 89.56 673 PHE A O 1
ATOM 4962 N N . ASP A 1 674 ? -7.955 -13.960 19.864 1.00 81.19 674 ASP A N 1
ATOM 4963 C CA . ASP A 1 674 ? -6.751 -13.249 19.451 1.00 81.19 674 ASP A CA 1
ATOM 4964 C C . ASP A 1 674 ? -5.899 -14.158 18.564 1.00 81.19 674 ASP A C 1
ATOM 4966 O O . ASP A 1 674 ? -5.570 -15.281 18.944 1.00 81.19 674 ASP A O 1
ATOM 4970 N N . LEU A 1 675 ? -5.522 -13.670 17.383 1.00 79.50 675 LEU A N 1
ATOM 4971 C CA . LEU A 1 675 ? -4.651 -14.393 16.454 1.00 79.50 675 LEU A CA 1
ATOM 4972 C C . LEU A 1 675 ? -3.159 -14.219 16.784 1.00 79.50 675 LEU A C 1
ATOM 4974 O O . LEU A 1 675 ? -2.299 -14.674 16.042 1.00 79.50 675 LEU A O 1
ATOM 4978 N N . THR A 1 676 ? -2.829 -13.594 17.916 1.00 67.31 676 THR A N 1
ATOM 4979 C CA . THR A 1 676 ? -1.495 -13.336 18.482 1.00 67.31 676 THR A CA 1
ATOM 4980 C C . THR A 1 676 ? -0.604 -12.353 17.709 1.00 67.31 676 THR A C 1
ATOM 4982 O O . THR A 1 676 ? 0.418 -11.926 18.252 1.00 67.31 676 THR A O 1
ATOM 4985 N N . VAL A 1 677 ? -1.002 -11.926 16.504 1.00 61.50 677 VAL A N 1
ATOM 4986 C CA . VAL A 1 677 ? -0.362 -10.866 15.698 1.00 61.50 677 VAL A CA 1
ATOM 4987 C C . VAL A 1 677 ? -1.035 -9.510 15.889 1.00 61.50 677 VAL A C 1
ATOM 4989 O O . VAL A 1 677 ? -2.253 -9.391 15.828 1.00 61.50 677 VAL A O 1
ATOM 4992 N N . SER A 1 678 ? -0.226 -8.462 16.049 1.00 53.66 678 SER A N 1
ATOM 4993 C CA . SER A 1 678 ? -0.675 -7.070 15.997 1.00 53.66 678 SER A CA 1
ATOM 4994 C C . SER A 1 678 ? -0.864 -6.640 14.537 1.00 53.66 678 SER A C 1
ATOM 4996 O O . SER A 1 678 ? 0.076 -6.123 13.932 1.00 53.66 678 SER A O 1
ATOM 4998 N N . GLY A 1 679 ? -2.042 -6.871 13.954 1.00 70.94 679 GLY A N 1
ATOM 4999 C CA . GLY A 1 679 ? -2.288 -6.531 12.549 1.00 70.94 679 GLY A CA 1
ATOM 5000 C C . GLY A 1 679 ? -1.770 -7.590 11.582 1.00 70.94 679 GLY A C 1
ATOM 5001 O O . GLY A 1 679 ? -0.570 -7.845 11.548 1.00 70.94 679 GLY A O 1
ATOM 5002 N N . PHE A 1 680 ? -2.636 -8.166 10.747 1.00 81.81 680 PHE A N 1
ATOM 5003 C CA . PHE A 1 680 ? -2.228 -8.870 9.523 1.00 81.81 680 PHE A CA 1
ATOM 5004 C C . PHE A 1 680 ? -2.730 -8.115 8.282 1.00 81.81 680 PHE A C 1
ATOM 5006 O O . PHE A 1 680 ? -3.716 -7.384 8.355 1.00 81.81 680 PHE A O 1
ATOM 5013 N N . TYR A 1 681 ? -2.042 -8.286 7.155 1.00 82.25 681 TYR A N 1
ATOM 5014 C CA . TYR A 1 681 ? -2.336 -7.634 5.871 1.00 82.25 681 TYR A CA 1
ATOM 5015 C C . TYR A 1 681 ? -2.909 -8.613 4.843 1.00 82.25 681 TYR A C 1
ATOM 5017 O O . TYR A 1 681 ? -3.738 -8.221 4.031 1.00 82.25 681 TYR A O 1
ATOM 5025 N N . GLY A 1 682 ? -2.518 -9.888 4.925 1.00 84.81 682 GLY A N 1
ATOM 5026 C CA . GLY A 1 682 ? -3.044 -10.962 4.090 1.00 84.81 682 GLY A CA 1
ATOM 5027 C C . GLY A 1 682 ? -3.676 -12.064 4.927 1.00 84.81 682 GLY A C 1
ATOM 5028 O O . GLY A 1 682 ? -3.192 -12.377 6.019 1.00 84.81 682 GLY A O 1
ATOM 5029 N N . ALA A 1 683 ? -4.741 -12.665 4.402 1.00 90.25 683 ALA A N 1
ATOM 5030 C CA . ALA A 1 683 ? -5.389 -13.823 4.999 1.00 90.25 683 ALA A CA 1
ATOM 5031 C C . ALA A 1 683 ? -5.909 -14.799 3.938 1.00 90.25 683 ALA A C 1
ATOM 5033 O O . ALA A 1 683 ? -6.186 -14.419 2.800 1.00 90.25 683 ALA A O 1
ATOM 5034 N N . GLY A 1 684 ? -6.063 -16.058 4.332 1.00 91.56 684 GLY A N 1
ATOM 5035 C CA . GLY A 1 684 ? -6.663 -17.109 3.519 1.00 91.56 684 GLY A CA 1
ATOM 5036 C C . GLY A 1 684 ? -7.146 -18.248 4.398 1.00 91.56 684 GLY A C 1
ATOM 5037 O O . GLY A 1 684 ? -6.707 -18.404 5.532 1.00 91.56 684 GLY A O 1
ATOM 5038 N N . LEU A 1 685 ? -8.072 -19.045 3.886 1.00 93.56 685 LEU A N 1
ATOM 5039 C CA . LEU A 1 685 ? -8.746 -20.077 4.662 1.00 93.56 685 LEU A CA 1
ATOM 5040 C C . LEU A 1 685 ? -8.701 -21.389 3.893 1.00 93.56 685 LEU A C 1
ATOM 5042 O O . LEU A 1 685 ? -8.936 -21.394 2.682 1.00 93.56 685 LEU A O 1
ATOM 5046 N N . SER A 1 686 ? -8.411 -22.484 4.587 1.00 94.38 686 SER A N 1
ATOM 5047 C CA . SER A 1 686 ? -8.432 -23.814 3.990 1.00 94.38 686 SER A CA 1
ATOM 5048 C C . SER A 1 686 ? -9.825 -24.151 3.456 1.00 94.38 686 SER A C 1
ATOM 5050 O O . SER A 1 686 ? -10.849 -23.637 3.923 1.00 94.38 686 SER A O 1
ATOM 5052 N N . ASN A 1 687 ? -9.871 -25.034 2.458 1.00 92.06 687 ASN A N 1
ATOM 5053 C CA . ASN A 1 687 ? -11.114 -25.413 1.782 1.00 92.06 687 ASN A CA 1
ATOM 5054 C C . ASN A 1 687 ? -12.166 -26.004 2.742 1.00 92.06 687 ASN A C 1
ATOM 5056 O O . ASN A 1 687 ? -13.365 -25.826 2.536 1.00 92.06 687 ASN A O 1
ATOM 5060 N N . ASP A 1 688 ? -11.721 -26.659 3.815 1.00 93.12 688 ASP A N 1
ATOM 5061 C CA . ASP A 1 688 ? -12.557 -27.229 4.876 1.00 93.12 688 ASP A CA 1
ATOM 5062 C C . ASP A 1 688 ? -12.889 -26.249 6.018 1.00 93.12 688 ASP A C 1
ATOM 5064 O O . ASP A 1 688 ? -13.657 -26.608 6.907 1.00 93.12 688 ASP A O 1
ATOM 5068 N N . ARG A 1 689 ? -12.362 -25.014 5.975 1.00 94.12 689 ARG A N 1
ATOM 5069 C CA . ARG A 1 689 ? -12.482 -23.963 7.007 1.00 94.12 689 ARG A CA 1
ATOM 5070 C C . ARG A 1 689 ? -11.783 -24.261 8.334 1.00 94.12 689 ARG A C 1
ATOM 5072 O O . ARG A 1 689 ? -12.020 -23.547 9.303 1.00 94.12 689 ARG A O 1
ATOM 5079 N N . LYS A 1 690 ? -10.915 -25.273 8.402 1.00 93.81 690 LYS A N 1
ATOM 5080 C CA . LYS A 1 690 ? -10.264 -25.686 9.656 1.00 93.81 690 LYS A CA 1
ATOM 5081 C C . LYS A 1 690 ? -8.930 -24.999 9.936 1.00 93.81 690 LYS A C 1
ATOM 5083 O O . LYS A 1 690 ? -8.504 -24.974 11.092 1.00 93.81 690 LYS A O 1
ATOM 5088 N N . VAL A 1 691 ? -8.289 -24.412 8.925 1.00 94.38 691 VAL A N 1
ATOM 5089 C CA . VAL A 1 691 ? -6.990 -23.740 9.048 1.00 94.38 691 VAL A CA 1
ATOM 5090 C C . VAL A 1 691 ? -7.049 -22.349 8.431 1.00 94.38 691 VAL A C 1
ATOM 5092 O O . VAL A 1 691 ? -7.341 -22.181 7.248 1.00 94.38 691 VAL A O 1
ATOM 5095 N N . LEU A 1 692 ? -6.728 -21.349 9.243 1.00 93.94 692 LEU A N 1
ATOM 5096 C CA . LEU A 1 692 ? -6.636 -19.947 8.865 1.00 93.94 692 LEU A CA 1
ATOM 5097 C C . LEU A 1 692 ? -5.166 -19.561 8.667 1.00 93.94 692 LEU A C 1
ATOM 5099 O O . LEU A 1 692 ? -4.379 -19.640 9.605 1.00 93.94 692 LEU A O 1
ATOM 5103 N N . ALA A 1 693 ? -4.806 -19.099 7.474 1.00 94.06 693 ALA A N 1
ATOM 5104 C CA . ALA A 1 693 ? -3.529 -18.445 7.222 1.00 94.06 693 ALA A CA 1
ATOM 5105 C C . ALA A 1 693 ? -3.667 -16.929 7.404 1.00 94.06 693 ALA A C 1
ATOM 5107 O O . ALA A 1 693 ? -4.571 -16.323 6.826 1.00 94.06 693 ALA A O 1
ATOM 5108 N N . THR A 1 694 ? -2.763 -16.307 8.159 1.00 92.25 694 THR A N 1
ATOM 5109 C CA . THR A 1 694 ? -2.632 -14.844 8.247 1.00 92.25 694 THR A CA 1
ATOM 5110 C C . THR A 1 694 ? -1.175 -14.420 8.122 1.00 92.25 694 THR A C 1
ATOM 5112 O O . THR A 1 694 ? -0.266 -15.189 8.425 1.00 92.25 694 THR A O 1
ATOM 5115 N N . GLY A 1 695 ? -0.932 -13.194 7.656 1.00 89.12 695 GLY A N 1
ATOM 5116 C CA . GLY A 1 695 ? 0.421 -12.686 7.443 1.00 89.12 695 GLY A CA 1
ATOM 5117 C C . GLY A 1 695 ? 0.573 -11.216 7.812 1.00 89.12 695 GLY A C 1
ATOM 5118 O O . GLY A 1 695 ? -0.198 -10.371 7.363 1.00 89.12 695 GLY A O 1
ATOM 5119 N N . SER A 1 696 ? 1.586 -10.910 8.618 1.00 84.38 696 SER A N 1
ATOM 5120 C CA . SER A 1 696 ? 1.966 -9.568 9.054 1.00 84.38 696 SER A CA 1
ATOM 5121 C C . SER A 1 696 ? 3.405 -9.286 8.650 1.00 84.38 696 SER A C 1
ATOM 5123 O O . SER A 1 696 ? 4.324 -9.963 9.110 1.00 84.38 696 SER A O 1
ATOM 5125 N N . MET A 1 697 ? 3.620 -8.299 7.776 1.00 86.31 697 MET A N 1
ATOM 5126 C CA . MET A 1 697 ? 4.926 -8.097 7.141 1.00 86.31 697 MET A CA 1
ATOM 5127 C C . MET A 1 697 ? 5.433 -9.427 6.540 1.00 86.31 697 MET A C 1
ATOM 5129 O O . MET A 1 697 ? 4.789 -9.988 5.656 1.00 86.31 697 MET A O 1
ATOM 5133 N N . ARG A 1 698 ? 6.537 -9.962 7.073 1.00 86.69 698 ARG A N 1
ATOM 5134 C CA . ARG A 1 698 ? 7.190 -11.207 6.639 1.00 86.69 698 ARG A CA 1
ATOM 5135 C C . ARG A 1 698 ? 6.872 -12.407 7.526 1.00 86.69 698 ARG A C 1
ATOM 5137 O O . ARG A 1 698 ? 7.358 -13.504 7.258 1.00 86.69 698 ARG A O 1
ATOM 5144 N N . ASP A 1 699 ? 6.130 -12.193 8.605 1.00 89.31 699 ASP A N 1
ATOM 5145 C CA . ASP A 1 699 ? 5.765 -13.225 9.563 1.00 89.31 699 ASP A CA 1
ATOM 5146 C C . ASP A 1 699 ? 4.368 -13.745 9.213 1.00 89.31 699 ASP A C 1
ATOM 5148 O O . ASP A 1 699 ? 3.410 -12.980 9.096 1.00 89.31 699 ASP A O 1
ATOM 5152 N N . GLY A 1 700 ? 4.258 -15.052 9.016 1.00 91.19 700 GLY A N 1
ATOM 5153 C CA . GLY A 1 700 ? 3.009 -15.736 8.730 1.00 91.19 700 GLY A CA 1
ATOM 5154 C C . GLY A 1 700 ? 2.593 -16.671 9.857 1.00 91.19 700 GLY A C 1
ATOM 5155 O O . GLY A 1 700 ? 3.407 -17.091 10.685 1.00 91.19 700 GLY A O 1
ATOM 5156 N N . MET A 1 701 ? 1.305 -16.980 9.904 1.00 91.88 701 MET A N 1
ATOM 5157 C CA . MET A 1 701 ? 0.694 -17.856 10.894 1.00 91.88 701 MET A CA 1
ATOM 5158 C C . MET A 1 701 ? -0.292 -18.807 10.232 1.00 91.88 701 MET A C 1
ATOM 5160 O O . MET A 1 701 ? -1.099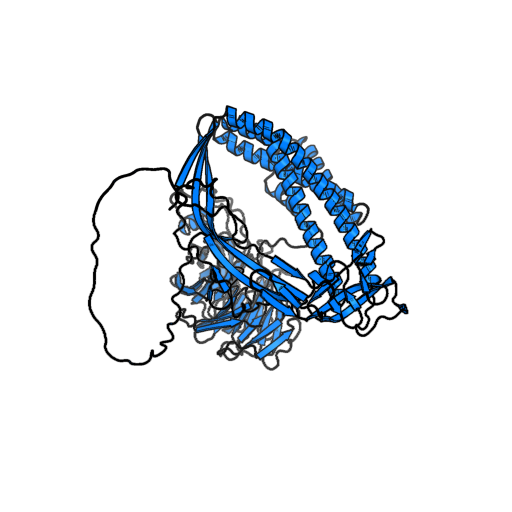 -18.388 9.408 1.00 91.88 701 MET A O 1
ATOM 5164 N N . LEU A 1 702 ? -0.238 -20.075 10.629 1.00 93.06 702 LEU A N 1
ATOM 5165 C CA . LEU A 1 702 ? -1.243 -21.097 10.359 1.00 93.06 702 LEU A CA 1
ATOM 5166 C C . LEU A 1 702 ? -1.994 -21.389 11.656 1.00 93.06 702 LEU A C 1
ATOM 5168 O O . LEU A 1 702 ? -1.457 -22.034 12.553 1.00 93.06 702 LEU A O 1
ATOM 5172 N N . THR A 1 703 ? -3.225 -20.913 11.769 1.00 92.50 703 THR A N 1
ATOM 5173 C CA . THR A 1 703 ? -4.045 -21.040 12.973 1.00 92.50 703 THR A CA 1
ATOM 5174 C C . THR A 1 703 ? -5.106 -22.111 12.784 1.00 92.50 703 THR A C 1
ATOM 5176 O O . THR A 1 703 ? -5.960 -22.002 11.904 1.00 92.50 703 THR A O 1
ATOM 5179 N N . THR A 1 704 ? -5.093 -23.135 13.639 1.00 92.81 704 THR A N 1
ATOM 5180 C CA . THR A 1 704 ? -6.189 -24.115 13.688 1.00 92.81 704 THR A CA 1
ATOM 5181 C C . THR A 1 704 ? -7.435 -23.450 14.273 1.00 92.81 704 THR A C 1
ATOM 5183 O O . THR A 1 704 ? -7.389 -22.925 15.383 1.00 92.81 704 THR A O 1
ATOM 5186 N N . VAL A 1 705 ? -8.555 -23.467 13.547 1.00 92.50 705 VAL A N 1
ATOM 5187 C CA . VAL A 1 705 ? -9.774 -22.715 13.907 1.00 92.50 705 VAL A CA 1
ATOM 5188 C C . VAL A 1 705 ? -10.434 -23.250 15.181 1.00 92.50 705 VAL A C 1
ATOM 5190 O O . VAL A 1 705 ? -10.903 -22.468 16.003 1.00 92.50 705 VAL A O 1
ATOM 5193 N N . ALA A 1 706 ? -10.418 -24.569 15.396 1.00 90.00 706 ALA A N 1
ATOM 5194 C CA . ALA A 1 706 ? -11.103 -25.200 16.527 1.00 90.00 706 ALA A CA 1
ATOM 5195 C C . ALA A 1 706 ? -10.579 -24.744 17.905 1.00 90.00 706 ALA A C 1
ATOM 5197 O O . ALA A 1 706 ? -11.347 -24.663 18.862 1.00 90.00 706 ALA A O 1
ATOM 5198 N N . ASN A 1 707 ? -9.279 -24.452 18.013 1.00 87.69 707 ASN A N 1
ATOM 5199 C CA . ASN A 1 707 ? -8.608 -24.121 19.275 1.00 87.69 707 ASN A CA 1
ATOM 5200 C C . ASN A 1 707 ? -7.766 -22.832 19.221 1.00 87.69 707 ASN A C 1
ATOM 5202 O O . ASN A 1 707 ? -7.111 -22.508 20.209 1.00 87.69 707 ASN A O 1
ATOM 5206 N N . ILE A 1 708 ? -7.778 -22.117 18.090 1.00 88.38 708 ILE A N 1
ATOM 5207 C CA . ILE A 1 708 ? -7.030 -20.874 17.848 1.00 88.38 708 ILE A CA 1
ATOM 5208 C C . ILE A 1 708 ? -5.537 -21.039 18.194 1.00 88.38 708 ILE A C 1
ATOM 5210 O O . ILE A 1 708 ? -4.935 -20.219 18.880 1.00 88.38 708 ILE A O 1
ATOM 5214 N N . GLN A 1 709 ? -4.927 -22.138 17.736 1.00 84.25 709 GLN A N 1
ATOM 5215 C CA . GLN A 1 709 ? -3.500 -22.420 17.946 1.00 84.25 709 GLN A CA 1
ATOM 5216 C C . GLN A 1 709 ? -2.679 -22.068 16.695 1.00 84.25 709 GLN A C 1
ATOM 5218 O O . GLN A 1 709 ? -2.842 -22.747 15.675 1.00 84.25 709 GLN A O 1
ATOM 5223 N N . PRO A 1 710 ? -1.815 -21.031 16.744 1.00 87.62 710 PRO A N 1
ATOM 5224 C CA . PRO A 1 710 ? -1.015 -20.597 15.603 1.00 87.62 710 PRO A CA 1
ATOM 5225 C C . PRO A 1 710 ? 0.338 -21.320 15.511 1.00 87.62 710 PRO A C 1
ATOM 5227 O O . PRO A 1 710 ? 1.113 -21.362 16.468 1.00 87.62 710 PRO A O 1
ATOM 5230 N N . VAL A 1 711 ? 0.680 -21.787 14.313 1.00 90.06 711 VAL A N 1
ATOM 5231 C CA . VAL A 1 711 ? 2.031 -22.199 13.913 1.00 90.06 711 VAL A CA 1
ATOM 5232 C C . VAL A 1 711 ? 2.658 -21.070 13.102 1.00 90.06 711 VAL A C 1
ATOM 5234 O O . VAL A 1 711 ? 2.107 -20.646 12.089 1.00 90.06 711 VAL A O 1
ATOM 5237 N N . LYS A 1 712 ? 3.801 -20.550 13.555 1.00 91.50 712 LYS A N 1
ATOM 5238 C CA . LYS A 1 712 ? 4.479 -19.424 12.900 1.00 91.50 712 LYS A CA 1
ATOM 5239 C C . LYS A 1 712 ? 5.381 -19.899 11.769 1.00 91.50 712 LYS A C 1
ATOM 5241 O O . LYS A 1 712 ? 6.098 -20.883 11.919 1.00 91.50 712 LYS A O 1
ATOM 5246 N N . PHE A 1 713 ? 5.426 -19.120 10.700 1.00 92.31 713 PHE A N 1
ATOM 5247 C CA . PHE A 1 713 ? 6.397 -19.250 9.622 1.00 92.31 713 PHE A CA 1
ATOM 5248 C C . PHE A 1 713 ? 6.907 -17.872 9.205 1.00 92.31 713 PHE A C 1
ATOM 5250 O O . PHE A 1 713 ? 6.345 -16.845 9.584 1.00 92.31 713 PHE A O 1
ATOM 5257 N N . LYS A 1 714 ? 8.009 -17.829 8.458 1.00 91.88 714 LYS A N 1
ATOM 5258 C CA . LYS A 1 714 ? 8.637 -16.568 8.064 1.00 91.88 714 LYS A CA 1
ATOM 5259 C C . LYS A 1 714 ? 9.331 -16.698 6.722 1.00 91.88 714 LYS A C 1
ATOM 5261 O O . LYS A 1 714 ? 10.002 -17.698 6.484 1.00 91.88 714 LYS A O 1
ATOM 5266 N N . VAL A 1 715 ? 9.213 -15.665 5.893 1.00 90.06 715 VAL A N 1
ATOM 5267 C CA . VAL A 1 715 ? 9.965 -15.551 4.637 1.00 90.06 715 VAL A CA 1
ATOM 5268 C C . VAL A 1 715 ? 11.266 -14.769 4.814 1.00 90.06 715 VAL A C 1
ATOM 5270 O O . VAL A 1 715 ? 11.427 -13.930 5.711 1.00 90.06 715 VAL A O 1
ATOM 5273 N N . ASP A 1 716 ? 12.218 -15.080 3.944 1.00 89.31 716 ASP A N 1
ATOM 5274 C CA . ASP A 1 716 ? 13.524 -14.448 3.845 1.00 89.31 716 ASP A CA 1
ATOM 5275 C C . ASP A 1 716 ? 13.421 -12.935 3.594 1.00 89.31 716 ASP A C 1
ATOM 5277 O O . ASP A 1 716 ? 12.450 -12.428 3.031 1.00 89.31 716 ASP A O 1
ATOM 5281 N N . THR A 1 717 ? 14.428 -12.192 4.059 1.00 83.62 717 THR A N 1
ATOM 5282 C CA . THR A 1 717 ? 14.474 -10.730 3.913 1.00 83.62 717 THR A CA 1
ATOM 5283 C C . THR A 1 717 ? 15.068 -10.354 2.563 1.00 83.62 717 THR A C 1
ATOM 5285 O O . THR A 1 717 ? 16.154 -10.821 2.229 1.00 83.62 717 THR A O 1
ATOM 5288 N N . ILE A 1 718 ? 14.428 -9.422 1.862 1.00 80.19 718 ILE A N 1
ATOM 5289 C CA . ILE A 1 718 ? 15.008 -8.732 0.706 1.00 80.19 718 ILE A CA 1
ATOM 5290 C C . ILE A 1 718 ? 15.460 -7.311 1.088 1.00 80.19 718 ILE A C 1
ATOM 5292 O O . ILE A 1 718 ? 14.910 -6.730 2.029 1.00 80.19 718 ILE A O 1
ATOM 5296 N N . PRO A 1 719 ? 16.457 -6.727 0.397 1.00 71.06 719 PRO A N 1
ATOM 5297 C CA . PRO A 1 719 ? 16.812 -5.322 0.580 1.00 71.06 719 PRO A CA 1
ATOM 5298 C C . PRO A 1 719 ? 15.649 -4.390 0.205 1.00 71.06 719 PRO A C 1
ATOM 5300 O O . PRO A 1 719 ? 14.946 -4.642 -0.770 1.00 71.06 719 PRO A O 1
ATOM 5303 N N . GLY A 1 720 ? 15.495 -3.277 0.928 1.00 68.00 720 GLY A N 1
ATOM 5304 C CA . GLY A 1 720 ? 14.536 -2.220 0.590 1.00 68.00 720 GLY A CA 1
ATOM 5305 C C . GLY A 1 720 ? 13.380 -2.074 1.581 1.00 68.00 720 GLY A C 1
ATOM 5306 O O . GLY A 1 720 ? 13.540 -2.303 2.782 1.00 68.00 720 GLY A O 1
ATOM 5307 N N . TRP A 1 721 ? 12.234 -1.608 1.076 1.00 63.81 721 TRP A N 1
ATOM 5308 C CA . TRP A 1 721 ? 11.023 -1.391 1.871 1.00 63.81 721 TRP A CA 1
ATOM 5309 C C . TRP A 1 721 ? 10.520 -2.707 2.490 1.00 63.81 721 TRP A C 1
ATOM 5311 O O . TRP A 1 721 ? 10.644 -3.752 1.849 1.00 63.81 721 TRP A O 1
ATOM 5321 N N . PRO A 1 722 ? 9.938 -2.681 3.707 1.00 73.38 722 PRO A N 1
ATOM 5322 C CA . PRO A 1 722 ? 9.336 -3.864 4.305 1.00 73.38 722 PRO A CA 1
ATOM 5323 C C . PRO A 1 722 ? 8.357 -4.562 3.357 1.00 73.38 722 PRO A C 1
ATOM 5325 O O . PRO A 1 722 ? 7.515 -3.931 2.722 1.00 73.38 722 PRO A O 1
ATOM 5328 N N . GLU A 1 723 ? 8.487 -5.879 3.276 1.00 83.94 723 GLU A N 1
ATOM 5329 C CA . GLU A 1 723 ? 7.604 -6.745 2.510 1.00 83.94 723 GLU A CA 1
ATOM 5330 C C . GLU A 1 723 ? 6.435 -7.211 3.380 1.00 83.94 723 GLU A C 1
ATOM 5332 O O . GLU A 1 723 ? 6.625 -7.556 4.550 1.00 83.94 723 GLU A O 1
ATOM 5337 N N . TYR A 1 724 ? 5.240 -7.239 2.792 1.00 86.75 724 TYR A N 1
ATOM 5338 C CA . TYR A 1 724 ? 3.992 -7.598 3.454 1.00 86.75 724 TYR A CA 1
ATOM 5339 C C . TYR A 1 724 ? 3.311 -8.756 2.735 1.00 86.75 724 TYR A C 1
ATOM 5341 O O . TYR A 1 724 ? 3.114 -8.680 1.526 1.00 86.75 724 TYR A O 1
ATOM 5349 N N . PHE A 1 725 ? 2.903 -9.799 3.457 1.00 90.19 725 PHE A N 1
ATOM 5350 C CA . PHE A 1 725 ? 1.952 -10.783 2.936 1.00 90.19 725 PHE A CA 1
ATOM 5351 C C . PHE A 1 725 ? 0.635 -10.110 2.533 1.00 90.19 725 PHE A C 1
ATOM 5353 O O . PHE A 1 725 ? 0.114 -9.284 3.277 1.00 90.19 725 PHE A O 1
ATOM 5360 N N . GLN A 1 726 ? 0.100 -10.489 1.374 1.00 89.50 726 GLN A N 1
ATOM 5361 C CA . GLN A 1 726 ? -1.103 -9.897 0.777 1.00 89.50 726 GLN A CA 1
ATOM 5362 C C . GLN A 1 726 ? -2.237 -10.912 0.626 1.00 89.50 726 GLN A C 1
ATOM 5364 O O . GLN A 1 726 ? -3.395 -10.596 0.881 1.00 89.50 726 GLN A O 1
ATOM 5369 N N . SER A 1 727 ? -1.925 -12.150 0.242 1.00 92.31 727 SER A N 1
ATOM 5370 C CA . SER A 1 727 ? -2.941 -13.171 -0.012 1.00 92.31 727 SER A CA 1
ATOM 5371 C C . SER A 1 727 ? -2.418 -14.568 0.289 1.00 92.31 727 SER A C 1
ATOM 5373 O O . SER A 1 727 ? -1.210 -14.810 0.280 1.00 92.31 727 SER A O 1
ATOM 5375 N N . PHE A 1 728 ? -3.345 -15.481 0.564 1.00 95.31 728 PHE A N 1
ATOM 5376 C CA . PHE A 1 728 ? -3.069 -16.881 0.851 1.00 95.31 728 PHE A CA 1
ATOM 5377 C C . PHE A 1 728 ? -4.096 -17.782 0.161 1.00 95.31 728 PHE A C 1
ATOM 5379 O O . PHE A 1 728 ? -5.294 -17.492 0.178 1.00 95.31 728 PHE A O 1
ATOM 5386 N N . SER A 1 729 ? -3.638 -18.905 -0.391 1.00 96.50 729 SER A N 1
ATOM 5387 C CA . SER A 1 729 ? -4.482 -19.908 -1.044 1.00 96.50 729 SER A CA 1
ATOM 5388 C C . SER A 1 729 ? -4.021 -21.324 -0.707 1.00 96.50 729 SER A C 1
ATOM 5390 O O . SER A 1 729 ? -2.821 -21.596 -0.666 1.00 96.50 729 SER A O 1
ATOM 5392 N N . PHE A 1 730 ? -4.971 -22.222 -0.450 1.00 95.12 730 PHE A N 1
ATOM 5393 C CA . PHE A 1 730 ? -4.704 -23.597 -0.029 1.00 95.12 730 PHE A CA 1
ATOM 5394 C C . PHE A 1 730 ? -4.984 -24.586 -1.158 1.00 95.12 730 PHE A C 1
ATOM 5396 O O . PHE A 1 730 ? -6.070 -24.587 -1.740 1.00 95.12 730 PHE A O 1
ATOM 5403 N N . ASN A 1 731 ? -4.027 -25.478 -1.396 1.00 93.31 731 ASN A N 1
ATOM 5404 C CA . ASN A 1 731 ? -4.210 -26.657 -2.230 1.00 93.31 731 ASN A CA 1
ATOM 5405 C C . ASN A 1 731 ? -5.058 -27.716 -1.494 1.00 93.31 731 ASN A C 1
ATOM 5407 O O . ASN A 1 731 ? -5.171 -27.698 -0.265 1.00 93.31 731 ASN A O 1
ATOM 5411 N N . GLY A 1 732 ? -5.637 -28.667 -2.232 1.00 85.81 732 GLY A N 1
ATOM 5412 C CA . GLY A 1 732 ? -6.437 -29.763 -1.674 1.00 85.81 732 GLY A CA 1
ATOM 5413 C C . GLY A 1 732 ? -5.670 -30.683 -0.716 1.00 85.81 732 GLY A C 1
ATOM 5414 O O . GLY A 1 732 ? -6.276 -31.273 0.173 1.00 85.81 732 GLY A O 1
ATOM 5415 N N . ASP A 1 733 ? -4.343 -30.765 -0.843 1.00 88.38 733 ASP A N 1
ATOM 5416 C CA . ASP A 1 733 ? -3.468 -31.542 0.047 1.00 88.38 733 ASP A CA 1
ATOM 5417 C C . ASP A 1 733 ? -3.043 -30.794 1.330 1.00 88.38 733 ASP A C 1
ATOM 5419 O O . ASP A 1 733 ? -2.343 -31.356 2.177 1.00 88.38 733 ASP A O 1
ATOM 5423 N N . GLY A 1 734 ? -3.461 -29.533 1.485 1.00 88.25 734 GLY A N 1
ATOM 5424 C CA . GLY A 1 734 ? -3.096 -28.668 2.607 1.00 88.25 734 GLY A CA 1
ATOM 5425 C C . GLY A 1 734 ? -1.815 -27.852 2.406 1.00 88.25 734 GLY A C 1
ATOM 5426 O O . GLY A 1 734 ? -1.451 -27.096 3.305 1.00 88.25 734 GLY A O 1
ATOM 5427 N N . THR A 1 735 ? -1.144 -27.954 1.254 1.00 94.25 735 THR A N 1
ATOM 5428 C CA . THR A 1 735 ? -0.056 -27.038 0.879 1.00 94.25 735 THR A CA 1
ATOM 5429 C C . THR A 1 735 ? -0.603 -25.616 0.756 1.00 94.25 735 THR A C 1
ATOM 5431 O O . THR A 1 735 ? -1.635 -25.387 0.123 1.00 94.25 735 THR A O 1
ATOM 5434 N N . LEU A 1 736 ? 0.099 -24.651 1.343 1.00 96.12 736 LEU A N 1
ATOM 5435 C CA . LEU A 1 736 ? -0.263 -23.240 1.340 1.00 96.12 736 LEU A CA 1
ATOM 5436 C C . LEU A 1 736 ? 0.618 -22.464 0.355 1.00 96.12 736 LEU A C 1
ATOM 5438 O O . LEU A 1 736 ? 1.836 -22.628 0.324 1.00 96.12 736 LEU A O 1
ATOM 5442 N N . TYR A 1 737 ? 0.004 -21.551 -0.388 1.00 97.81 737 TYR A N 1
ATOM 5443 C CA . TYR A 1 737 ? 0.690 -20.544 -1.187 1.00 97.81 737 TYR A CA 1
ATOM 5444 C C . TYR A 1 737 ? 0.388 -19.163 -0.618 1.00 97.81 737 TYR A C 1
ATOM 5446 O O . TYR A 1 737 ? -0.777 -18.813 -0.445 1.00 97.81 737 TYR A O 1
ATOM 5454 N N . GLY A 1 738 ? 1.426 -18.388 -0.311 1.00 96.50 738 GLY A N 1
ATOM 5455 C CA . GLY A 1 738 ? 1.318 -17.015 0.180 1.00 96.50 738 GLY A CA 1
ATOM 5456 C C . GLY A 1 738 ? 2.010 -16.039 -0.758 1.00 96.50 738 GLY A C 1
ATOM 5457 O O . GLY A 1 738 ? 3.136 -16.289 -1.179 1.00 96.50 738 GLY A O 1
ATOM 5458 N N . SER A 1 739 ? 1.368 -14.925 -1.080 1.00 95.38 739 SER A N 1
ATOM 5459 C CA . SER A 1 739 ? 1.935 -13.873 -1.928 1.00 95.38 739 SER A CA 1
ATOM 5460 C C . SER A 1 739 ? 2.243 -12.605 -1.143 1.00 95.38 739 SER A C 1
ATOM 5462 O O . SER A 1 739 ? 1.649 -12.350 -0.091 1.00 95.38 739 SER A O 1
ATOM 5464 N N . THR A 1 740 ? 3.174 -11.795 -1.649 1.00 92.31 740 THR A N 1
ATOM 5465 C CA . THR A 1 740 ? 3.671 -10.607 -0.944 1.00 92.31 740 THR A CA 1
ATOM 5466 C C . THR A 1 740 ? 3.641 -9.329 -1.783 1.00 92.31 740 THR A C 1
ATOM 5468 O O . THR A 1 740 ? 3.558 -9.354 -3.010 1.00 92.31 740 THR A O 1
ATOM 5471 N N . SER A 1 741 ? 3.766 -8.182 -1.110 1.00 88.62 741 SER A N 1
ATOM 5472 C CA . SER A 1 741 ? 3.890 -6.850 -1.714 1.00 88.62 741 SER A CA 1
ATOM 5473 C C . SER A 1 741 ? 5.164 -6.665 -2.541 1.00 88.62 741 SER A C 1
ATOM 5475 O O . SER A 1 741 ? 5.266 -5.694 -3.280 1.00 88.62 741 SER A O 1
ATOM 5477 N N . ALA A 1 742 ? 6.134 -7.574 -2.419 1.00 88.62 742 ALA A N 1
ATOM 5478 C CA . ALA A 1 742 ? 7.339 -7.600 -3.242 1.00 88.62 742 ALA A CA 1
ATOM 5479 C C . ALA A 1 742 ? 7.164 -8.443 -4.516 1.00 88.62 742 ALA A C 1
ATOM 5481 O O . ALA A 1 742 ? 8.151 -8.809 -5.150 1.00 88.62 742 ALA A O 1
ATOM 5482 N N . TYR A 1 743 ? 5.920 -8.775 -4.880 1.00 91.88 743 TYR A N 1
ATOM 5483 C CA . TYR A 1 743 ? 5.606 -9.596 -6.045 1.00 91.88 743 TYR A CA 1
ATOM 5484 C C . TYR A 1 743 ? 6.250 -10.991 -5.997 1.00 91.88 743 TYR A C 1
ATOM 5486 O O . TYR A 1 743 ? 6.680 -11.541 -7.014 1.00 91.88 743 TYR A O 1
ATOM 5494 N N . ARG A 1 744 ? 6.311 -11.581 -4.796 1.00 93.75 744 ARG A N 1
ATOM 5495 C CA . ARG A 1 744 ? 6.789 -12.950 -4.578 1.00 93.75 744 ARG A CA 1
ATOM 5496 C C . ARG A 1 744 ? 5.641 -13.877 -4.216 1.00 93.75 744 ARG A C 1
ATOM 5498 O O . ARG A 1 744 ? 4.705 -13.466 -3.534 1.00 93.75 744 ARG A O 1
ATOM 5505 N N . VAL A 1 745 ? 5.740 -15.133 -4.639 1.00 97.25 745 VAL A N 1
ATOM 5506 C CA . VAL A 1 745 ? 4.904 -16.246 -4.180 1.00 97.25 745 VAL A CA 1
ATOM 5507 C C . VAL A 1 745 ? 5.774 -17.195 -3.364 1.00 97.25 745 VAL A C 1
ATOM 5509 O O . VAL A 1 745 ? 6.921 -17.473 -3.711 1.00 97.25 745 VAL A O 1
ATOM 5512 N N . THR A 1 746 ? 5.223 -17.673 -2.258 1.00 97.00 746 THR A N 1
ATOM 5513 C CA . THR A 1 746 ? 5.861 -18.569 -1.298 1.00 97.00 746 THR A CA 1
ATOM 5514 C C . THR A 1 746 ? 5.047 -19.847 -1.199 1.00 97.00 746 THR A C 1
ATOM 5516 O O . THR A 1 746 ? 3.857 -19.781 -0.903 1.00 97.00 746 THR A O 1
ATOM 5519 N N . ARG A 1 747 ? 5.681 -21.002 -1.402 1.00 97.44 747 ARG A N 1
ATOM 5520 C CA . ARG A 1 747 ? 5.114 -22.328 -1.140 1.00 97.44 747 ARG A CA 1
ATOM 5521 C C . ARG A 1 747 ? 5.486 -22.772 0.273 1.00 97.44 747 ARG A C 1
ATOM 5523 O O . ARG A 1 747 ? 6.660 -22.739 0.652 1.00 97.44 747 ARG A O 1
ATOM 5530 N N . ILE A 1 748 ? 4.481 -23.152 1.051 1.00 96.62 748 ILE A N 1
ATOM 5531 C CA . ILE A 1 748 ? 4.572 -23.430 2.483 1.00 96.62 748 ILE A CA 1
ATOM 5532 C C . ILE A 1 748 ? 3.895 -24.777 2.743 1.00 96.62 748 ILE A C 1
ATOM 5534 O O . ILE A 1 748 ? 2.744 -24.993 2.359 1.00 96.62 748 ILE A O 1
ATOM 5538 N N . ALA A 1 749 ? 4.602 -25.691 3.400 1.00 94.62 749 ALA A N 1
ATOM 5539 C CA . ALA A 1 749 ? 4.048 -26.977 3.796 1.00 94.62 749 ALA A CA 1
ATOM 5540 C C . ALA A 1 749 ? 2.986 -26.814 4.899 1.00 94.62 749 ALA A C 1
ATOM 5542 O O . ALA A 1 749 ? 2.935 -25.808 5.609 1.00 94.62 749 ALA A O 1
ATOM 5543 N N . LYS A 1 750 ? 2.150 -27.842 5.086 1.00 91.62 750 LYS A N 1
ATOM 5544 C CA . LYS A 1 750 ? 1.054 -27.850 6.078 1.00 91.62 750 LYS A CA 1
ATOM 5545 C C . LYS A 1 750 ? 1.495 -27.615 7.531 1.00 91.62 750 LYS A C 1
ATOM 5547 O O . LYS A 1 750 ? 0.675 -27.261 8.370 1.00 91.62 750 LYS A O 1
ATOM 5552 N N . ASP A 1 751 ? 2.768 -27.852 7.834 1.00 90.69 751 ASP A N 1
ATOM 5553 C CA . ASP A 1 751 ? 3.386 -27.641 9.146 1.00 90.69 751 ASP A CA 1
ATOM 5554 C C . ASP A 1 751 ? 4.008 -26.239 9.301 1.00 90.69 751 ASP A C 1
ATOM 5556 O O . ASP A 1 751 ? 4.641 -25.952 10.313 1.00 90.69 751 ASP A O 1
ATOM 5560 N N . GLY A 1 752 ? 3.840 -25.361 8.307 1.00 92.00 752 GLY A N 1
ATOM 5561 C CA . GLY A 1 752 ? 4.406 -24.015 8.286 1.00 92.00 752 GLY A CA 1
ATOM 5562 C C . GLY A 1 752 ? 5.840 -23.947 7.758 1.00 92.00 752 GLY A C 1
ATOM 5563 O O . GLY A 1 752 ? 6.409 -22.858 7.690 1.00 92.00 752 GLY A O 1
ATOM 5564 N N . LYS A 1 753 ? 6.459 -25.059 7.347 1.00 95.25 753 LYS A N 1
ATOM 5565 C CA . LYS A 1 753 ? 7.792 -25.005 6.744 1.00 95.25 753 LYS A CA 1
ATOM 5566 C C . LYS A 1 753 ? 7.729 -24.284 5.395 1.00 95.25 753 LYS A C 1
ATOM 5568 O O . LYS A 1 753 ? 7.073 -24.747 4.466 1.00 95.25 753 LYS A O 1
ATOM 5573 N N . VAL A 1 754 ? 8.450 -23.170 5.272 1.00 96.31 754 VAL A N 1
ATOM 5574 C CA . VAL A 1 754 ? 8.652 -22.496 3.981 1.00 96.31 754 VAL A CA 1
ATOM 5575 C C . VAL A 1 754 ? 9.543 -23.377 3.110 1.00 96.31 754 VAL A C 1
ATOM 5577 O O . VAL A 1 754 ? 10.677 -23.681 3.479 1.00 96.31 754 VAL A O 1
ATOM 5580 N N . GLU A 1 755 ? 9.020 -23.808 1.967 1.00 96.19 755 GLU A N 1
ATOM 5581 C CA . GLU A 1 755 ? 9.727 -24.698 1.046 1.00 96.19 755 GLU A CA 1
ATOM 5582 C C . GLU A 1 755 ? 10.412 -23.916 -0.071 1.00 96.19 755 GLU A C 1
ATOM 5584 O O . GLU A 1 755 ? 11.534 -24.247 -0.456 1.00 96.19 755 GLU A O 1
ATOM 5589 N N . LYS A 1 756 ? 9.751 -22.874 -0.590 1.00 96.12 756 LYS A N 1
ATOM 5590 C CA . LYS A 1 756 ? 10.295 -22.030 -1.658 1.00 96.12 756 LYS A CA 1
ATOM 5591 C C . LYS A 1 756 ? 9.637 -20.654 -1.675 1.00 96.12 756 LYS A C 1
ATOM 5593 O O . LYS A 1 756 ? 8.430 -20.562 -1.486 1.00 96.12 756 LYS A O 1
ATOM 5598 N N . THR A 1 757 ? 10.414 -19.626 -2.001 1.00 96.25 757 THR A N 1
ATOM 5599 C CA . THR A 1 757 ? 9.940 -18.268 -2.310 1.00 96.25 757 THR A CA 1
ATOM 5600 C C . THR A 1 757 ? 10.513 -17.857 -3.663 1.00 96.25 757 THR A C 1
ATOM 5602 O O . THR A 1 757 ? 11.706 -18.052 -3.896 1.00 96.25 757 THR A O 1
ATOM 5605 N N . ALA A 1 758 ? 9.699 -17.300 -4.559 1.00 95.50 758 ALA A N 1
ATOM 5606 C CA . ALA A 1 758 ? 10.153 -16.815 -5.863 1.00 95.50 758 ALA A CA 1
ATOM 5607 C C . ALA A 1 758 ? 9.379 -15.566 -6.302 1.00 95.50 758 ALA A C 1
ATOM 5609 O O . ALA A 1 758 ? 8.193 -15.436 -6.002 1.00 95.50 758 ALA A O 1
ATOM 5610 N N . SER A 1 759 ? 10.044 -14.658 -7.018 1.00 93.81 759 SER A N 1
ATOM 5611 C CA . SER A 1 759 ? 9.386 -13.533 -7.692 1.00 93.81 759 SER A CA 1
ATOM 5612 C C . SER A 1 759 ? 8.583 -14.016 -8.899 1.00 93.81 759 SER A C 1
ATOM 5614 O O . SER A 1 759 ? 8.997 -14.953 -9.577 1.00 93.81 759 SER A O 1
ATOM 5616 N N . VAL A 1 760 ? 7.449 -13.368 -9.177 1.00 90.62 760 VAL A N 1
ATOM 5617 C CA . VAL A 1 760 ? 6.576 -13.732 -10.312 1.00 90.62 760 VAL A CA 1
ATOM 5618 C C . VAL A 1 760 ? 6.925 -13.004 -11.618 1.00 90.62 760 VAL A C 1
ATOM 5620 O O . VAL A 1 760 ? 6.428 -13.376 -12.684 1.00 90.62 760 VAL A O 1
ATOM 5623 N N . TYR A 1 761 ? 7.752 -11.956 -11.554 1.00 81.69 761 TYR A N 1
ATOM 5624 C CA . TYR A 1 761 ? 8.134 -11.136 -12.708 1.00 81.69 761 TYR A CA 1
ATOM 5625 C C . TYR A 1 761 ? 9.348 -11.664 -13.461 1.00 81.69 761 TYR A C 1
ATOM 5627 O O . TYR A 1 761 ? 10.273 -12.220 -12.834 1.00 81.69 761 TYR A O 1
#

Foldseek 3Di:
DKDKDKDKDALVRLLVVLVVLLVVLQVLQVVLLVLLLVLLLVLVLLLVQLVVLLVFEDEDEQAFDDPVQAQGWYKYKAWKADPDWDADPQQRDTDRFQKKKKQKWFWFKDKDKDWDWDFDQQLMIMIMIMIDIDIDTGLDDDCLPPPPPSVVGPADRDQPDHMDMDGDPFMGGNLATEDDCQSVVEADKDWDAGDPDHPPQWDDDGQKIKGADDPPPPPDDDDDDDDDDDDDDDDDDDDDDDDDDPPPPDPPDDDDHDRGMMMMTMIGGHTFMKMWTARDHHRYGHFRQGPSRDTDIFMDGHDDDPVVSSVVSSVVSVVVSVVSLVVSLVSQLSSQLSSQSSVLSVLSSPVVRSVVSSVVSSLVSLVQSLLSSLQSSLVSCCVPPVVSSVVSNCLSPVVVVVVVVVCVPDDDDDDPCVVSVVSVVVSVCPDDDDDDPDDPLWFWAWAAAQQRQWIWIFAQVQWIFIAGSPVRAGPDIDRNVAGFQYWYAALVSQWIWTAGPVQWTWIAGPVPRDTDDDIDHADQWDDQRNQQWIWGFDVVVTWIFIAGVVHRHTQEIAHDDNDDHFQHWAEALNLQKIKTKGAKDAAPVAAADQFDPPDDQQRSLLVNLQRVRIKIKMWMAGRRHNHTPAIDIASHHGDNDAWHWYDDPQWIWIDGQDSQTWTAHRVRYIGGDGLPDNGFQEWDADSNRQWIWTWAQFKIWTAGPVVRDTQIAGDDDDPDDTKHWHYWYAHNVGWIWIAISQQKIWIADNNRRTDDIDHSD